Protein 1OMZ (pdb70)

InterPro domains:
  IPR015338 Glycosyl transferase 64 domain [PF09258] (67-321)
  IPR029044 Nucleotide-diphospho-sugar transferases [G3DSA:3.90.550.10] (62-330)
  IPR029044 Nucleotide-diphospho-sugar transferases [SSF53448] (65-327)
  IPR052427 Glycosyltransferase family GT2 and GT47 [PTHR47844] (2-320)

CATH classification: 3.90.550.10

Foldseek 3Di:
DEQAEEEEEEDDPLLVLLVVLCVQVLPAPRYAEYEYNYAHAPDDHCVVVVPVPDDTNYYYHYDYDNHNFLCSSLALDPPTPDFKYFAAYSFKHAHSVQVVVQSVVCVVVQLAKRFAAFWAWEDDDVLAIATGHPVDDAHDDDDDHKGLFHFRNGTMHTSVLSVVLVVDDVLLVVLCRVLSACPRVSSQQSSCVVVVDRRHAHEHGPDMDGHDPCRSVSVSVSQSSVCVVVVHRRGDIDRHYHYDVCVVHPPVD/DQEQAEEEEEEDDPCLVLLVVLCVQVLPAPRYAEYEYAYQHAPDDHCVVVVVVPDDTNYYYHYDYDNHNFLCSSLAQDPPTPHQKYFAAYSFKHAHSVQVVVQSVVCVVVQLAKRFAAFWAWADPDVLQIATGHPVDDANDDDDDHKGLFHFSNGTMHTNVLSVLLVVADVLLVVLCRVVSACPRVSSQQSSCVVPVDRRHAHEHGPDMDGRDPPCRRVSNSVVQSSVCVSVVHRRGDIDRHYHYDVCVVHPPVD

Nearest PDB structures (foldseek):
  1omz-assembly1_A  TM=1.004E+00  e=1.350E-59  Mus musculus
  1omz-assembly1_B  TM=1.001E+00  e=9.065E-57  Mus musculus
  1on6-assembly1_B  TM=9.975E-01  e=1.718E-55  Mus musculus
  1on8-assembly1_A  TM=9.979E-01  e=4.451E-54  Mus musculus
  1omx-assembly1_B  TM=9.961E-01  e=1.657E-53  Mus musculus

Structure (mmCIF, N/CA/C/O backbone):
data_1OMZ
#
_entry.id   1OMZ
#
_cell.length_a   126.339
_cell.length_b   126.339
_cell.length_c   83.929
_cell.angle_alpha   90.00
_cell.angle_beta   90.00
_cell.angle_gamma   90.00
#
_symmetry.space_group_name_H-M   'P 4 21 2'
#
loop_
_entity.id
_entity.type
_entity.pdbx_description
1 polymer 'Alpha-1,4-N-acetylhexosaminyltransferase EXTL2'
2 non-polymer 'MANGANESE (II) ION'
3 non-polymer URIDINE-DIPHOSPHATE-N-ACETYLGALACTOSAMINE
4 non-polymer 1,2-ETHANEDIOL
5 water water
#
loop_
_atom_site.group_PDB
_atom_site.id
_atom_site.type_symbol
_atom_site.label_atom_id
_atom_site.label_alt_id
_atom_site.label_comp_id
_atom_site.label_asym_id
_atom_site.label_entity_id
_atom_site.label_seq_id
_atom_site.pdbx_PDB_ins_code
_atom_site.Cartn_x
_atom_site.Cartn_y
_atom_site.Cartn_z
_atom_site.occupancy
_atom_site.B_iso_or_equiv
_atom_site.auth_seq_id
_atom_site.auth_comp_id
_atom_site.auth_asym_id
_atom_site.auth_atom_id
_atom_site.pdbx_PDB_model_num
ATOM 1 N N . ALA A 1 26 ? -40.934 -76.829 -31.891 1.00 41.76 63 ALA A N 1
ATOM 2 C CA . ALA A 1 26 ? -40.898 -75.389 -32.282 1.00 43.19 63 ALA A CA 1
ATOM 3 C C . ALA A 1 26 ? -40.871 -74.493 -31.050 1.00 43.53 63 ALA A C 1
ATOM 4 O O . ALA A 1 26 ? -40.461 -73.334 -31.121 1.00 44.24 63 ALA A O 1
ATOM 6 N N . LEU A 1 27 ? -41.319 -75.029 -29.921 1.00 43.60 64 LEU A N 1
ATOM 7 C CA . LEU A 1 27 ? -41.328 -74.269 -28.677 1.00 43.13 64 LEU A CA 1
ATOM 8 C C . LEU A 1 27 ? -39.942 -74.343 -28.034 1.00 42.70 64 LEU A C 1
ATOM 9 O O . LEU A 1 27 ? -39.276 -75.382 -28.089 1.00 43.29 64 LEU A O 1
ATOM 11 N N . ASP A 1 28 ? -39.508 -73.241 -27.430 1.00 40.35 65 ASP A N 1
ATOM 12 C CA . ASP A 1 28 ? -38.202 -73.195 -26.785 1.00 37.67 65 ASP A CA 1
ATOM 13 C C . ASP A 1 28 ? -37.095 -73.516 -27.783 1.00 34.05 65 ASP A C 1
ATOM 14 O O . ASP A 1 28 ? -36.055 -74.069 -27.419 1.00 33.49 65 ASP A O 1
ATOM 19 N N . SER A 1 29 ? -37.338 -73.178 -29.044 1.00 29.63 66 SER A N 1
ATOM 20 C CA . SER A 1 29 ? -36.373 -73.398 -30.113 1.00 27.53 66 SER A CA 1
ATOM 21 C C . SER A 1 29 ? -36.229 -72.120 -30.922 1.00 25.11 66 SER A C 1
ATOM 22 O O . SER A 1 29 ? -37.071 -71.233 -30.849 1.00 24.68 66 SER A O 1
ATOM 25 N N . PHE A 1 30 ? -35.158 -72.034 -31.700 1.00 23.68 67 PHE A N 1
ATOM 26 C CA . PHE A 1 30 ? -34.915 -70.868 -32.530 1.00 21.21 67 PHE A CA 1
ATOM 27 C C . PHE A 1 30 ? -34.641 -71.294 -33.964 1.00 20.24 67 PHE A C 1
ATOM 28 O O . PHE A 1 30 ? -34.315 -72.450 -34.232 1.00 19.66 67 PHE A O 1
ATOM 36 N N . THR A 1 31 ? -34.783 -70.354 -34.889 1.00 21.21 68 THR A N 1
ATOM 37 C CA . THR A 1 31 ? -34.537 -70.638 -36.292 1.00 20.59 68 THR A CA 1
ATOM 38 C C . THR A 1 31 ? -33.356 -69.817 -36.772 1.00 20.03 68 THR A C 1
ATOM 39 O O . THR A 1 31 ? -33.293 -68.618 -36.519 1.00 21.62 68 THR A O 1
ATOM 43 N N . LEU A 1 32 ? -32.418 -70.471 -37.448 1.00 19.89 69 LEU A N 1
ATOM 44 C CA . LEU A 1 32 ? -31.244 -69.797 -37.980 1.00 19.39 69 LEU A CA 1
ATOM 45 C C . LEU A 1 32 ? -31.521 -69.244 -39.373 1.00 20.79 69 LEU A C 1
ATOM 46 O O . LEU A 1 32 ? -31.933 -69.985 -40.273 1.00 22.09 69 LEU A O 1
ATOM 51 N N . ILE A 1 33 ? -31.311 -67.942 -39.550 1.00 20.40 70 ILE A N 1
ATOM 52 C CA . ILE A 1 33 ? -31.497 -67.321 -40.853 1.00 19.93 70 ILE A CA 1
ATOM 53 C C . ILE A 1 33 ? -30.127 -66.848 -41.318 1.00 20.69 70 ILE A C 1
ATOM 54 O O . ILE A 1 33 ? -29.561 -65.914 -40.767 1.00 18.40 70 ILE A O 1
ATOM 59 N N . MET A 1 34 ? -29.593 -67.512 -42.332 1.00 23.75 71 MET A N 1
ATOM 60 C CA . MET A 1 34 ? -28.288 -67.159 -42.853 1.00 25.23 71 MET A CA 1
ATOM 61 C C . MET A 1 34 ? -28.363 -66.764 -44.319 1.00 26.09 71 MET A C 1
ATOM 62 O O . MET A 1 34 ? -28.691 -67.581 -45.181 1.00 25.83 71 MET A O 1
ATOM 67 N N . GLN A 1 35 ? -28.062 -65.499 -44.585 1.00 25.92 72 GLN A N 1
ATOM 68 C CA . GLN A 1 35 ? -28.063 -64.960 -45.934 1.00 26.05 72 GLN A CA 1
ATOM 69 C C . GLN A 1 35 ? -26.655 -65.193 -46.473 1.00 27.69 72 GLN A C 1
ATOM 70 O O . GLN A 1 35 ? -25.669 -64.950 -45.774 1.00 26.95 72 GLN A O 1
ATOM 76 N N . THR A 1 36 ? -26.553 -65.672 -47.707 1.00 27.89 73 THR A N 1
ATOM 77 C CA . THR A 1 36 ? -25.243 -65.954 -48.269 1.00 29.07 73 THR A CA 1
ATOM 78 C C . THR A 1 36 ? -25.027 -65.356 -49.657 1.00 31.83 73 THR A C 1
ATOM 79 O O . THR A 1 36 ? -25.959 -65.244 -50.455 1.00 33.86 73 THR A O 1
ATOM 83 N N . TYR A 1 37 ? -23.786 -64.971 -49.931 1.00 33.92 74 TYR A N 1
ATOM 84 C CA . TYR A 1 37 ? -23.418 -64.384 -51.215 1.00 36.50 74 TYR A CA 1
ATOM 85 C C . TYR A 1 37 ? -21.944 -64.643 -51.518 1.00 37.62 74 TYR A C 1
ATOM 86 O O . TYR A 1 37 ? -21.063 -64.168 -50.797 1.00 37.28 74 TYR A O 1
ATOM 95 N N . ASN A 1 38 ? -21.685 -65.393 -52.585 1.00 39.25 75 ASN A N 1
ATOM 96 C CA . ASN A 1 38 ? -20.321 -65.732 -52.990 1.00 41.04 75 ASN A CA 1
ATOM 97 C C . ASN A 1 38 ? -19.445 -66.234 -51.848 1.00 38.85 75 ASN A C 1
ATOM 98 O O . ASN A 1 38 ? -18.270 -65.881 -51.750 1.00 37.76 75 ASN A O 1
ATOM 103 N N . ARG A 1 39 ? -20.026 -67.071 -50.997 1.00 36.14 76 ARG A N 1
ATOM 104 C CA . ARG A 1 39 ? -19.322 -67.637 -49.857 1.00 34.77 76 ARG A CA 1
ATOM 105 C C . ARG A 1 39 ? -19.849 -69.040 -49.599 1.00 33.75 76 ARG A C 1
ATOM 106 O O . ARG A 1 39 ? -19.890 -69.497 -48.458 1.00 33.70 76 ARG A O 1
ATOM 114 N N . THR A 1 40 ? -20.247 -69.720 -50.665 1.00 33.74 77 THR A N 1
ATOM 115 C CA . THR A 1 40 ? -20.802 -71.062 -50.555 1.00 33.39 77 THR A CA 1
ATOM 116 C C . THR A 1 40 ? -19.927 -72.037 -49.775 1.00 34.16 77 THR A C 1
ATOM 117 O O . THR A 1 40 ? -20.435 -72.840 -48.997 1.00 32.42 77 THR A O 1
ATOM 121 N N . ASP A 1 41 ? -18.615 -71.969 -49.976 1.00 35.57 78 ASP A N 1
ATOM 122 C CA . ASP A 1 41 ? -17.707 -72.859 -49.263 1.00 37.14 78 ASP A CA 1
ATOM 123 C C . ASP A 1 41 ? -17.786 -72.609 -47.754 1.00 35.31 78 ASP A C 1
ATOM 124 O O . ASP A 1 41 ? -17.811 -73.551 -46.964 1.00 32.83 78 ASP A O 1
ATOM 129 N N . LEU A 1 42 ? -17.837 -71.339 -47.358 1.00 35.01 79 LEU A N 1
ATOM 130 C CA . LEU A 1 42 ? -17.939 -70.991 -45.944 1.00 35.94 79 LEU A CA 1
ATOM 131 C C . LEU A 1 42 ? -19.299 -71.434 -45.434 1.00 35.15 79 LEU A C 1
ATOM 132 O O . LEU A 1 42 ? -19.403 -72.079 -44.393 1.00 35.67 79 LEU A O 1
ATOM 137 N N . LEU A 1 43 ? -20.337 -71.067 -46.180 1.00 33.29 80 LEU A N 1
ATOM 138 C CA . LEU A 1 43 ? -21.714 -71.411 -45.847 1.00 31.25 80 LEU A CA 1
ATOM 139 C C . LEU A 1 43 ? -21.835 -72.881 -45.473 1.00 29.83 80 LEU A C 1
ATOM 140 O O . LEU A 1 43 ? -22.369 -73.223 -44.420 1.00 29.21 80 LEU A O 1
ATOM 145 N N . LEU A 1 44 ? -21.332 -73.750 -46.341 1.00 27.57 81 LEU A N 1
ATOM 146 C CA . LEU A 1 44 ? -21.406 -75.185 -46.099 1.00 28.57 81 LEU A CA 1
ATOM 147 C C . LEU A 1 44 ? -20.646 -75.602 -44.844 1.00 28.45 81 LEU A C 1
ATOM 148 O O . LEU A 1 44 ? -21.082 -76.495 -44.118 1.00 28.18 81 LEU A O 1
ATOM 153 N N . ARG A 1 45 ? -19.516 -74.949 -44.587 1.00 28.60 82 ARG A N 1
ATOM 154 C CA . ARG A 1 45 ? -18.719 -75.267 -43.410 1.00 29.18 82 ARG A CA 1
ATOM 155 C C . ARG A 1 45 ? -19.442 -74.800 -42.146 1.00 27.63 82 ARG A C 1
ATOM 156 O O . ARG A 1 45 ? -19.485 -75.520 -41.154 1.00 28.39 82 ARG A O 1
ATOM 164 N N . LEU A 1 46 ? -20.026 -73.607 -42.187 1.00 25.07 83 LEU A N 1
ATOM 165 C CA . LEU A 1 46 ? -20.755 -73.087 -41.034 1.00 25.53 83 LEU A CA 1
ATOM 166 C C . LEU A 1 46 ? -21.974 -73.963 -40.757 1.00 25.93 83 LEU A C 1
ATOM 167 O O . LEU A 1 46 ? -22.258 -74.307 -39.608 1.00 24.97 83 LEU A O 1
ATOM 172 N N . LEU A 1 47 ? -22.684 -74.322 -41.824 1.00 25.99 84 LEU A N 1
ATOM 173 C CA . LEU A 1 47 ? -23.861 -75.173 -41.725 1.00 25.23 84 LEU A CA 1
ATOM 174 C C . LEU A 1 47 ? -23.501 -76.475 -41.023 1.00 24.39 84 LEU A C 1
ATOM 175 O O . LEU A 1 47 ? -24.266 -76.986 -40.203 1.00 23.90 84 LEU A O 1
ATOM 180 N N . ASN A 1 48 ? -22.332 -77.017 -41.335 1.00 24.44 85 ASN A N 1
ATOM 181 C CA . ASN A 1 48 ? -21.929 -78.260 -40.699 1.00 26.02 85 ASN A CA 1
ATOM 182 C C . ASN A 1 48 ? -21.824 -78.061 -39.191 1.00 25.26 85 ASN A C 1
ATOM 183 O O . ASN A 1 48 ? -22.075 -78.982 -38.417 1.00 24.86 85 ASN A O 1
ATOM 188 N N . HIS A 1 49 ? -21.465 -76.847 -38.778 1.00 24.25 86 HIS A N 1
ATOM 189 C CA . HIS A 1 49 ? -21.344 -76.531 -37.356 1.00 22.58 86 HIS A CA 1
ATOM 190 C C . HIS A 1 49 ? -22.697 -76.215 -36.716 1.00 20.68 86 HIS A C 1
ATOM 191 O O . HIS A 1 49 ? -23.086 -76.838 -35.731 1.00 19.57 86 HIS A O 1
ATOM 198 N N . TYR A 1 50 ? -23.409 -75.246 -37.284 1.00 20.00 87 TYR A N 1
ATOM 199 C CA . TYR A 1 50 ? -24.699 -74.812 -36.744 1.00 18.85 87 TYR A CA 1
ATOM 200 C C . TYR A 1 50 ? -25.818 -75.857 -36.689 1.00 18.46 87 TYR A C 1
ATOM 201 O O . TYR A 1 50 ? -26.698 -75.777 -35.830 1.00 16.73 87 TYR A O 1
ATOM 210 N N . GLN A 1 51 ? -25.790 -76.834 -37.589 1.00 18.97 88 GLN A N 1
ATOM 211 C CA . GLN A 1 51 ? -26.829 -77.861 -37.615 1.00 21.55 88 GLN A CA 1
ATOM 212 C C . GLN A 1 51 ? -26.834 -78.667 -36.331 1.00 22.56 88 GLN A C 1
ATOM 213 O O . GLN A 1 51 ? -27.859 -79.237 -35.942 1.00 23.36 88 GLN A O 1
ATOM 219 N N . ALA A 1 52 ? -25.682 -78.715 -35.672 1.00 21.04 89 ALA A N 1
ATOM 220 C CA . ALA A 1 52 ? -25.540 -79.486 -34.444 1.00 21.23 89 ALA A CA 1
ATOM 221 C C . ALA A 1 52 ? -25.769 -78.704 -33.151 1.00 20.62 89 ALA A C 1
ATOM 222 O O . ALA A 1 52 ? -25.620 -79.251 -32.063 1.00 22.67 89 ALA A O 1
ATOM 224 N N . VAL A 1 53 ? -26.130 -77.432 -33.253 1.00 20.59 90 VAL A N 1
ATOM 225 C CA . VAL A 1 53 ? -26.351 -76.636 -32.045 1.00 19.45 90 VAL A CA 1
ATOM 226 C C . VAL A 1 53 ? -27.673 -77.011 -31.367 1.00 20.13 90 VAL A C 1
ATOM 227 O O . VAL A 1 53 ? -28.675 -77.271 -32.039 1.00 20.01 90 VAL A O 1
ATOM 231 N N . PRO A 1 54 ? -27.689 -77.066 -30.023 1.00 19.10 91 PRO A N 1
ATOM 232 C CA . PRO A 1 54 ? -28.928 -77.421 -29.324 1.00 19.30 91 PRO A CA 1
ATOM 233 C C . PRO A 1 54 ? -29.999 -76.349 -29.471 1.00 20.65 91 PRO A C 1
ATOM 234 O O . PRO A 1 54 ? -29.692 -75.161 -29.630 1.00 20.87 91 PRO A O 1
ATOM 238 N N . SER A 1 55 ? -31.254 -76.779 -29.400 1.00 19.41 92 SER A N 1
ATOM 239 C CA . SER A 1 55 ? -32.405 -75.889 -29.518 1.00 19.86 92 SER A CA 1
ATOM 240 C C . SER A 1 55 ? -32.599 -75.311 -30.917 1.00 19.85 92 SER A C 1
ATOM 241 O O . SER A 1 55 ? -33.462 -74.461 -31.118 1.00 19.97 92 SER A O 1
ATOM 244 N N . LEU A 1 56 ? -31.798 -75.759 -31.880 1.00 20.11 93 LEU A N 1
ATOM 245 C CA . LEU A 1 56 ? -31.958 -75.286 -33.256 1.00 19.60 93 LEU A CA 1
ATOM 246 C C . LEU A 1 56 ? -33.145 -76.063 -33.832 1.00 22.77 93 LEU A C 1
ATOM 247 O O . LEU A 1 56 ? -33.175 -77.293 -33.780 1.00 22.43 93 LEU A O 1
ATOM 252 N N . HIS A 1 57 ? -34.118 -75.345 -34.377 1.00 22.49 94 HIS A N 1
ATOM 253 C CA . HIS A 1 57 ? -35.307 -75.982 -34.926 1.00 23.58 94 HIS A CA 1
ATOM 254 C C . HIS A 1 57 ? -35.244 -76.159 -36.428 1.00 22.18 94 HIS A C 1
ATOM 255 O O . HIS A 1 57 ? -35.677 -77.178 -36.962 1.00 21.26 94 HIS A O 1
ATOM 262 N N . LYS A 1 58 ? -34.673 -75.172 -37.106 1.00 23.41 95 LYS A N 1
ATOM 263 C CA . LYS A 1 58 ? -34.602 -75.205 -38.556 1.00 22.99 95 LYS A CA 1
ATOM 264 C C . LYS A 1 58 ? -33.624 -74.150 -39.061 1.00 22.37 95 LYS A C 1
ATOM 265 O O . LYS A 1 58 ? -33.272 -73.222 -38.338 1.00 22.69 95 LYS A O 1
ATOM 271 N N . VAL A 1 59 ? -33.187 -74.297 -40.305 1.00 22.55 96 VAL A N 1
ATOM 272 C CA . VAL A 1 59 ? -32.279 -73.333 -40.905 1.00 23.05 96 VAL A CA 1
ATOM 273 C C . VAL A 1 59 ? -32.876 -72.810 -42.205 1.00 25.06 96 VAL A C 1
ATOM 274 O O . VAL A 1 59 ? -33.429 -73.571 -43.000 1.00 23.60 96 VAL A O 1
ATOM 278 N N . ILE A 1 60 ? -32.779 -71.503 -42.406 1.00 25.21 97 ILE A N 1
ATOM 279 C CA . ILE A 1 60 ? -33.267 -70.895 -43.626 1.00 24.84 97 ILE A CA 1
ATOM 280 C C . ILE A 1 60 ? -32.099 -70.172 -44.262 1.00 24.95 97 ILE A C 1
ATOM 281 O O . ILE A 1 60 ? -31.552 -69.229 -43.690 1.00 25.32 97 ILE A O 1
ATOM 286 N N . VAL A 1 61 ? -31.705 -70.637 -45.437 1.00 25.56 98 VAL A N 1
ATOM 287 C CA . VAL A 1 61 ? -30.609 -70.032 -46.166 1.00 25.55 98 VAL A CA 1
ATOM 288 C C . VAL A 1 61 ? -31.177 -69.049 -47.183 1.00 28.12 98 VAL A C 1
ATOM 289 O O . VAL A 1 61 ? -31.905 -69.442 -48.096 1.00 28.35 98 VAL A O 1
ATOM 293 N N . VAL A 1 62 ? -30.863 -67.770 -47.009 1.00 27.30 99 VAL A N 1
ATOM 294 C CA . VAL A 1 62 ? -31.331 -66.746 -47.931 1.00 29.10 99 VAL A CA 1
ATOM 295 C C . VAL A 1 62 ? -30.252 -66.640 -49.013 1.00 30.42 99 VAL A C 1
ATOM 296 O O . VAL A 1 62 ? -29.265 -65.913 -48.875 1.00 29.55 99 VAL A O 1
ATOM 300 N N . TRP A 1 63 ? -30.457 -67.407 -50.080 1.00 30.78 100 TRP A N 1
ATOM 301 C CA . TRP A 1 63 ? -29.539 -67.490 -51.208 1.00 31.24 100 TRP A CA 1
ATOM 302 C C . TRP A 1 63 ? -29.589 -66.242 -52.085 1.00 31.80 100 TRP A C 1
ATOM 303 O O . TRP A 1 63 ? -30.477 -66.097 -52.925 1.00 32.53 100 TRP A O 1
ATOM 314 N N . ASN A 1 64 ? -28.625 -65.347 -51.889 1.00 32.31 101 ASN A N 1
ATOM 315 C CA . ASN A 1 64 ? -28.567 -64.106 -52.652 1.00 33.65 101 ASN A CA 1
ATOM 316 C C . ASN A 1 64 ? -27.736 -64.152 -53.934 1.00 34.24 101 ASN A C 1
ATOM 317 O O . ASN A 1 64 ? -27.508 -63.117 -54.556 1.00 35.16 101 ASN A O 1
ATOM 322 N N . ASN A 1 65 ? -27.281 -65.339 -54.323 1.00 35.08 102 ASN A N 1
ATOM 323 C CA . ASN A 1 65 ? -26.502 -65.482 -55.551 1.00 35.52 102 ASN A CA 1
ATOM 324 C C . ASN A 1 65 ? -27.500 -65.656 -56.692 1.00 36.87 102 ASN A C 1
ATOM 325 O O . ASN A 1 65 ? -27.821 -66.779 -57.084 1.00 35.95 102 ASN A O 1
ATOM 330 N N . VAL A 1 66 ? -27.997 -64.537 -57.210 1.00 38.55 103 VAL A N 1
ATOM 331 C CA . VAL A 1 66 ? -28.979 -64.561 -58.284 1.00 40.30 103 VAL A CA 1
ATOM 332 C C . VAL A 1 66 ? -28.490 -65.356 -59.488 1.00 42.27 103 VAL A C 1
ATOM 333 O O . VAL A 1 66 ? -27.392 -65.126 -59.997 1.00 41.44 103 VAL A O 1
ATOM 335 N N . GLY A 1 67 ? -29.309 -66.306 -59.927 1.00 45.43 104 GLY A N 1
ATOM 336 C CA . GLY A 1 67 ? -28.962 -67.116 -61.079 1.00 49.54 104 GLY A CA 1
ATOM 337 C C . GLY A 1 67 ? -27.867 -68.142 -60.869 1.00 52.10 104 GLY A C 1
ATOM 338 O O . GLY A 1 67 ? -27.120 -68.452 -61.798 1.00 54.39 104 GLY A O 1
ATOM 339 N N . GLU A 1 68 ? -27.753 -68.666 -59.653 1.00 52.80 105 GLU A N 1
ATOM 340 C CA . GLU A 1 68 ? -26.744 -69.682 -59.360 1.00 53.66 105 GLU A CA 1
ATOM 341 C C . GLU A 1 68 ? -27.396 -70.842 -58.629 1.00 53.66 105 GLU A C 1
ATOM 342 O O . GLU A 1 68 ? -28.162 -70.639 -57.688 1.00 53.44 105 GLU A O 1
ATOM 348 N N . LYS A 1 69 ? -27.090 -72.056 -59.073 1.00 53.96 106 LYS A N 1
ATOM 349 C CA . LYS A 1 69 ? -27.643 -73.260 -58.472 1.00 54.41 106 LYS A CA 1
ATOM 350 C C . LYS A 1 69 ? -27.214 -73.374 -57.008 1.00 54.43 106 LYS A C 1
ATOM 351 O O . LYS A 1 69 ? -26.047 -73.157 -56.668 1.00 54.86 106 LYS A O 1
ATOM 357 N N . GLY A 1 70 ? -28.175 -73.706 -56.151 1.00 54.56 107 GLY A N 1
ATOM 358 C CA . GLY A 1 70 ? -27.908 -73.844 -54.733 1.00 53.80 107 GLY A CA 1
ATOM 359 C C . GLY A 1 70 ? -27.281 -75.181 -54.392 1.00 52.93 107 GLY A C 1
ATOM 360 O O . GLY A 1 70 ? -27.479 -76.170 -55.106 1.00 54.03 107 GLY A O 1
ATOM 361 N N . PRO A 1 71 ? -26.504 -75.243 -53.300 1.00 51.07 108 PRO A N 1
ATOM 362 C CA . PRO A 1 71 ? -25.857 -76.494 -52.900 1.00 49.03 108 PRO A CA 1
ATOM 363 C C . PRO A 1 71 ? -26.737 -77.496 -52.149 1.00 47.90 108 PRO A C 1
ATOM 364 O O . PRO A 1 71 ? -26.218 -78.343 -51.423 1.00 47.00 108 PRO A O 1
ATOM 368 N N . GLU A 1 72 ? -28.054 -77.423 -52.333 1.00 46.73 109 GLU A N 1
ATOM 369 C CA . GLU A 1 72 ? -28.948 -78.336 -51.634 1.00 46.66 109 GLU A CA 1
ATOM 370 C C . GLU A 1 72 ? -28.763 -79.806 -52.011 1.00 46.42 109 GLU A C 1
ATOM 371 O O . GLU A 1 72 ? -28.899 -80.690 -51.166 1.00 45.05 109 GLU A O 1
ATOM 377 N N . GLU A 1 73 ? -28.466 -80.078 -53.277 1.00 45.56 110 GLU A N 1
ATOM 378 C CA . GLU A 1 73 ? -28.264 -81.459 -53.688 1.00 44.67 110 GLU A CA 1
ATOM 379 C C . GLU A 1 73 ? -27.082 -82.032 -52.923 1.00 41.66 110 GLU A C 1
ATOM 380 O O . GLU A 1 73 ? -27.184 -83.094 -52.313 1.00 41.68 110 GLU A O 1
ATOM 386 N N . LEU A 1 74 ? -25.961 -81.318 -52.959 1.00 38.35 111 LEU A N 1
ATOM 387 C CA . LEU A 1 74 ? -24.759 -81.745 -52.256 1.00 36.40 111 LEU A CA 1
ATOM 388 C C . LEU A 1 74 ? -25.058 -81.920 -50.774 1.00 35.11 111 LEU A C 1
ATOM 389 O O . LEU A 1 74 ? -24.610 -82.877 -50.149 1.00 35.42 111 LEU A O 1
ATOM 394 N N . TRP A 1 75 ? -25.821 -80.982 -50.225 1.00 33.52 112 TRP A N 1
ATOM 395 C CA . TRP A 1 75 ? -26.198 -81.001 -48.821 1.00 32.97 112 TRP A CA 1
ATOM 396 C C . TRP A 1 75 ? -26.971 -82.259 -48.445 1.00 33.43 112 TRP A C 1
ATOM 397 O O . TRP A 1 75 ? -26.664 -82.914 -47.451 1.00 34.55 112 TRP A O 1
ATOM 408 N N . ASN A 1 76 ? -27.976 -82.596 -49.241 1.00 34.33 113 ASN A N 1
ATOM 409 C CA . ASN A 1 76 ? -28.781 -83.777 -48.970 1.00 35.43 113 ASN A CA 1
ATOM 410 C C . ASN A 1 76 ? -27.988 -85.057 -49.178 1.00 34.03 113 ASN A C 1
ATOM 411 O O . ASN A 1 76 ? -28.155 -86.023 -48.435 1.00 34.58 113 ASN A O 1
ATOM 416 N N . SER A 1 77 ? -27.125 -85.063 -50.187 1.00 31.62 114 SER A N 1
ATOM 417 C CA . SER A 1 77 ? -26.320 -86.238 -50.470 1.00 32.17 114 SER A CA 1
ATOM 418 C C . SER A 1 77 ? -25.446 -86.567 -49.263 1.00 32.59 114 SER A C 1
ATOM 419 O O . SER A 1 77 ? -25.012 -87.709 -49.085 1.00 30.93 114 SER A O 1
ATOM 422 N N . LEU A 1 78 ? -25.192 -85.560 -48.435 1.00 32.43 115 LEU A N 1
ATOM 423 C CA . LEU A 1 78 ? -24.380 -85.750 -47.241 1.00 32.22 115 LEU A CA 1
ATOM 424 C C . LEU A 1 78 ? -25.244 -85.864 -45.992 1.00 30.89 115 LEU A C 1
ATOM 425 O O . LEU A 1 78 ? -24.750 -85.748 -44.872 1.00 31.33 115 LEU A O 1
ATOM 430 N N . GLY A 1 79 ? -26.537 -86.090 -46.191 1.00 29.51 116 GLY A N 1
ATOM 431 C CA . GLY A 1 79 ? -27.436 -86.239 -45.064 1.00 30.24 116 GLY A CA 1
ATOM 432 C C . GLY A 1 79 ? -27.183 -87.582 -44.407 1.00 31.89 116 GLY A C 1
ATOM 433 O O . GLY A 1 79 ? -26.324 -88.332 -44.871 1.00 33.20 116 GLY A O 1
ATOM 434 N N . PRO A 1 80 ? -27.910 -87.930 -43.335 1.00 32.78 117 PRO A N 1
ATOM 435 C CA . PRO A 1 80 ? -28.969 -87.162 -42.670 1.00 31.79 117 PRO A CA 1
ATOM 436 C C . PRO A 1 80 ? -28.453 -85.969 -41.881 1.00 30.72 117 PRO A C 1
ATOM 437 O O . PRO A 1 80 ? -27.282 -85.916 -41.503 1.00 30.31 117 PRO A O 1
ATOM 441 N N . HIS A 1 81 ? -29.350 -85.020 -41.628 1.00 29.39 118 HIS A N 1
ATOM 442 C CA . HIS A 1 81 ? -29.028 -83.822 -40.871 1.00 26.73 118 HIS A CA 1
ATOM 443 C C . HIS A 1 81 ? -30.018 -83.705 -39.718 1.00 26.45 118 HIS A C 1
ATOM 444 O O . HIS A 1 81 ? -31.163 -84.152 -39.824 1.00 25.97 118 HIS A O 1
ATOM 451 N N . PRO A 1 82 ? -29.588 -83.098 -38.598 1.00 26.21 119 PRO A N 1
ATOM 452 C CA . PRO A 1 82 ? -30.404 -82.905 -37.392 1.00 25.00 119 PRO A CA 1
ATOM 453 C C . PRO A 1 82 ? -31.685 -82.084 -37.574 1.00 25.14 119 PRO A C 1
ATOM 454 O O . PRO A 1 82 ? -32.669 -82.300 -36.864 1.00 25.04 119 PRO A O 1
ATOM 458 N N . ILE A 1 83 ? -31.666 -81.129 -38.502 1.00 24.37 120 ILE A N 1
ATOM 459 C CA . ILE A 1 83 ? -32.831 -80.281 -38.740 1.00 22.39 120 ILE A CA 1
ATOM 460 C C . ILE A 1 83 ? -33.003 -79.953 -40.212 1.00 22.27 120 ILE A C 1
ATOM 461 O O . ILE A 1 83 ? -32.078 -80.106 -41.010 1.00 23.77 120 ILE A O 1
ATOM 466 N N . PRO A 1 84 ? -34.201 -79.496 -40.593 1.00 23.16 121 PRO A N 1
ATOM 467 C CA . PRO A 1 84 ? -34.448 -79.152 -41.994 1.00 23.60 121 PRO A CA 1
ATOM 468 C C . PRO A 1 84 ? -33.702 -77.876 -42.354 1.00 23.75 121 PRO A C 1
ATOM 469 O O . PRO A 1 84 ? -33.701 -76.919 -41.578 1.00 23.75 121 PRO A O 1
ATOM 473 N N . VAL A 1 85 ? -33.060 -77.875 -43.515 1.00 23.73 122 VAL A N 1
ATOM 474 C CA . VAL A 1 85 ? -32.357 -76.698 -43.999 1.00 27.45 122 VAL A CA 1
ATOM 475 C C . VAL A 1 85 ? -33.094 -76.297 -45.268 1.00 30.36 122 VAL A C 1
ATOM 476 O O . VAL A 1 85 ? -33.114 -77.044 -46.246 1.00 31.98 122 VAL A O 1
ATOM 480 N N . ILE A 1 86 ? -33.706 -75.119 -45.236 1.00 31.53 123 ILE A N 1
ATOM 481 C CA . ILE A 1 86 ? -34.483 -74.615 -46.360 1.00 32.40 123 ILE A CA 1
ATOM 482 C C . ILE A 1 86 ? -33.770 -73.546 -47.174 1.00 33.17 123 ILE A C 1
ATOM 483 O O . ILE A 1 86 ? -33.538 -72.434 -46.700 1.00 33.41 123 ILE A O 1
ATOM 488 N N . PHE A 1 87 ? -33.426 -73.888 -48.409 1.00 32.96 124 PHE A N 1
ATOM 489 C CA . PHE A 1 87 ? -32.750 -72.947 -49.282 1.00 33.71 124 PHE A CA 1
ATOM 490 C C . PHE A 1 87 ? -33.784 -72.141 -50.051 1.00 34.40 124 PHE A C 1
ATOM 491 O O . PHE A 1 87 ? -34.585 -72.698 -50.803 1.00 35.22 124 PHE A O 1
ATOM 499 N N . LYS A 1 88 ? -33.766 -70.828 -49.856 1.00 34.51 125 LYS A N 1
ATOM 500 C CA . LYS A 1 88 ? -34.706 -69.954 -50.535 1.00 34.74 125 LYS A CA 1
ATOM 501 C C . LYS A 1 88 ? -34.010 -69.012 -51.514 1.00 35.49 125 LYS A C 1
ATOM 502 O O . LYS A 1 88 ? -33.422 -68.005 -51.115 1.00 35.89 125 LYS A O 1
ATOM 508 N N . PRO A 1 89 ? -34.066 -69.338 -52.818 1.00 35.37 126 PRO A N 1
ATOM 509 C CA . PRO A 1 89 ? -33.447 -68.534 -53.877 1.00 35.17 126 PRO A CA 1
ATOM 510 C C . PRO A 1 89 ? -34.062 -67.142 -53.895 1.00 33.48 126 PRO A C 1
ATOM 511 O O . PRO A 1 89 ? -35.279 -67.002 -53.780 1.00 32.89 126 PRO A O 1
ATOM 515 N N . GLN A 1 90 ? -33.226 -66.118 -54.027 1.00 33.17 127 GLN A N 1
ATOM 516 C CA . GLN A 1 90 ? -33.714 -64.741 -54.061 1.00 33.51 127 GLN A CA 1
ATOM 517 C C . GLN A 1 90 ? -33.652 -64.163 -55.474 1.00 33.91 127 GLN A C 1
ATOM 518 O O . GLN A 1 90 ? -32.736 -64.459 -56.247 1.00 32.96 127 GLN A O 1
ATOM 524 N N . THR A 1 91 ? -34.632 -63.329 -55.797 1.00 34.34 128 THR A N 1
ATOM 525 C CA . THR A 1 91 ? -34.710 -62.712 -57.115 1.00 35.33 128 THR A CA 1
ATOM 526 C C . THR A 1 91 ? -33.662 -61.621 -57.309 1.00 35.18 128 THR A C 1
ATOM 527 O O . THR A 1 91 ? -33.290 -61.304 -58.438 1.00 36.28 128 THR A O 1
ATOM 531 N N . ALA A 1 92 ? -33.185 -61.049 -56.209 1.00 34.45 129 ALA A N 1
ATOM 532 C CA . ALA A 1 92 ? -32.174 -59.997 -56.275 1.00 34.12 129 ALA A CA 1
ATOM 533 C C . ALA A 1 92 ? -31.237 -60.082 -55.080 1.00 34.15 129 ALA A C 1
ATOM 534 O O . ALA A 1 92 ? -31.584 -60.666 -54.054 1.00 34.90 129 ALA A O 1
ATOM 536 N N . ASN A 1 93 ? -30.047 -59.504 -55.219 1.00 34.73 130 ASN A N 1
ATOM 537 C CA . ASN A 1 93 ? -29.064 -59.511 -54.143 1.00 35.82 130 ASN A CA 1
ATOM 538 C C . ASN A 1 93 ? -29.238 -58.282 -53.257 1.00 36.64 130 ASN A C 1
ATOM 539 O O . ASN A 1 93 ? -28.543 -57.277 -53.413 1.00 37.04 130 ASN A O 1
ATOM 544 N N . LYS A 1 94 ? -30.179 -58.366 -52.328 1.00 37.10 131 LYS A N 1
ATOM 545 C CA . LYS A 1 94 ? -30.438 -57.262 -51.421 1.00 38.90 131 LYS A CA 1
ATOM 546 C C . LYS A 1 94 ? -30.199 -57.638 -49.963 1.00 38.58 131 LYS A C 1
ATOM 547 O O . LYS A 1 94 ? -30.609 -58.708 -49.507 1.00 38.13 131 LYS A O 1
ATOM 553 N N . MET A 1 95 ? -29.528 -56.741 -49.245 1.00 38.21 132 MET A N 1
ATOM 554 C CA . MET A 1 95 ? -29.213 -56.923 -47.833 1.00 37.67 132 MET A CA 1
ATOM 555 C C . MET A 1 95 ? -30.429 -57.231 -46.981 1.00 36.16 132 MET A C 1
ATOM 556 O O . MET A 1 95 ? -30.342 -57.964 -46.001 1.00 36.62 132 MET A O 1
ATOM 561 N N . ARG A 1 96 ? -31.562 -56.662 -47.362 1.00 36.14 133 ARG A N 1
ATOM 562 C CA . ARG A 1 96 ? -32.803 -56.833 -46.619 1.00 35.87 133 ARG A CA 1
ATOM 563 C C . ARG A 1 96 ? -33.522 -58.165 -46.809 1.00 33.63 133 ARG A C 1
ATOM 564 O O . ARG A 1 96 ? -34.469 -58.455 -46.079 1.00 33.83 133 ARG A O 1
ATOM 572 N N . ASN A 1 97 ? -33.095 -58.971 -47.776 1.00 31.06 134 ASN A N 1
ATOM 573 C CA . ASN A 1 97 ? -33.776 -60.236 -48.025 1.00 30.43 134 ASN A CA 1
ATOM 574 C C . ASN A 1 97 ? -33.946 -61.125 -46.794 1.00 29.91 134 ASN A C 1
ATOM 575 O O . ASN A 1 97 ? -34.972 -61.793 -46.639 1.00 27.49 134 ASN A O 1
ATOM 580 N N . ARG A 1 98 ? -32.954 -61.125 -45.912 1.00 29.10 135 ARG A N 1
ATOM 581 C CA . ARG A 1 98 ? -33.018 -61.961 -44.717 1.00 28.93 135 ARG A CA 1
ATOM 582 C C . ARG A 1 98 ? -34.025 -61.451 -43.696 1.00 27.74 135 ARG A C 1
ATOM 583 O O . ARG A 1 98 ? -34.338 -62.142 -42.729 1.00 26.80 135 ARG A O 1
ATOM 591 N N . LEU A 1 99 ? -34.539 -60.246 -43.913 1.00 28.34 136 LEU A N 1
ATOM 592 C CA . LEU A 1 99 ? -35.507 -59.669 -42.989 1.00 27.89 136 LEU A CA 1
ATOM 593 C C . LEU A 1 99 ? -36.964 -59.885 -43.402 1.00 29.31 136 LEU A C 1
ATOM 594 O O . LEU A 1 99 ? -37.876 -59.334 -42.784 1.00 28.59 136 LEU A O 1
ATOM 599 N N . GLN A 1 100 ? -37.191 -60.687 -44.439 1.00 29.23 137 GLN A N 1
ATOM 600 C CA . GLN A 1 100 ? -38.557 -60.953 -44.875 1.00 31.11 137 GLN A CA 1
ATOM 601 C C . GLN A 1 100 ? -39.219 -61.929 -43.912 1.00 31.70 137 GLN A C 1
ATOM 602 O O . GLN A 1 100 ? -38.544 -62.618 -43.146 1.00 30.14 137 GLN A O 1
ATOM 608 N N . VAL A 1 101 ? -40.543 -61.984 -43.951 1.00 31.58 138 VAL A N 1
ATOM 609 C CA . VAL A 1 101 ? -41.286 -62.889 -43.088 1.00 33.26 138 VAL A CA 1
ATOM 610 C C . VAL A 1 101 ? -41.412 -64.242 -43.785 1.00 33.40 138 VAL A C 1
ATOM 611 O O . VAL A 1 101 ? -42.378 -64.482 -44.505 1.00 35.45 138 VAL A O 1
ATOM 615 N N . PHE A 1 102 ? -40.429 -65.117 -43.591 1.00 31.96 139 PHE A N 1
ATOM 616 C CA . PHE A 1 102 ? -40.478 -66.432 -44.218 1.00 31.88 139 PHE A CA 1
ATOM 617 C C . PHE A 1 102 ? -41.530 -67.287 -43.522 1.00 32.95 139 PHE A C 1
ATOM 618 O O . PHE A 1 102 ? -41.495 -67.462 -42.303 1.00 30.85 139 PHE A O 1
ATOM 626 N N . PRO A 1 103 ? -42.483 -67.835 -44.293 1.00 33.37 140 PRO A N 1
ATOM 627 C CA . PRO A 1 103 ? -43.537 -68.671 -43.708 1.00 32.98 140 PRO A CA 1
ATOM 628 C C . PRO A 1 103 ? -42.992 -69.890 -42.965 1.00 31.36 140 PRO A C 1
ATOM 629 O O . PRO A 1 103 ? -43.592 -70.349 -41.996 1.00 29.17 140 PRO A O 1
ATOM 633 N N . GLU A 1 104 ? -41.845 -70.394 -43.411 1.00 31.06 141 GLU A N 1
ATOM 634 C CA . GLU A 1 104 ? -41.229 -71.562 -42.792 1.00 31.15 141 GLU A CA 1
ATOM 635 C C . GLU A 1 104 ? -40.763 -71.349 -41.349 1.00 30.70 141 GLU A C 1
ATOM 636 O O . GLU A 1 104 ? -40.542 -72.319 -40.624 1.00 31.33 141 GLU A O 1
ATOM 642 N N . VAL A 1 105 ? -40.615 -70.096 -40.923 1.00 29.48 142 VAL A N 1
ATOM 643 C CA . VAL A 1 105 ? -40.183 -69.834 -39.551 1.00 29.15 142 VAL A CA 1
ATOM 644 C C . VAL A 1 105 ? -41.331 -70.122 -38.591 1.00 29.43 142 VAL A C 1
ATOM 645 O O . VAL A 1 105 ? -42.359 -69.450 -38.616 1.00 28.75 142 VAL A O 1
ATOM 649 N N . GLU A 1 106 ? -41.147 -71.122 -37.736 1.00 28.68 143 GLU A N 1
ATOM 650 C CA . GLU A 1 106 ? -42.184 -71.503 -36.788 1.00 27.30 143 GLU A CA 1
ATOM 651 C C . GLU A 1 106 ? -41.868 -71.091 -35.362 1.00 26.49 143 GLU A C 1
ATOM 652 O O . GLU A 1 106 ? -42.719 -71.204 -34.487 1.00 27.34 143 GLU A O 1
ATOM 658 N N . THR A 1 107 ? -40.651 -70.610 -35.124 1.00 26.09 144 THR A N 1
ATOM 659 C CA . THR A 1 107 ? -40.232 -70.216 -33.779 1.00 23.03 144 THR A CA 1
ATOM 660 C C . THR A 1 107 ? -40.434 -68.736 -33.462 1.00 22.65 144 THR A C 1
ATOM 661 O O . THR A 1 107 ? -40.547 -67.906 -34.358 1.00 22.63 144 THR A O 1
ATOM 665 N N . ASN A 1 108 ? -40.470 -68.419 -32.172 1.00 21.05 145 ASN A N 1
ATOM 666 C CA . ASN A 1 108 ? -40.645 -67.048 -31.720 1.00 21.95 145 ASN A CA 1
ATOM 667 C C . ASN A 1 108 ? -39.344 -66.276 -31.834 1.00 22.51 145 ASN A C 1
ATOM 668 O O . ASN A 1 108 ? -39.344 -65.052 -31.945 1.00 21.61 145 ASN A O 1
ATOM 673 N N . ALA A 1 109 ? -38.233 -67.001 -31.792 1.00 20.60 146 ALA A N 1
ATOM 674 C CA . ALA A 1 109 ? -36.929 -66.374 -31.867 1.00 20.96 146 ALA A CA 1
ATOM 675 C C . ALA A 1 109 ? -36.217 -66.716 -33.146 1.00 21.05 146 ALA A C 1
ATOM 676 O O . ALA A 1 109 ? -36.345 -67.814 -33.678 1.00 21.31 146 ALA A O 1
ATOM 678 N N . VAL A 1 110 ? -35.462 -65.751 -33.637 1.00 21.04 147 VAL A N 1
ATOM 679 C CA . VAL A 1 110 ? -34.684 -65.935 -34.840 1.00 20.62 147 VAL A CA 1
ATOM 680 C C . VAL A 1 110 ? -33.235 -65.686 -34.453 1.00 19.54 147 VAL A C 1
ATOM 681 O O . VAL A 1 110 ? -32.945 -64.815 -33.635 1.00 19.30 147 VAL A O 1
ATOM 685 N N . LEU A 1 111 ? -32.341 -66.491 -35.012 1.00 19.01 148 LEU A N 1
ATOM 686 C CA . LEU A 1 111 ? -30.913 -66.344 -34.787 1.00 17.88 148 LEU A CA 1
ATOM 687 C C . LEU A 1 111 ? -30.409 -65.936 -36.155 1.00 18.34 148 LEU A C 1
ATOM 688 O O . LEU A 1 111 ? -30.542 -66.683 -37.128 1.00 18.13 148 LEU A O 1
ATOM 693 N N . MET A 1 112 ? -29.849 -64.741 -36.231 1.00 18.96 149 MET A N 1
ATOM 694 C CA . MET A 1 112 ? -29.345 -64.236 -37.490 1.00 19.45 149 MET A CA 1
ATOM 695 C C . MET A 1 112 ? -27.835 -64.127 -37.410 1.00 18.19 149 MET A C 1
ATOM 696 O O . MET A 1 112 ? -27.303 -63.448 -36.538 1.00 18.97 149 MET A O 1
ATOM 701 N N . VAL A 1 113 ? -27.152 -64.802 -38.327 1.00 18.92 150 VAL A N 1
ATOM 702 C CA . VAL A 1 113 ? -25.700 -64.806 -38.360 1.00 18.93 150 VAL A CA 1
ATOM 703 C C . VAL A 1 113 ? -25.198 -64.607 -39.789 1.00 20.89 150 VAL A C 1
ATOM 704 O O . VAL A 1 113 ? -25.725 -65.211 -40.724 1.00 20.39 150 VAL A O 1
ATOM 708 N N . ASP A 1 114 ? -24.191 -63.754 -39.955 1.00 21.25 151 ASP A N 1
ATOM 709 C CA . ASP A 1 114 ? -23.610 -63.516 -41.268 1.00 22.63 151 ASP A CA 1
ATOM 710 C C . ASP A 1 114 ? -22.922 -64.805 -41.692 1.00 23.50 151 ASP A C 1
ATOM 711 O O . ASP A 1 114 ? -22.471 -65.572 -40.844 1.00 23.20 151 ASP A O 1
ATOM 716 N N . ASP A 1 115 ? -22.835 -65.041 -43.000 1.00 24.65 152 ASP A N 1
ATOM 717 C CA . ASP A 1 115 ? -22.229 -66.266 -43.507 1.00 24.89 152 ASP A CA 1
ATOM 718 C C . ASP A 1 115 ? -20.706 -66.315 -43.470 1.00 27.00 152 ASP A C 1
ATOM 719 O O . ASP A 1 115 ? -20.080 -67.000 -44.284 1.00 27.17 152 ASP A O 1
ATOM 724 N N . ASP A 1 116 ? -20.107 -65.594 -42.527 1.00 25.99 153 ASP A N 1
ATOM 725 C CA . ASP A 1 116 ? -18.658 -65.621 -42.377 1.00 26.89 153 ASP A CA 1
ATOM 726 C C . ASP A 1 116 ? -18.303 -65.683 -40.896 1.00 27.17 153 ASP A C 1
ATOM 727 O O . ASP A 1 116 ? -17.142 -65.547 -40.519 1.00 27.28 153 ASP A O 1
ATOM 732 N N . THR A 1 117 ? -19.312 -65.930 -40.064 1.00 26.76 154 THR A N 1
ATOM 733 C CA . THR A 1 117 ? -19.121 -65.969 -38.621 1.00 25.00 154 THR A CA 1
ATOM 734 C C . THR A 1 117 ? -19.462 -67.296 -37.949 1.00 24.78 154 THR A C 1
ATOM 735 O O . THR A 1 117 ? -20.577 -67.807 -38.074 1.00 23.61 154 THR A O 1
ATOM 739 N N . LEU A 1 118 ? -18.497 -67.843 -37.218 1.00 24.18 155 LEU A N 1
ATOM 740 C CA . LEU A 1 118 ? -18.690 -69.104 -36.503 1.00 23.76 155 LEU A CA 1
ATOM 741 C C . LEU A 1 118 ? -18.796 -68.796 -35.000 1.00 22.02 155 LEU A C 1
ATOM 742 O O . LEU A 1 118 ? -17.818 -68.384 -34.375 1.00 22.49 155 LEU A O 1
ATOM 747 N N . ILE A 1 119 ? -19.989 -68.979 -34.439 1.00 20.26 156 ILE A N 1
ATOM 748 C CA . ILE A 1 119 ? -20.238 -68.733 -33.016 1.00 17.52 156 ILE A CA 1
ATOM 749 C C . ILE A 1 119 ? -20.357 -70.093 -32.340 1.00 16.72 156 ILE A C 1
ATOM 750 O O . ILE A 1 119 ? -21.142 -70.931 -32.775 1.00 17.23 156 ILE A O 1
ATOM 755 N N . SER A 1 120 ? -19.594 -70.314 -31.276 1.00 15.64 157 SER A N 1
ATOM 756 C CA . SER A 1 120 ? -19.637 -71.600 -30.585 1.00 14.82 157 SER A CA 1
ATOM 757 C C . SER A 1 120 ? -21.033 -71.934 -30.064 1.00 14.52 157 SER A C 1
ATOM 758 O O . SER A 1 120 ? -21.837 -71.046 -29.776 1.00 13.67 157 SER A O 1
ATOM 761 N N . ALA A 1 121 ? -21.315 -73.227 -29.952 1.00 14.81 158 ALA A N 1
ATOM 762 C CA . ALA A 1 121 ? -22.597 -73.692 -29.444 1.00 15.20 158 ALA A CA 1
ATOM 763 C C . ALA A 1 121 ? -22.801 -73.175 -28.023 1.00 15.69 158 ALA A C 1
ATOM 764 O O . ALA A 1 121 ? -23.922 -72.870 -27.621 1.00 16.67 158 ALA A O 1
ATOM 766 N N . GLN A 1 122 ? -21.716 -73.068 -27.263 1.00 15.98 159 GLN A N 1
ATOM 767 C CA . GLN A 1 122 ? -21.821 -72.590 -25.891 1.00 16.60 159 GLN A CA 1
ATOM 768 C C . GLN A 1 122 ? -22.306 -71.142 -25.861 1.00 16.01 159 GLN A C 1
ATOM 769 O O . GLN A 1 122 ? -23.121 -70.776 -25.020 1.00 15.03 159 GLN A O 1
ATOM 775 N N . ASP A 1 123 ? -21.814 -70.319 -26.782 1.00 15.43 160 ASP A N 1
ATOM 776 C CA . ASP A 1 123 ? -22.252 -68.926 -26.829 1.00 17.16 160 ASP A CA 1
ATOM 777 C C . ASP A 1 123 ? -23.725 -68.856 -27.232 1.00 16.03 160 ASP A C 1
ATOM 778 O O . ASP A 1 123 ? -24.502 -68.086 -26.671 1.00 17.05 160 ASP A O 1
ATOM 783 N N . LEU A 1 124 ? -24.108 -69.689 -28.192 1.00 16.30 161 LEU A N 1
ATOM 784 C CA . LEU A 1 124 ? -25.483 -69.699 -28.675 1.00 16.49 161 LEU A CA 1
ATOM 785 C C . LEU A 1 124 ? -26.493 -70.166 -27.644 1.00 16.35 161 LEU A C 1
ATOM 786 O O . LEU A 1 124 ? -27.548 -69.553 -27.480 1.00 16.60 161 LEU A O 1
ATOM 791 N N . VAL A 1 125 ? -26.183 -71.260 -26.959 1.00 15.82 162 VAL A N 1
ATOM 792 C CA . VAL A 1 125 ? -27.094 -71.779 -25.953 1.00 16.56 162 VAL A CA 1
ATOM 793 C C . VAL A 1 125 ? -27.276 -70.761 -24.839 1.00 15.51 162 VAL A C 1
ATOM 794 O O . VAL A 1 125 ? -28.385 -70.543 -24.355 1.00 16.31 162 VAL A O 1
ATOM 798 N N . PHE A 1 126 ? -26.185 -70.126 -24.436 1.00 13.86 163 PHE A N 1
ATOM 799 C CA . PHE A 1 126 ? -26.285 -69.148 -23.371 1.00 13.90 163 PHE A CA 1
ATOM 800 C C . PHE A 1 126 ? -27.041 -67.904 -23.828 1.00 14.01 163 PHE A C 1
ATOM 801 O O . PHE A 1 126 ? -27.909 -67.413 -23.111 1.00 12.75 163 PHE A O 1
ATOM 809 N N . ALA A 1 127 ? -26.716 -67.403 -25.020 1.00 13.47 164 ALA A N 1
ATOM 810 C CA . ALA A 1 127 ? -27.367 -66.199 -25.531 1.00 13.46 164 ALA A CA 1
ATOM 811 C C . ALA A 1 127 ? -28.848 -66.446 -25.773 1.00 14.58 164 ALA A C 1
ATOM 812 O O . ALA A 1 127 ? -29.673 -65.560 -25.536 1.00 14.62 164 ALA A O 1
ATOM 814 N N . PHE A 1 128 ? -29.192 -67.645 -26.240 1.00 14.15 165 PHE A N 1
ATOM 815 C CA . PHE A 1 128 ? -30.599 -67.958 -26.465 1.00 14.06 165 PHE A CA 1
ATOM 816 C C . PHE A 1 128 ? -31.351 -67.928 -25.138 1.00 14.57 165 PHE A C 1
ATOM 817 O O . PHE A 1 128 ? -32.461 -67.412 -25.066 1.00 14.70 165 PHE A O 1
ATOM 825 N N . SER A 1 129 ? -30.736 -68.459 -24.080 1.00 17.04 166 SER A N 1
ATOM 826 C CA . SER A 1 129 ? -31.383 -68.472 -22.768 1.00 16.52 166 SER A CA 1
ATOM 827 C C . SER A 1 129 ? -31.551 -67.043 -22.259 1.00 17.21 166 SER A C 1
ATOM 828 O O . SER A 1 129 ? -32.445 -66.764 -21.464 1.00 17.67 166 SER A O 1
ATOM 831 N N . ILE A 1 130 ? -30.682 -66.140 -22.703 1.00 14.80 167 ILE A N 1
ATOM 832 C CA . ILE A 1 130 ? -30.795 -64.747 -22.296 1.00 16.09 167 ILE A CA 1
ATOM 833 C C . ILE A 1 130 ? -31.955 -64.129 -23.085 1.00 16.96 167 ILE A C 1
ATOM 834 O O . ILE A 1 130 ? -32.745 -63.355 -22.547 1.00 16.74 167 ILE A O 1
ATOM 839 N N . TRP A 1 131 ? -32.056 -64.477 -24.365 1.00 18.40 168 TRP A N 1
ATOM 840 C CA . TRP A 1 131 ? -33.134 -63.943 -25.190 1.00 20.08 168 TRP A CA 1
ATOM 841 C C . TRP A 1 131 ? -34.502 -64.315 -24.597 1.00 19.45 168 TRP A C 1
ATOM 842 O O . TRP A 1 131 ? -35.403 -63.483 -24.541 1.00 20.10 168 TRP A O 1
ATOM 853 N N . GLN A 1 132 ? -34.652 -65.560 -24.156 1.00 18.51 169 GLN A N 1
ATOM 854 C CA . GLN A 1 132 ? -35.913 -66.014 -23.571 1.00 20.17 169 GLN A CA 1
ATOM 855 C C . GLN A 1 132 ? -36.330 -65.171 -22.368 1.00 20.63 169 GLN A C 1
ATOM 856 O O . GLN A 1 132 ? -37.512 -65.098 -22.036 1.00 22.10 169 GLN A O 1
ATOM 862 N N . GLN A 1 133 ? -35.362 -64.541 -21.710 1.00 19.19 170 GLN A N 1
ATOM 863 C CA . GLN A 1 133 ? -35.661 -63.706 -20.554 1.00 17.45 170 GLN A CA 1
ATOM 864 C C . GLN A 1 133 ? -35.895 -62.252 -20.950 1.00 16.63 170 GLN A C 1
ATOM 865 O O . GLN A 1 133 ? -36.389 -61.468 -20.154 1.00 16.75 170 GLN A O 1
ATOM 871 N N . PHE A 1 134 ? -35.539 -61.907 -22.186 1.00 16.69 171 PHE A N 1
ATOM 872 C CA . PHE A 1 134 ? -35.708 -60.548 -22.719 1.00 18.21 171 PHE A CA 1
ATOM 873 C C . PHE A 1 134 ? -36.056 -60.726 -24.199 1.00 17.61 171 PHE A C 1
ATOM 874 O O . PHE A 1 134 ? -35.348 -60.235 -25.079 1.00 16.94 171 PHE A O 1
ATOM 882 N N . PRO A 1 135 ? -37.164 -61.427 -24.486 1.00 17.82 172 PRO A N 1
ATOM 883 C CA . PRO A 1 135 ? -37.629 -61.704 -25.849 1.00 18.40 172 PRO A CA 1
ATOM 884 C C . PRO A 1 135 ? -37.949 -60.516 -26.751 1.00 18.50 172 PRO A C 1
ATOM 885 O O . PRO A 1 135 ? -38.087 -60.680 -27.962 1.00 19.15 172 PRO A O 1
ATOM 889 N N . ASP A 1 136 ? -38.056 -59.326 -26.169 1.00 19.14 173 ASP A N 1
ATOM 890 C CA . ASP A 1 136 ? -38.363 -58.129 -26.943 1.00 21.61 173 ASP A CA 1
ATOM 891 C C . ASP A 1 136 ? -37.119 -57.305 -27.300 1.00 21.89 173 ASP A C 1
ATOM 892 O O . ASP A 1 136 ? -37.228 -56.233 -27.892 1.00 21.15 173 ASP A O 1
ATOM 897 N N . GLN A 1 137 ? -35.938 -57.804 -26.940 1.00 20.47 174 GLN A N 1
ATOM 898 C CA . GLN A 1 137 ? -34.696 -57.090 -27.237 1.00 18.49 174 GLN A CA 1
ATOM 899 C C . GLN A 1 137 ? -33.758 -57.927 -28.110 1.00 18.73 174 GLN A C 1
ATOM 900 O O . GLN A 1 137 ? -33.860 -59.152 -28.147 1.00 18.56 174 GLN A O 1
ATOM 906 N N . ILE A 1 138 ? -32.856 -57.258 -28.821 1.00 17.42 175 ILE A N 1
ATOM 907 C CA . ILE A 1 138 ? -31.887 -57.935 -29.678 1.00 17.82 175 ILE A CA 1
ATOM 908 C C . ILE A 1 138 ? -30.727 -58.414 -28.799 1.00 18.47 175 ILE A C 1
ATOM 909 O O . ILE A 1 138 ? -29.972 -57.601 -28.275 1.00 18.20 175 ILE A O 1
ATOM 914 N N . ILE A 1 139 ? -30.599 -59.728 -28.630 1.00 18.50 176 ILE A N 1
ATOM 915 C CA . ILE A 1 139 ? -29.529 -60.296 -27.808 1.00 17.69 176 ILE A CA 1
ATOM 916 C C . ILE A 1 139 ? -28.387 -60.683 -28.747 1.00 16.95 176 ILE A C 1
ATOM 917 O O . ILE A 1 139 ? -28.546 -61.579 -29.575 1.00 17.41 176 ILE A O 1
ATOM 922 N N . GLY A 1 140 ? -27.245 -60.008 -28.627 1.00 15.90 177 GLY A N 1
ATOM 923 C CA . GLY A 1 140 ? -26.141 -60.297 -29.531 1.00 15.24 177 GLY A CA 1
ATOM 924 C C . GLY A 1 140 ? -24.721 -60.107 -29.029 1.00 13.37 177 GLY A C 1
ATOM 925 O O . GLY A 1 140 ? -24.485 -59.601 -27.934 1.00 12.43 177 GLY A O 1
ATOM 926 N N . PHE A 1 141 ? -23.770 -60.480 -29.879 1.00 13.90 178 PHE A N 1
ATOM 927 C CA . PHE A 1 141 ? -22.349 -60.438 -29.545 1.00 14.44 178 PHE A CA 1
ATOM 928 C C . PHE A 1 141 ? -21.531 -59.263 -30.083 1.00 16.18 178 PHE A C 1
ATOM 929 O O . PHE A 1 141 ? -20.336 -59.162 -29.790 1.00 14.25 178 PHE A O 1
ATOM 937 N N . VAL A 1 142 ? -22.158 -58.389 -30.865 1.00 15.66 179 VAL A N 1
ATOM 938 C CA . VAL A 1 142 ? -21.451 -57.254 -31.448 1.00 16.07 179 VAL A CA 1
ATOM 939 C C . VAL A 1 142 ? -22.169 -55.946 -31.128 1.00 17.94 179 VAL A C 1
ATOM 940 O O . VAL A 1 142 ? -23.199 -55.619 -31.730 1.00 18.20 179 VAL A O 1
ATOM 944 N N . PRO A 1 143 ? -21.633 -55.185 -30.161 1.00 16.98 180 PRO A N 1
ATOM 945 C CA . PRO A 1 143 ? -22.201 -53.908 -29.730 1.00 17.72 180 PRO A CA 1
ATOM 946 C C . PRO A 1 143 ? -21.546 -52.714 -30.412 1.00 17.84 180 PRO A C 1
ATOM 947 O O . PRO A 1 143 ? -20.329 -52.677 -30.585 1.00 19.05 180 PRO A O 1
ATOM 951 N N . ARG A 1 144 ? -22.359 -51.736 -30.790 1.00 17.34 181 ARG A N 1
ATOM 952 C CA . ARG A 1 144 ? -21.853 -50.536 -31.442 1.00 17.05 181 ARG A CA 1
ATOM 953 C C . ARG A 1 144 ? -22.642 -49.342 -30.930 1.00 17.88 181 ARG A C 1
ATOM 954 O O . ARG A 1 144 ? -23.614 -49.510 -30.190 1.00 18.76 181 ARG A O 1
ATOM 962 N N . LYS A 1 145 ? -22.229 -48.136 -31.306 1.00 16.50 182 LYS A N 1
ATOM 963 C CA . LYS A 1 145 ? -22.937 -46.955 -30.843 1.00 15.36 182 LYS A CA 1
ATOM 964 C C . LYS A 1 145 ? -22.929 -45.785 -31.805 1.00 17.47 182 LYS A C 1
ATOM 965 O O . LYS A 1 145 ? -22.311 -45.822 -32.875 1.00 14.60 182 LYS A O 1
ATOM 971 N N . HIS A 1 146 ? -23.651 -44.749 -31.395 1.00 17.50 183 HIS A N 1
ATOM 972 C CA . HIS A 1 146 ? -23.716 -43.507 -32.125 1.00 18.56 183 HIS A CA 1
ATOM 973 C C . HIS A 1 146 ? -23.176 -42.492 -31.124 1.00 20.02 183 HIS A C 1
ATOM 974 O O . HIS A 1 146 ? -23.283 -42.693 -29.913 1.00 16.38 183 HIS A O 1
ATOM 981 N N . VAL A 1 147 ? -22.556 -41.431 -31.624 1.00 22.42 184 VAL A N 1
ATOM 982 C CA . VAL A 1 147 ? -22.039 -40.377 -30.763 1.00 23.41 184 VAL A CA 1
ATOM 983 C C . VAL A 1 147 ? -22.410 -39.066 -31.435 1.00 24.57 184 VAL A C 1
ATOM 984 O O . VAL A 1 147 ? -22.811 -39.052 -32.603 1.00 22.89 184 VAL A O 1
ATOM 988 N N . SER A 1 148 ? -22.277 -37.969 -30.702 1.00 26.49 185 SER A N 1
ATOM 989 C CA . SER A 1 148 ? -22.599 -36.662 -31.249 1.00 29.85 185 SER A CA 1
ATOM 990 C C . SER A 1 148 ? -21.686 -35.598 -30.665 1.00 31.52 185 SER A C 1
ATOM 991 O O . SER A 1 148 ? -21.499 -35.538 -29.452 1.00 33.83 185 SER A O 1
ATOM 994 N N . THR A 1 149 ? -21.108 -34.767 -31.527 1.00 33.28 186 THR A N 1
ATOM 995 C CA . THR A 1 149 ? -20.231 -33.691 -31.071 1.00 37.03 186 THR A CA 1
ATOM 996 C C . THR A 1 149 ? -20.767 -32.355 -31.570 1.00 38.76 186 THR A C 1
ATOM 997 O O . THR A 1 149 ? -20.288 -31.290 -31.178 1.00 38.84 186 THR A O 1
ATOM 1001 N N . SER A 1 150 ? -21.768 -32.430 -32.441 1.00 41.46 187 SER A N 1
ATOM 1002 C CA . SER A 1 150 ? -22.409 -31.248 -33.008 1.00 43.44 187 SER A CA 1
ATOM 1003 C C . SER A 1 150 ? -23.915 -31.466 -32.938 1.00 43.20 187 SER A C 1
ATOM 1004 O O . SER A 1 150 ? -24.432 -32.427 -33.507 1.00 42.94 187 SER A O 1
ATOM 1007 N N . SER A 1 151 ? -24.609 -30.577 -32.234 1.00 44.30 188 SER A N 1
ATOM 1008 C CA . SER A 1 151 ? -26.057 -30.678 -32.072 1.00 44.00 188 SER A CA 1
ATOM 1009 C C . SER A 1 151 ? -26.745 -31.292 -33.280 1.00 42.33 188 SER A C 1
ATOM 1010 O O . SER A 1 151 ? -26.567 -30.833 -34.409 1.00 43.12 188 SER A O 1
ATOM 1013 N N . GLY A 1 152 ? -27.521 -32.342 -33.033 1.00 40.33 189 GLY A N 1
ATOM 1014 C CA . GLY A 1 152 ? -28.252 -32.997 -34.102 1.00 37.23 189 GLY A CA 1
ATOM 1015 C C . GLY A 1 152 ? -27.464 -33.789 -35.130 1.00 34.44 189 GLY A C 1
ATOM 1016 O O . GLY A 1 152 ? -28.078 -34.399 -36.004 1.00 35.97 189 GLY A O 1
ATOM 1017 N N . ILE A 1 153 ? -26.133 -33.781 -35.063 1.00 31.26 190 ILE A N 1
ATOM 1018 C CA . ILE A 1 153 ? -25.341 -34.549 -36.026 1.00 29.36 190 ILE A CA 1
ATOM 1019 C C . ILE A 1 153 ? -24.687 -35.741 -35.330 1.00 28.25 190 ILE A C 1
ATOM 1020 O O . ILE A 1 153 ? -23.968 -35.584 -34.343 1.00 28.62 190 ILE A O 1
ATOM 1025 N N . TYR A 1 154 ? -24.941 -36.933 -35.858 1.00 24.45 191 TYR A N 1
ATOM 1026 C CA . TYR A 1 154 ? -24.428 -38.155 -35.258 1.00 22.17 191 TYR A CA 1
ATOM 1027 C C . TYR A 1 154 ? -23.365 -38.874 -36.064 1.00 23.19 191 TYR A C 1
ATOM 1028 O O . TYR A 1 154 ? -23.223 -38.676 -37.272 1.00 22.09 191 TYR A O 1
ATOM 1037 N N . SER A 1 155 ? -22.637 -39.737 -35.373 1.00 21.69 192 SER A N 1
ATOM 1038 C CA . SER A 1 155 ? -21.589 -40.513 -35.990 1.00 22.82 192 SER A CA 1
ATOM 1039 C C . SER A 1 155 ? -21.690 -41.961 -35.494 1.00 21.39 192 SER A C 1
ATOM 1040 O O . SER A 1 155 ? -22.083 -42.210 -34.356 1.00 21.46 192 SER A O 1
ATOM 1043 N N . TYR A 1 156 ? -21.354 -42.908 -36.363 1.00 21.33 193 TYR A N 1
ATOM 1044 C CA . TYR A 1 156 ? -21.389 -44.333 -36.034 1.00 20.46 193 TYR A CA 1
ATOM 1045 C C . TYR A 1 156 ? -19.990 -44.804 -35.640 1.00 21.60 193 TYR A C 1
ATOM 1046 O O . TYR A 1 156 ? -19.002 -44.423 -36.274 1.00 20.28 193 TYR A O 1
ATOM 1055 N N . GLY A 1 157 ? -19.908 -45.643 -34.611 1.00 21.65 194 GLY A N 1
ATOM 1056 C CA . GLY A 1 157 ? -18.613 -46.144 -34.185 1.00 22.13 194 GLY A CA 1
ATOM 1057 C C . GLY A 1 157 ? -18.639 -47.197 -33.091 1.00 22.75 194 GLY A C 1
ATOM 1058 O O . GLY A 1 157 ? -19.697 -47.712 -32.721 1.00 22.71 194 GLY A O 1
ATOM 1059 N N . GLY A 1 158 ? -17.450 -47.515 -32.584 1.00 22.72 195 GLY A N 1
ATOM 1060 C CA . GLY A 1 158 ? -17.303 -48.504 -31.533 1.00 20.29 195 GLY A CA 1
ATOM 1061 C C . GLY A 1 158 ? -16.495 -47.973 -30.361 1.00 22.18 195 GLY A C 1
ATOM 1062 O O . GLY A 1 158 ? -16.559 -46.781 -30.036 1.00 21.28 195 GLY A O 1
ATOM 1063 N N . PHE A 1 159 ? -15.707 -48.841 -29.735 1.00 22.64 196 PHE A N 1
ATOM 1064 C CA . PHE A 1 159 ? -14.932 -48.422 -28.571 1.00 23.11 196 PHE A CA 1
ATOM 1065 C C . PHE A 1 159 ? -13.770 -47.459 -28.861 1.00 23.18 196 PHE A C 1
ATOM 1066 O O . PHE A 1 159 ? -13.135 -46.965 -27.924 1.00 22.99 196 PHE A O 1
ATOM 1074 N N . GLU A 1 160 ? -13.508 -47.185 -30.136 1.00 22.99 197 GLU A N 1
ATOM 1075 C CA . GLU A 1 160 ? -12.435 -46.266 -30.498 1.00 24.44 197 GLU A CA 1
ATOM 1076 C C . GLU A 1 160 ? -12.923 -44.821 -30.347 1.00 25.03 197 GLU A C 1
ATOM 1077 O O . GLU A 1 160 ? -12.131 -43.879 -30.439 1.00 21.42 197 GLU A O 1
ATOM 1083 N N . LEU A 1 161 ? -14.231 -44.656 -30.133 1.00 24.40 198 LEU A N 1
ATOM 1084 C CA . LEU A 1 161 ? -14.818 -43.336 -29.927 1.00 26.22 198 LEU A CA 1
ATOM 1085 C C . LEU A 1 161 ? -15.103 -43.136 -28.450 1.00 26.49 198 LEU A C 1
ATOM 1086 O O . LEU A 1 161 ? -15.336 -44.095 -27.712 1.00 26.81 198 LEU A O 1
ATOM 1091 N N . GLN A 1 162 ? -15.070 -41.879 -28.027 1.00 28.10 199 GLN A N 1
ATOM 1092 C CA . GLN A 1 162 ? -15.296 -41.518 -26.639 1.00 29.96 199 GLN A CA 1
ATOM 1093 C C . GLN A 1 162 ? -16.665 -41.951 -26.142 1.00 31.58 199 GLN A C 1
ATOM 1094 O O . GLN A 1 162 ? -17.630 -42.007 -26.910 1.00 31.16 199 GLN A O 1
ATOM 1100 N N . THR A 1 163 ? -16.745 -42.269 -24.854 1.00 32.40 200 THR A N 1
ATOM 1101 C CA . THR A 1 163 ? -18.008 -42.690 -24.278 1.00 34.65 200 THR A CA 1
ATOM 1102 C C . THR A 1 163 ? -19.029 -41.573 -24.435 1.00 36.88 200 THR A C 1
ATOM 1103 O O . THR A 1 163 ? -18.722 -40.399 -24.234 1.00 33.73 200 THR A O 1
ATOM 1107 N N . PRO A 1 164 ? -20.257 -41.928 -24.818 1.00 40.28 201 PRO A N 1
ATOM 1108 C CA . PRO A 1 164 ? -21.305 -40.925 -24.991 1.00 44.46 201 PRO A CA 1
ATOM 1109 C C . PRO A 1 164 ? -21.947 -40.580 -23.653 1.00 48.98 201 PRO A C 1
ATOM 1110 O O . PRO A 1 164 ? -22.631 -41.411 -23.054 1.00 51.61 201 PRO A O 1
ATOM 1114 N N . GLY A 1 165 ? -21.698 -39.365 -23.177 1.00 51.87 202 GLY A N 1
ATOM 1115 C CA . GLY A 1 165 ? -22.285 -38.913 -21.927 1.00 55.39 202 GLY A CA 1
ATOM 1116 C C . GLY A 1 165 ? -21.891 -39.558 -20.604 1.00 57.84 202 GLY A C 1
ATOM 1117 O O . GLY A 1 165 ? -20.727 -39.478 -20.201 1.00 59.34 202 GLY A O 1
ATOM 1118 N N . PRO A 1 166 ? -22.844 -40.233 -19.922 1.00 58.07 203 PRO A N 1
ATOM 1119 C CA . PRO A 1 166 ? -22.692 -40.911 -18.632 1.00 56.63 203 PRO A CA 1
ATOM 1120 C C . PRO A 1 166 ? -21.426 -40.633 -17.823 1.00 54.10 203 PRO A C 1
ATOM 1121 O O . PRO A 1 166 ? -20.888 -39.526 -17.847 1.00 54.18 203 PRO A O 1
ATOM 1125 N N . GLY A 1 167 ? -20.975 -41.633 -17.077 1.00 51.40 204 GLY A N 1
ATOM 1126 C CA . GLY A 1 167 ? -19.783 -41.460 -16.269 1.00 47.15 204 GLY A CA 1
ATOM 1127 C C . GLY A 1 167 ? -18.593 -42.161 -16.887 1.00 44.52 204 GLY A C 1
ATOM 1128 O O . GLY A 1 167 ? -18.138 -41.788 -17.972 1.00 45.44 204 GLY A O 1
ATOM 1129 N N . ASN A 1 168 ? -18.088 -43.176 -16.194 1.00 39.70 205 ASN A N 1
ATOM 1130 C CA . ASN A 1 168 ? -16.950 -43.946 -16.675 1.00 35.02 205 ASN A CA 1
ATOM 1131 C C . ASN A 1 168 ? -17.427 -45.066 -17.599 1.00 30.47 205 ASN A C 1
ATOM 1132 O O . ASN A 1 168 ? -18.613 -45.155 -17.936 1.00 28.40 205 ASN A O 1
ATOM 1137 N N . GLY A 1 169 ? -16.496 -45.925 -17.998 1.00 27.22 206 GLY A N 1
ATOM 1138 C CA . GLY A 1 169 ? -16.841 -47.020 -18.881 1.00 24.05 206 GLY A CA 1
ATOM 1139 C C . GLY A 1 169 ? -17.294 -46.494 -20.228 1.00 24.74 206 GLY A C 1
ATOM 1140 O O . GLY A 1 169 ? -17.094 -45.322 -20.548 1.00 22.84 206 GLY A O 1
ATOM 1141 N N . ASP A 1 170 ? -17.928 -47.361 -21.008 1.00 22.57 207 ASP A N 1
ATOM 1142 C CA . ASP A 1 170 ? -18.399 -47.009 -22.338 1.00 22.05 207 ASP A CA 1
ATOM 1143 C C . ASP A 1 170 ? -19.902 -47.301 -22.422 1.00 19.83 207 ASP A C 1
ATOM 1144 O O . ASP A 1 170 ? -20.537 -47.641 -21.425 1.00 18.73 207 ASP A O 1
ATOM 1149 N N . GLN A 1 171 ? -20.467 -47.160 -23.613 1.00 18.28 208 GLN A N 1
ATOM 1150 C CA . GLN A 1 171 ? -21.884 -47.415 -23.813 1.00 17.35 208 GLN A CA 1
ATOM 1151 C C . GLN A 1 171 ? -22.072 -47.933 -25.229 1.00 18.89 208 GLN A C 1
ATOM 1152 O O . GLN A 1 171 ? -21.238 -47.688 -26.103 1.00 18.81 208 GLN A O 1
ATOM 1158 N N . TYR A 1 172 ? -23.157 -48.660 -25.449 1.00 16.52 209 TYR A N 1
ATOM 1159 C CA . TYR A 1 172 ? -23.493 -49.124 -26.781 1.00 16.44 209 TYR A CA 1
ATOM 1160 C C . TYR A 1 172 ? -24.967 -48.772 -26.913 1.00 16.30 209 TYR A C 1
ATOM 1161 O O . TYR A 1 172 ? -25.675 -48.673 -25.909 1.00 15.65 209 TYR A O 1
ATOM 1170 N N . SER A 1 173 ? -25.426 -48.536 -28.135 1.00 16.47 210 SER A N 1
ATOM 1171 C CA . SER A 1 173 ? -26.824 -48.177 -28.338 1.00 15.88 210 SER A CA 1
ATOM 1172 C C . SER A 1 173 ? -27.404 -49.071 -29.414 1.00 16.75 210 SER A C 1
ATOM 1173 O O . SER A 1 173 ? -28.578 -48.961 -29.767 1.00 16.12 210 SER A O 1
ATOM 1176 N N . MET A 1 174 ? -26.559 -49.957 -29.929 1.00 15.40 211 MET A N 1
ATOM 1177 C CA . MET A 1 174 ? -26.964 -50.892 -30.966 1.00 16.29 211 MET A CA 1
ATOM 1178 C C . MET A 1 174 ? -26.253 -52.228 -30.811 1.00 16.82 211 MET A C 1
ATOM 1179 O O . MET A 1 174 ? -25.124 -52.295 -30.326 1.00 15.24 211 MET A O 1
ATOM 1184 N N . VAL A 1 175 ? -26.942 -53.285 -31.221 1.00 16.95 212 VAL A N 1
ATOM 1185 C CA . VAL A 1 175 ? -26.393 -54.628 -31.232 1.00 18.26 212 VAL A CA 1
ATOM 1186 C C . VAL A 1 175 ? -26.653 -55.038 -32.676 1.00 19.05 212 VAL A C 1
ATOM 1187 O O . VAL A 1 175 ? -27.796 -55.061 -33.125 1.00 21.00 212 VAL A O 1
ATOM 1191 N N . LEU A 1 176 ? -25.591 -55.325 -33.414 1.00 18.77 213 LEU A N 1
ATOM 1192 C CA . LEU A 1 176 ? -25.733 -55.687 -34.813 1.00 19.00 213 LEU A CA 1
ATOM 1193 C C . LEU A 1 176 ? -26.496 -57.001 -34.976 1.00 20.83 213 LEU A C 1
ATOM 1194 O O . LEU A 1 176 ? -26.272 -57.955 -34.232 1.00 20.94 213 LEU A O 1
ATOM 1199 N N . ILE A 1 177 ? -27.404 -57.044 -35.950 1.00 19.58 214 ILE A N 1
ATOM 1200 C CA . ILE A 1 177 ? -28.212 -58.237 -36.169 1.00 20.18 214 ILE A CA 1
ATOM 1201 C C . ILE A 1 177 ? -27.457 -59.414 -36.787 1.00 18.74 214 ILE A C 1
ATOM 1202 O O . ILE A 1 177 ? -27.912 -60.553 -36.702 1.00 18.76 214 ILE A O 1
ATOM 1207 N N . GLY A 1 178 ? -26.298 -59.135 -37.379 1.00 18.73 215 GLY A N 1
ATOM 1208 C CA . GLY A 1 178 ? -25.491 -60.172 -38.006 1.00 19.53 215 GLY A CA 1
ATOM 1209 C C . GLY A 1 178 ? -24.941 -61.262 -37.089 1.00 20.61 215 GLY A C 1
ATOM 1210 O O . GLY A 1 178 ? -24.275 -62.188 -37.553 1.00 21.68 215 GLY A O 1
ATOM 1211 N N . ALA A 1 179 ? -25.211 -61.157 -35.793 1.00 19.07 216 ALA A N 1
ATOM 1212 C CA . ALA A 1 179 ? -24.755 -62.147 -34.815 1.00 17.99 216 ALA A CA 1
ATOM 1213 C C . ALA A 1 179 ? -25.648 -61.956 -33.599 1.00 17.23 216 ALA A C 1
ATOM 1214 O O . ALA A 1 179 ? -25.183 -61.552 -32.534 1.00 17.16 216 ALA A O 1
ATOM 1216 N N . SER A 1 180 ? -26.933 -62.260 -33.762 1.00 15.82 217 SER A N 1
ATOM 1217 C CA . SER A 1 180 ? -27.887 -62.049 -32.687 1.00 16.11 217 SER A CA 1
ATOM 1218 C C . SER A 1 180 ? -29.135 -62.914 -32.720 1.00 15.58 217 SER A C 1
ATOM 1219 O O . SER A 1 180 ? -29.422 -63.605 -33.697 1.00 16.52 217 SER A O 1
ATOM 1222 N N . PHE A 1 181 ? -29.881 -62.814 -31.626 1.00 14.83 218 PHE A N 1
ATOM 1223 C CA . PHE A 1 181 ? -31.156 -63.491 -31.435 1.00 16.06 218 PHE A CA 1
ATOM 1224 C C . PHE A 1 181 ? -32.183 -62.364 -31.279 1.00 16.06 218 PHE A C 1
ATOM 1225 O O . PHE A 1 181 ? -31.971 -61.441 -30.496 1.00 15.59 218 PHE A O 1
ATOM 1233 N N . PHE A 1 182 ? -33.275 -62.418 -32.032 1.00 16.32 219 PHE A N 1
ATOM 1234 C CA . PHE A 1 182 ? -34.324 -61.418 -31.883 1.00 17.52 219 PHE A CA 1
ATOM 1235 C C . PHE A 1 182 ? -35.681 -62.029 -32.222 1.00 17.63 219 PHE A C 1
ATOM 1236 O O . PHE A 1 182 ? -35.762 -63.061 -32.891 1.00 17.64 219 PHE A O 1
ATOM 1244 N N . ASN A 1 183 ? -36.740 -61.410 -31.718 1.00 17.56 220 ASN A N 1
ATOM 1245 C CA . ASN A 1 183 ? -38.091 -61.913 -31.927 1.00 19.16 220 ASN A CA 1
ATOM 1246 C C . ASN A 1 183 ? -38.490 -61.897 -33.395 1.00 21.01 220 ASN A C 1
ATOM 1247 O O . ASN A 1 183 ? -38.344 -60.879 -34.083 1.00 19.34 220 ASN A O 1
ATOM 1252 N N . SER A 1 184 ? -38.988 -63.033 -33.876 1.00 20.66 221 SER A N 1
ATOM 1253 C CA . SER A 1 184 ? -39.395 -63.135 -35.271 1.00 23.19 221 SER A CA 1
ATOM 1254 C C . SER A 1 184 ? -40.447 -62.086 -35.633 1.00 22.53 221 SER A C 1
ATOM 1255 O O . SER A 1 184 ? -40.587 -61.722 -36.796 1.00 22.99 221 SER A O 1
ATOM 1258 N N . LYS A 1 185 ? -41.177 -61.592 -34.641 1.00 23.84 222 LYS A N 1
ATOM 1259 C CA . LYS A 1 185 ? -42.206 -60.595 -34.910 1.00 27.86 222 LYS A CA 1
ATOM 1260 C C . LYS A 1 185 ? -41.639 -59.259 -35.382 1.00 27.73 222 LYS A C 1
ATOM 1261 O O . LYS A 1 185 ? -42.372 -58.410 -35.887 1.00 28.37 222 LYS A O 1
ATOM 1267 N N . TYR A 1 186 ? -40.334 -59.075 -35.218 1.00 25.89 223 TYR A N 1
ATOM 1268 C CA . TYR A 1 186 ? -39.695 -57.846 -35.655 1.00 24.97 223 TYR A CA 1
ATOM 1269 C C . TYR A 1 186 ? -39.466 -57.874 -37.158 1.00 24.79 223 TYR A C 1
ATOM 1270 O O . TYR A 1 186 ? -39.188 -56.846 -37.772 1.00 24.42 223 TYR A O 1
ATOM 1279 N N . LEU A 1 187 ? -39.577 -59.055 -37.753 1.00 25.42 224 LEU A N 1
ATOM 1280 C CA . LEU A 1 187 ? -39.411 -59.165 -39.196 1.00 28.63 224 LEU A CA 1
ATOM 1281 C C . LEU A 1 187 ? -40.653 -58.540 -39.829 1.00 30.74 224 LEU A C 1
ATOM 1282 O O . LEU A 1 187 ? -40.563 -57.777 -40.792 1.00 31.14 224 LEU A O 1
ATOM 1287 N N . GLU A 1 188 ? -41.813 -58.859 -39.265 1.00 31.73 225 GLU A N 1
ATOM 1288 C CA . GLU A 1 188 ? -43.064 -58.309 -39.756 1.00 34.29 225 GLU A CA 1
ATOM 1289 C C . GLU A 1 188 ? -43.076 -56.809 -39.501 1.00 33.66 225 GLU A C 1
ATOM 1290 O O . GLU A 1 188 ? -43.348 -56.025 -40.406 1.00 32.76 225 GLU A O 1
ATOM 1296 N N . LEU A 1 189 ? -42.778 -56.416 -38.264 1.00 32.20 226 LEU A N 1
ATOM 1297 C CA . LEU A 1 189 ? -42.762 -55.005 -37.903 1.00 32.21 226 LEU A CA 1
ATOM 1298 C C . LEU A 1 189 ? -41.796 -54.239 -38.805 1.00 32.03 226 LEU A C 1
ATOM 1299 O O . LEU A 1 189 ? -42.021 -53.070 -39.122 1.00 31.74 226 LEU A O 1
ATOM 1304 N N . PHE A 1 190 ? -40.726 -54.902 -39.232 1.00 30.94 227 PHE A N 1
ATOM 1305 C CA . PHE A 1 190 ? -39.755 -54.261 -40.106 1.00 29.63 227 PHE A CA 1
ATOM 1306 C C . PHE A 1 190 ? -40.401 -53.923 -41.444 1.00 30.70 227 PHE A C 1
ATOM 1307 O O . PHE A 1 190 ? -40.226 -52.820 -41.968 1.00 27.55 227 PHE A O 1
ATOM 1315 N N . GLN A 1 191 ? -41.143 -54.881 -41.995 1.00 30.03 228 GLN A N 1
ATOM 1316 C CA . GLN A 1 191 ? -41.818 -54.681 -43.272 1.00 30.21 228 GLN A CA 1
ATOM 1317 C C . GLN A 1 191 ? -42.808 -53.514 -43.172 1.00 29.05 228 GLN A C 1
ATOM 1318 O O . GLN A 1 191 ? -43.074 -52.832 -44.154 1.00 28.76 228 GLN A O 1
ATOM 1324 N N . LYS A 1 192 ? -43.338 -53.281 -41.980 1.00 28.21 229 LYS A N 1
ATOM 1325 C CA . LYS A 1 192 ? -44.302 -52.208 -41.775 1.00 30.33 229 LYS A CA 1
ATOM 1326 C C . LYS A 1 192 ? -43.695 -50.823 -41.529 1.00 30.89 229 LYS A C 1
ATOM 1327 O O . LYS A 1 192 ? -44.412 -49.885 -41.177 1.00 29.53 229 LYS A O 1
ATOM 1333 N N . GLN A 1 193 ? -42.384 -50.683 -41.709 1.00 30.71 230 GLN A N 1
ATOM 1334 C CA . GLN A 1 193 ? -41.753 -49.382 -41.495 1.00 31.68 230 GLN A CA 1
ATOM 1335 C C . GLN A 1 193 ? -41.934 -48.481 -42.721 1.00 32.39 230 GLN A C 1
ATOM 1336 O O . GLN A 1 193 ? -42.140 -48.973 -43.837 1.00 31.45 230 GLN A O 1
ATOM 1342 N N . PRO A 1 194 ? -41.861 -47.149 -42.524 1.00 31.77 231 PRO A N 1
ATOM 1343 C CA . PRO A 1 194 ? -42.012 -46.148 -43.589 1.00 31.43 231 PRO A CA 1
ATOM 1344 C C . PRO A 1 194 ? -41.215 -46.497 -44.841 1.00 31.65 231 PRO A C 1
ATOM 1345 O O . PRO A 1 194 ? -40.105 -47.028 -44.750 1.00 32.70 231 PRO A O 1
ATOM 1349 N N . ALA A 1 195 ? -41.780 -46.194 -46.006 1.00 30.89 232 ALA A N 1
ATOM 1350 C CA . ALA A 1 195 ? -41.124 -46.494 -47.276 1.00 30.82 232 ALA A CA 1
ATOM 1351 C C . ALA A 1 195 ? -39.757 -45.824 -47.381 1.00 30.23 232 ALA A C 1
ATOM 1352 O O . ALA A 1 195 ? -38.858 -46.331 -48.056 1.00 30.65 232 ALA A O 1
ATOM 1354 N N . ALA A 1 196 ? -39.606 -44.687 -46.708 1.00 29.96 233 ALA A N 1
ATOM 1355 C CA . ALA A 1 196 ? -38.347 -43.944 -46.714 1.00 29.95 233 ALA A CA 1
ATOM 1356 C C . ALA A 1 196 ? -37.240 -44.771 -46.066 1.00 30.11 233 ALA A C 1
ATOM 1357 O O . ALA A 1 196 ? -36.063 -44.626 -46.397 1.00 30.19 233 ALA A O 1
ATOM 1359 N N . VAL A 1 197 ? -37.620 -45.635 -45.133 1.00 30.26 234 VAL A N 1
ATOM 1360 C CA . VAL A 1 197 ? -36.645 -46.483 -44.463 1.00 29.99 234 VAL A CA 1
ATOM 1361 C C . VAL A 1 197 ? -36.202 -47.572 -45.432 1.00 30.04 234 VAL A C 1
ATOM 1362 O O . VAL A 1 197 ? -35.011 -47.826 -45.582 1.00 30.94 234 VAL A O 1
ATOM 1366 N N . HIS A 1 198 ? -37.165 -48.206 -46.094 1.00 32.10 235 HIS A N 1
ATOM 1367 C CA . HIS A 1 198 ? -36.855 -49.256 -47.060 1.00 33.03 235 HIS A CA 1
ATOM 1368 C C . HIS A 1 198 ? -36.046 -48.668 -48.209 1.00 33.60 235 HIS A C 1
ATOM 1369 O O . HIS A 1 198 ? -35.077 -49.268 -48.681 1.00 33.64 235 HIS A O 1
ATOM 1376 N N . ALA A 1 199 ? -36.459 -47.489 -48.660 1.00 33.22 236 ALA A N 1
ATOM 1377 C CA . ALA A 1 199 ? -35.766 -46.806 -49.741 1.00 33.12 236 ALA A CA 1
ATOM 1378 C C . ALA A 1 199 ? -34.301 -46.630 -49.353 1.00 32.48 236 ALA A C 1
ATOM 1379 O O . ALA A 1 199 ? -33.403 -46.916 -50.140 1.00 32.89 236 ALA A O 1
ATOM 1381 N N . LEU A 1 200 ? -34.070 -46.171 -48.126 1.00 32.81 237 LEU A N 1
ATOM 1382 C CA . LEU A 1 200 ? -32.718 -45.949 -47.623 1.00 33.03 237 LEU A CA 1
ATOM 1383 C C . LEU A 1 200 ? -31.867 -47.219 -47.611 1.00 33.56 237 LEU A C 1
ATOM 1384 O O . LEU A 1 200 ? -30.693 -47.190 -47.986 1.00 32.77 237 LEU A O 1
ATOM 1389 N N . ILE A 1 201 ? -32.457 -48.333 -47.182 1.00 35.37 238 ILE A N 1
ATOM 1390 C CA . ILE A 1 201 ? -31.730 -49.602 -47.128 1.00 36.34 238 ILE A CA 1
ATOM 1391 C C . ILE A 1 201 ? -31.242 -50.027 -48.515 1.00 36.83 238 ILE A C 1
ATOM 1392 O O . ILE A 1 201 ? -30.065 -50.351 -48.691 1.00 36.28 238 ILE A O 1
ATOM 1397 N N . ASP A 1 202 ? -32.149 -50.031 -49.491 1.00 38.37 239 ASP A N 1
ATOM 1398 C CA . ASP A 1 202 ? -31.800 -50.426 -50.857 1.00 41.24 239 ASP A CA 1
ATOM 1399 C C . ASP A 1 202 ? -30.776 -49.476 -51.450 1.00 41.19 239 ASP A C 1
ATOM 1400 O O . ASP A 1 202 ? -29.884 -49.886 -52.191 1.00 41.12 239 ASP A O 1
ATOM 1405 N N . GLU A 1 203 ? -30.915 -48.201 -51.112 1.00 41.33 240 GLU A N 1
ATOM 1406 C CA . GLU A 1 203 ? -30.012 -47.166 -51.589 1.00 41.87 240 GLU A CA 1
ATOM 1407 C C . GLU A 1 203 ? -28.559 -47.474 -51.214 1.00 41.31 240 GLU A C 1
ATOM 1408 O O . GLU A 1 203 ? -27.655 -47.367 -52.047 1.00 40.45 240 GLU A O 1
ATOM 1414 N N . THR A 1 204 ? -28.340 -47.865 -49.960 1.00 39.34 241 THR A N 1
ATOM 1415 C CA . THR A 1 204 ? -26.992 -48.154 -49.477 1.00 38.89 241 THR A CA 1
ATOM 1416 C C . THR A 1 204 ? -26.614 -49.629 -49.392 1.00 39.05 241 THR A C 1
ATOM 1417 O O . THR A 1 204 ? -25.431 -49.944 -49.268 1.00 38.02 241 THR A O 1
ATOM 1421 N N . GLN A 1 205 ? -27.599 -50.525 -49.457 1.00 39.53 242 GLN A N 1
ATOM 1422 C CA . GLN A 1 205 ? -27.331 -51.960 -49.337 1.00 39.45 242 GLN A CA 1
ATOM 1423 C C . GLN A 1 205 ? -26.512 -52.129 -48.069 1.00 38.51 242 GLN A C 1
ATOM 1424 O O . GLN A 1 205 ? -25.565 -52.913 -48.002 1.00 38.68 242 GLN A O 1
ATOM 1430 N N . ASN A 1 206 ? -26.910 -51.372 -47.057 1.00 37.11 243 ASN A N 1
ATOM 1431 C CA . ASN A 1 206 ? -26.225 -51.353 -45.782 1.00 35.46 243 ASN A CA 1
ATOM 1432 C C . ASN A 1 206 ? -27.243 -50.793 -44.801 1.00 34.61 243 ASN A C 1
ATOM 1433 O O . ASN A 1 206 ? -28.381 -50.504 -45.175 1.00 34.52 243 ASN A O 1
ATOM 1438 N N . CYS A 1 207 ? -26.845 -50.672 -43.543 1.00 32.61 244 CYS A N 1
ATOM 1439 C CA . CYS A 1 207 ? -27.704 -50.065 -42.547 1.00 32.11 244 CYS A CA 1
ATOM 1440 C C . CYS A 1 207 ? -28.995 -50.757 -42.142 1.00 30.48 244 CYS A C 1
ATOM 1441 O O . CYS A 1 207 ? -29.805 -50.168 -41.422 1.00 29.55 244 CYS A O 1
ATOM 1444 N N . ASP A 1 208 ? -29.207 -51.981 -42.608 1.00 29.44 245 ASP A N 1
ATOM 1445 C CA . ASP A 1 208 ? -30.408 -52.713 -42.237 1.00 27.60 245 ASP A CA 1
ATOM 1446 C C . ASP A 1 208 ? -30.398 -52.968 -40.725 1.00 25.93 245 ASP A C 1
ATOM 1447 O O . ASP A 1 208 ? -31.439 -52.888 -40.071 1.00 25.36 245 ASP A O 1
ATOM 1452 N N . ASP A 1 209 ? -29.225 -53.252 -40.160 1.00 23.90 246 ASP A N 1
ATOM 1453 C CA . ASP A 1 209 ? -29.154 -53.492 -38.721 1.00 24.68 246 ASP A CA 1
ATOM 1454 C C . ASP A 1 209 ? -29.406 -52.208 -37.926 1.00 22.70 246 ASP A C 1
ATOM 1455 O O . ASP A 1 209 ? -29.991 -52.251 -36.848 1.00 21.93 246 ASP A O 1
ATOM 1460 N N . ILE A 1 210 ? -28.977 -51.066 -38.458 1.00 21.08 247 ILE A N 1
ATOM 1461 C CA . ILE A 1 210 ? -29.222 -49.796 -37.784 1.00 20.08 247 ILE A CA 1
ATOM 1462 C C . ILE A 1 210 ? -30.743 -49.574 -37.770 1.00 20.55 247 ILE A C 1
ATOM 1463 O O . ILE A 1 210 ? -31.326 -49.216 -36.743 1.00 18.39 247 ILE A O 1
ATOM 1468 N N . ALA A 1 211 ? -31.375 -49.796 -38.922 1.00 20.18 248 ALA A N 1
ATOM 1469 C CA . ALA A 1 211 ? -32.821 -49.646 -39.046 1.00 19.83 248 ALA A CA 1
ATOM 1470 C C . ALA A 1 211 ? -33.516 -50.571 -38.049 1.00 19.75 248 ALA A C 1
ATOM 1471 O O . ALA A 1 211 ? -34.429 -50.151 -37.338 1.00 18.20 248 ALA A O 1
ATOM 1473 N N . MET A 1 212 ? -33.077 -51.829 -37.982 1.00 20.43 249 MET A N 1
ATOM 1474 C CA . MET A 1 212 ? -33.675 -52.780 -37.043 1.00 19.26 249 MET A CA 1
ATOM 1475 C C . MET A 1 212 ? -33.575 -52.275 -35.609 1.00 17.56 249 MET A C 1
ATOM 1476 O O . MET A 1 212 ? -34.531 -52.372 -34.842 1.00 18.02 249 MET A O 1
ATOM 1481 N N . ASN A 1 213 ? -32.414 -51.748 -35.236 1.00 17.15 250 ASN A N 1
ATOM 1482 C CA . ASN A 1 213 ? -32.239 -51.227 -33.886 1.00 17.26 250 ASN A CA 1
ATOM 1483 C C . ASN A 1 213 ? -33.146 -50.022 -33.638 1.00 18.07 250 ASN A C 1
ATOM 1484 O O . ASN A 1 213 ? -33.704 -49.879 -32.550 1.00 18.09 250 ASN A O 1
ATOM 1489 N N . PHE A 1 214 ? -33.295 -49.151 -34.636 1.00 18.90 251 PHE A N 1
ATOM 1490 C CA . PHE A 1 214 ? -34.171 -47.989 -34.477 1.00 20.03 251 PHE A CA 1
ATOM 1491 C C . PHE A 1 214 ? -35.575 -48.494 -34.172 1.00 18.84 251 PHE A C 1
ATOM 1492 O O . PHE A 1 214 ? -36.210 -48.084 -33.204 1.00 18.24 251 PHE A O 1
ATOM 1500 N N . LEU A 1 215 ? -36.031 -49.404 -35.020 1.00 20.63 252 LEU A N 1
ATOM 1501 C CA . LEU A 1 215 ? -37.352 -50.017 -34.934 1.00 22.07 252 LEU A CA 1
ATOM 1502 C C . LEU A 1 215 ? -37.644 -50.706 -33.602 1.00 22.08 252 LEU A C 1
ATOM 1503 O O . LEU A 1 215 ? -38.727 -50.547 -33.035 1.00 21.20 252 LEU A O 1
ATOM 1508 N N . VAL A 1 216 ? -36.680 -51.473 -33.100 1.00 20.09 253 VAL A N 1
ATOM 1509 C CA . VAL A 1 216 ? -36.877 -52.188 -31.847 1.00 19.32 253 VAL A CA 1
ATOM 1510 C C . VAL A 1 216 ? -37.014 -51.273 -30.644 1.00 19.59 253 VAL A C 1
ATOM 1511 O O . VAL A 1 216 ? -37.936 -51.429 -29.842 1.00 20.55 253 VAL A O 1
ATOM 1515 N N . THR A 1 217 ? -36.104 -50.315 -30.510 1.00 19.48 254 THR A N 1
ATOM 1516 C CA . THR A 1 217 ? -36.161 -49.406 -29.371 1.00 19.93 254 THR A CA 1
ATOM 1517 C C . THR A 1 217 ? -37.401 -48.503 -29.434 1.00 20.81 254 THR A C 1
ATOM 1518 O O . THR A 1 217 ? -37.939 -48.097 -28.399 1.00 20.61 254 THR A O 1
ATOM 1522 N N . ARG A 1 218 ? -37.863 -48.194 -30.639 1.00 21.53 255 ARG A N 1
ATOM 1523 C CA . ARG A 1 218 ? -39.065 -47.373 -30.776 1.00 25.44 255 ARG A CA 1
ATOM 1524 C C . ARG A 1 218 ? -40.282 -48.184 -30.310 1.00 24.89 255 ARG A C 1
ATOM 1525 O O . ARG A 1 218 ? -41.237 -47.636 -29.768 1.00 24.48 255 ARG A O 1
ATOM 1533 N N . HIS A 1 219 ? -40.233 -49.495 -30.510 1.00 25.80 256 HIS A N 1
ATOM 1534 C CA . HIS A 1 219 ? -41.329 -50.369 -30.103 1.00 26.65 256 HIS A CA 1
ATOM 1535 C C . HIS A 1 219 ? -41.353 -50.647 -28.599 1.00 26.33 256 HIS A C 1
ATOM 1536 O O . HIS A 1 219 ? -42.417 -50.711 -27.981 1.00 25.94 256 HIS A O 1
ATOM 1543 N N . THR A 1 220 ? -40.173 -50.796 -28.012 1.00 24.71 257 THR A N 1
ATOM 1544 C CA . THR A 1 220 ? -40.067 -51.121 -26.595 1.00 24.39 257 THR A CA 1
ATOM 1545 C C . THR A 1 220 ? -39.826 -49.961 -25.644 1.00 24.74 257 THR A C 1
ATOM 1546 O O . THR A 1 220 ? -40.246 -50.013 -24.497 1.00 24.98 257 THR A O 1
ATOM 1550 N N . GLY A 1 221 ? -39.142 -48.923 -26.107 1.00 25.90 258 GLY A N 1
ATOM 1551 C CA . GLY A 1 221 ? -38.841 -47.809 -25.224 1.00 26.16 258 GLY A CA 1
ATOM 1552 C C . GLY A 1 221 ? -37.627 -48.160 -24.372 1.00 26.49 258 GLY A C 1
ATOM 1553 O O . GLY A 1 221 ? -37.253 -47.426 -23.458 1.00 27.57 258 GLY A O 1
ATOM 1554 N N . LYS A 1 222 ? -37.010 -49.297 -24.680 1.00 25.48 259 LYS A N 1
ATOM 1555 C CA . LYS A 1 222 ? -35.831 -49.767 -23.957 1.00 24.74 259 LYS A CA 1
ATOM 1556 C C . LYS A 1 222 ? -34.639 -49.806 -24.908 1.00 22.48 259 LYS A C 1
ATOM 1557 O O . LYS A 1 222 ? -34.790 -49.604 -26.117 1.00 22.10 259 LYS A O 1
ATOM 1563 N N . PRO A 1 223 ? -33.431 -50.049 -24.372 1.00 21.03 260 PRO A N 1
ATOM 1564 C CA . PRO A 1 223 ? -32.262 -50.121 -25.257 1.00 20.28 260 PRO A CA 1
ATOM 1565 C C . PRO A 1 223 ? -32.627 -51.218 -26.265 1.00 20.55 260 PRO A C 1
ATOM 1566 O O . PRO A 1 223 ? -33.183 -52.250 -25.877 1.00 21.64 260 PRO A O 1
ATOM 1570 N N . SER A 1 224 ? -32.337 -51.008 -27.543 1.00 18.82 261 SER A N 1
ATOM 1571 C CA . SER A 1 224 ? -32.704 -51.992 -28.550 1.00 18.09 261 SER A CA 1
ATOM 1572 C C . SER A 1 224 ? -32.140 -53.380 -28.298 1.00 19.70 261 SER A C 1
ATOM 1573 O O . SER A 1 224 ? -32.754 -54.381 -28.674 1.00 19.55 261 SER A O 1
ATOM 1576 N N . GLY A 1 225 ? -30.980 -53.453 -27.659 1.00 17.84 262 GLY A N 1
ATOM 1577 C CA . GLY A 1 225 ? -30.406 -54.759 -27.413 1.00 18.11 262 GLY A CA 1
ATOM 1578 C C . GLY A 1 225 ? -29.611 -54.907 -26.133 1.00 17.65 262 GLY A C 1
ATOM 1579 O O . GLY A 1 225 ? -29.450 -53.957 -25.358 1.00 16.49 262 GLY A O 1
ATOM 1580 N N . ILE A 1 226 ? -29.138 -56.126 -25.899 1.00 14.36 263 ILE A N 1
ATOM 1581 C CA . ILE A 1 226 ? -28.320 -56.406 -24.738 1.00 15.80 263 ILE A CA 1
ATOM 1582 C C . ILE A 1 226 ? -27.088 -57.143 -25.248 1.00 15.72 263 ILE A C 1
ATOM 1583 O O . ILE A 1 226 ? -27.192 -58.105 -26.018 1.00 15.89 263 ILE A O 1
ATOM 1588 N N . PHE A 1 227 ? -25.921 -56.664 -24.836 1.00 15.80 264 PHE A N 1
ATOM 1589 C CA . PHE A 1 227 ? -24.658 -57.259 -25.246 1.00 14.91 264 PHE A CA 1
ATOM 1590 C C . PHE A 1 227 ? -24.254 -58.443 -24.381 1.00 14.78 264 PHE A C 1
ATOM 1591 O O . PHE A 1 227 ? -24.133 -58.324 -23.161 1.00 14.91 264 PHE A O 1
ATOM 1599 N N . VAL A 1 228 ? -24.078 -59.590 -25.025 1.00 14.06 265 VAL A N 1
ATOM 1600 C CA . VAL A 1 228 ? -23.617 -60.788 -24.337 1.00 15.02 265 VAL A CA 1
ATOM 1601 C C . VAL A 1 228 ? -22.195 -60.973 -24.865 1.00 15.52 265 VAL A C 1
ATOM 1602 O O . VAL A 1 228 ? -21.996 -61.078 -26.077 1.00 13.64 265 VAL A O 1
ATOM 1606 N N . LYS A 1 229 ? -21.209 -60.988 -23.971 1.00 14.80 266 LYS A N 1
ATOM 1607 C CA . LYS A 1 229 ? -19.825 -61.153 -24.398 1.00 14.37 266 LYS A CA 1
ATOM 1608 C C . LYS A 1 229 ? -19.586 -62.590 -24.828 1.00 14.22 266 LYS A C 1
ATOM 1609 O O . LYS A 1 229 ? -19.796 -63.516 -24.055 1.00 13.98 266 LYS A O 1
ATOM 1615 N N . PRO A 1 230 ? -19.130 -62.789 -26.073 1.00 14.39 267 PRO A N 1
ATOM 1616 C CA . PRO A 1 230 ? -18.869 -64.131 -26.590 1.00 15.91 267 PRO A CA 1
ATOM 1617 C C . PRO A 1 230 ? -17.573 -64.723 -26.045 1.00 17.07 267 PRO A C 1
ATOM 1618 O O . PRO A 1 230 ? -16.591 -64.012 -25.809 1.00 16.19 267 PRO A O 1
ATOM 1622 N N . ILE A 1 231 ? -17.582 -66.033 -25.850 1.00 16.62 268 ILE A N 1
ATOM 1623 C CA . ILE A 1 231 ? -16.406 -66.723 -25.363 1.00 18.38 268 ILE A CA 1
ATOM 1624 C C . ILE A 1 231 ? -15.621 -67.249 -26.556 1.00 18.51 268 ILE A C 1
ATOM 1625 O O . ILE A 1 231 ? -14.394 -67.267 -26.540 1.00 18.54 268 ILE A O 1
ATOM 1630 N N . ASN A 1 232 ? -16.331 -67.652 -27.603 1.00 16.60 269 ASN A N 1
ATOM 1631 C CA . ASN A 1 232 ? -15.674 -68.220 -28.770 1.00 18.05 269 ASN A CA 1
ATOM 1632 C C . ASN A 1 232 ? -16.425 -67.946 -30.069 1.00 17.20 269 ASN A C 1
ATOM 1633 O O . ASN A 1 232 ? -17.209 -68.768 -30.545 1.00 16.77 269 ASN A O 1
ATOM 1638 N N . MET A 1 233 ? -16.188 -66.769 -30.626 1.00 17.80 270 MET A N 1
ATOM 1639 C CA . MET A 1 233 ? -16.816 -66.355 -31.870 1.00 21.19 270 MET A CA 1
ATOM 1640 C C . MET A 1 233 ? -15.680 -65.965 -32.803 1.00 23.27 270 MET A C 1
ATOM 1641 O O . MET A 1 233 ? -14.832 -65.139 -32.457 1.00 21.57 270 MET A O 1
ATOM 1646 N N . VAL A 1 234 ? -15.659 -66.580 -33.978 1.00 25.27 271 VAL A N 1
ATOM 1647 C CA . VAL A 1 234 ? -14.600 -66.332 -34.942 1.00 28.39 271 VAL A CA 1
ATOM 1648 C C . VAL A 1 234 ? -15.102 -65.971 -36.329 1.00 30.11 271 VAL A C 1
ATOM 1649 O O . VAL A 1 234 ? -16.115 -66.493 -36.794 1.00 30.55 271 VAL A O 1
ATOM 1653 N N . ASN A 1 235 ? -14.375 -65.074 -36.985 1.00 31.79 272 ASN A N 1
ATOM 1654 C CA . ASN A 1 235 ? -14.706 -64.672 -38.340 1.00 35.12 272 ASN A CA 1
ATOM 1655 C C . ASN A 1 235 ? -13.807 -65.491 -39.261 1.00 37.50 272 ASN A C 1
ATOM 1656 O O . ASN A 1 235 ? -12.596 -65.546 -39.062 1.00 37.35 272 ASN A O 1
ATOM 1661 N N . LEU A 1 236 ? -14.395 -66.125 -40.268 1.00 40.37 273 LEU A N 1
ATOM 1662 C CA . LEU A 1 236 ? -13.629 -66.950 -41.196 1.00 44.85 273 LEU A CA 1
ATOM 1663 C C . LEU A 1 236 ? -13.400 -66.263 -42.542 1.00 48.68 273 LEU A C 1
ATOM 1664 O O . LEU A 1 236 ? -14.330 -66.115 -43.331 1.00 51.63 273 LEU A O 1
ATOM 1669 N N . GLU A 1 237 ? -12.166 -65.845 -42.809 1.00 53.27 274 GLU A N 1
ATOM 1670 C CA . GLU A 1 237 ? -11.847 -65.189 -44.078 1.00 56.56 274 GLU A CA 1
ATOM 1671 C C . GLU A 1 237 ? -10.387 -65.390 -44.472 1.00 58.22 274 GLU A C 1
ATOM 1672 O O . GLU A 1 237 ? -10.009 -65.159 -45.624 1.00 60.52 274 GLU A O 1
ATOM 1678 N N . ALA A 1 250 ? -14.453 -48.556 -48.485 1.00 72.74 287 ALA A N 1
ATOM 1679 C CA . ALA A 1 250 ? -14.283 -47.799 -47.247 1.00 72.59 287 ALA A CA 1
ATOM 1680 C C . ALA A 1 250 ? -15.514 -46.947 -46.957 1.00 72.34 287 ALA A C 1
ATOM 1681 O O . ALA A 1 250 ? -15.698 -46.464 -45.838 1.00 72.49 287 ALA A O 1
ATOM 1683 N N . GLU A 1 251 ? -16.353 -46.762 -47.969 1.00 71.39 288 GLU A N 1
ATOM 1684 C CA . GLU A 1 251 ? -17.565 -45.975 -47.808 1.00 70.55 288 GLU A CA 1
ATOM 1685 C C . GLU A 1 251 ? -18.600 -46.784 -47.041 1.00 68.48 288 GLU A C 1
ATOM 1686 O O . GLU A 1 251 ? -19.782 -46.454 -47.046 1.00 68.37 288 GLU A O 1
ATOM 1692 N N . HIS A 1 252 ? -18.149 -47.851 -46.391 1.00 65.96 289 HIS A N 1
ATOM 1693 C CA . HIS A 1 252 ? -19.040 -48.699 -45.612 1.00 62.58 289 HIS A CA 1
ATOM 1694 C C . HIS A 1 252 ? -19.347 -48.010 -44.294 1.00 59.10 289 HIS A C 1
ATOM 1695 O O . HIS A 1 252 ? -20.510 -47.820 -43.940 1.00 58.80 289 HIS A O 1
ATOM 1702 N N . PHE A 1 253 ? -18.296 -47.640 -43.569 1.00 54.44 290 PHE A N 1
ATOM 1703 C CA . PHE A 1 253 ? -18.458 -46.964 -42.289 1.00 50.54 290 PHE A CA 1
ATOM 1704 C C . PHE A 1 253 ? -19.053 -45.580 -42.527 1.00 47.53 290 PHE A C 1
ATOM 1705 O O . PHE A 1 253 ? -19.842 -45.080 -41.718 1.00 47.28 290 PHE A O 1
ATOM 1707 N N . LEU A 1 254 ? -18.671 -44.964 -43.643 1.00 43.50 291 LEU A N 1
ATOM 1708 C CA . LEU A 1 254 ? -19.184 -43.646 -43.980 1.00 39.87 291 LEU A CA 1
ATOM 1709 C C . LEU A 1 254 ? -20.692 -43.696 -44.188 1.00 35.63 291 LEU A C 1
ATOM 1710 O O . LEU A 1 254 ? -21.402 -42.777 -43.793 1.00 35.22 291 LEU A O 1
ATOM 1715 N N . GLN A 1 255 ? -21.182 -44.769 -44.799 1.00 31.28 292 GLN A N 1
ATOM 1716 C CA . GLN A 1 255 ? -22.614 -44.903 -45.033 1.00 29.55 292 GLN A CA 1
ATOM 1717 C C . GLN A 1 255 ? -23.332 -45.090 -43.714 1.00 28.67 292 GLN A C 1
ATOM 1718 O O . GLN A 1 255 ? -24.474 -44.657 -43.545 1.00 28.79 292 GLN A O 1
ATOM 1724 N N . ARG A 1 256 ? -22.649 -45.745 -42.782 1.00 27.69 293 ARG A N 1
ATOM 1725 C CA . ARG A 1 256 ? -23.195 -46.008 -41.458 1.00 26.01 293 ARG A CA 1
ATOM 1726 C C . ARG A 1 256 ? -23.595 -44.719 -40.741 1.00 23.73 293 ARG A C 1
ATOM 1727 O O . ARG A 1 256 ? -24.706 -44.605 -40.232 1.00 21.29 293 ARG A O 1
ATOM 1735 N N . SER A 1 257 ? -22.692 -43.747 -40.698 1.00 22.91 294 SER A N 1
ATOM 1736 C CA . SER A 1 257 ? -23.006 -42.490 -40.038 1.00 22.10 294 SER A CA 1
ATOM 1737 C C . SER A 1 257 ? -24.140 -41.810 -40.801 1.00 22.86 294 SER A C 1
ATOM 1738 O O . SER A 1 257 ? -25.114 -41.337 -40.206 1.00 21.87 294 SER A O 1
ATOM 1741 N N . TYR A 1 258 ? -24.005 -41.784 -42.124 1.00 20.31 295 TYR A N 1
ATOM 1742 C CA . TYR A 1 258 ? -24.996 -41.190 -43.015 1.00 21.83 295 TYR A CA 1
ATOM 1743 C C . TYR A 1 258 ? -26.401 -41.722 -42.712 1.00 23.05 295 TYR A C 1
ATOM 1744 O O . TYR A 1 258 ? -27.359 -40.953 -42.579 1.00 22.66 295 TYR A O 1
ATOM 1753 N N . CYS A 1 259 ? -26.515 -43.041 -42.596 1.00 21.95 296 CYS A N 1
ATOM 1754 C CA . CYS A 1 259 ? -27.800 -43.667 -42.315 1.00 24.16 296 CYS A CA 1
ATOM 1755 C C . CYS A 1 259 ? -28.416 -43.251 -40.993 1.00 22.95 296 CYS A C 1
ATOM 1756 O O . CYS A 1 259 ? -29.627 -43.063 -40.906 1.00 24.01 296 CYS A O 1
ATOM 1759 N N . ILE A 1 260 ? -27.591 -43.137 -39.959 1.00 20.83 297 ILE A N 1
ATOM 1760 C CA . ILE A 1 260 ? -28.104 -42.736 -38.660 1.00 20.27 297 ILE A CA 1
ATOM 1761 C C . ILE A 1 260 ? -28.758 -41.363 -38.796 1.00 19.98 297 ILE A C 1
ATOM 1762 O O . ILE A 1 260 ? -29.858 -41.145 -38.301 1.00 20.29 297 ILE A O 1
ATOM 1767 N N . ASN A 1 261 ? -28.081 -40.443 -39.477 1.00 19.71 298 ASN A N 1
ATOM 1768 C CA . ASN A 1 261 ? -28.624 -39.106 -39.654 1.00 20.65 298 ASN A CA 1
ATOM 1769 C C . ASN A 1 261 ? -29.899 -39.128 -40.506 1.00 20.59 298 ASN A C 1
ATOM 1770 O O . ASN A 1 261 ? -30.876 -38.460 -40.173 1.00 19.19 298 ASN A O 1
ATOM 1775 N N . LYS A 1 262 ? -29.908 -39.916 -41.578 1.00 21.68 299 LYS A N 1
ATOM 1776 C CA . LYS A 1 262 ? -31.098 -40.011 -42.417 1.00 21.81 299 LYS A CA 1
ATOM 1777 C C . LYS A 1 262 ? -32.269 -40.564 -41.614 1.00 22.27 299 LYS A C 1
ATOM 1778 O O . LYS A 1 262 ? -33.390 -40.051 -41.708 1.00 22.63 299 LYS A O 1
ATOM 1784 N N . LEU A 1 263 ? -32.011 -41.605 -40.823 1.00 20.75 300 LEU A N 1
ATOM 1785 C CA . LEU A 1 263 ? -33.069 -42.223 -40.024 1.00 19.81 300 LEU A CA 1
ATOM 1786 C C . LEU A 1 263 ? -33.609 -41.256 -38.980 1.00 19.58 300 LEU A C 1
ATOM 1787 O O . LEU A 1 263 ? -34.806 -41.253 -38.687 1.00 19.67 300 LEU A O 1
ATOM 1792 N N . VAL A 1 264 ? -32.732 -40.435 -38.413 1.00 19.28 301 VAL A N 1
ATOM 1793 C CA . VAL A 1 264 ? -33.179 -39.457 -37.431 1.00 20.18 301 VAL A CA 1
ATOM 1794 C C . VAL A 1 264 ? -34.163 -38.489 -38.108 1.00 22.19 301 VAL A C 1
ATOM 1795 O O . VAL A 1 264 ? -35.168 -38.099 -37.513 1.00 24.00 301 VAL A O 1
ATOM 1799 N N . ASN A 1 265 ? -33.883 -38.119 -39.358 1.00 21.74 302 ASN A N 1
ATOM 1800 C CA . ASN A 1 265 ? -34.761 -37.210 -40.104 1.00 23.47 302 ASN A CA 1
ATOM 1801 C C . ASN A 1 265 ? -36.115 -37.836 -40.413 1.00 23.35 302 ASN A C 1
ATOM 1802 O O . ASN A 1 265 ? -37.160 -37.214 -40.219 1.00 24.14 302 ASN A O 1
ATOM 1807 N N . ILE A 1 266 ? -36.079 -39.062 -40.923 1.00 22.33 303 ILE A N 1
ATOM 1808 C CA . ILE A 1 266 ? -37.283 -39.796 -41.289 1.00 22.39 303 ILE A CA 1
ATOM 1809 C C . ILE A 1 266 ? -38.186 -40.049 -40.081 1.00 23.36 303 ILE A C 1
ATOM 1810 O O . ILE A 1 266 ? -39.401 -39.891 -40.170 1.00 23.21 303 ILE A O 1
ATOM 1815 N N . TYR A 1 267 ? -37.591 -40.441 -38.958 1.00 22.52 304 TYR A N 1
ATOM 1816 C CA . TYR A 1 267 ? -38.362 -40.685 -37.743 1.00 23.61 304 TYR A CA 1
ATOM 1817 C C . TYR A 1 267 ? -38.530 -39.384 -36.962 1.00 23.73 304 TYR A C 1
ATOM 1818 O O . TYR A 1 267 ? -39.272 -39.321 -35.982 1.00 23.60 304 TYR A O 1
ATOM 1827 N N . ASP A 1 268 ? -37.843 -38.345 -37.420 1.00 24.69 305 ASP A N 1
ATOM 1828 C CA . ASP A 1 268 ? -37.875 -37.042 -36.772 1.00 25.13 305 ASP A CA 1
ATOM 1829 C C . ASP A 1 268 ? -37.492 -37.189 -35.305 1.00 24.89 305 ASP A C 1
ATOM 1830 O O . ASP A 1 268 ? -38.231 -36.761 -34.418 1.00 24.39 305 ASP A O 1
ATOM 1835 N N . GLY A 1 269 ? -36.333 -37.800 -35.062 1.00 24.06 306 GLY A N 1
ATOM 1836 C CA . GLY A 1 269 ? -35.860 -37.989 -33.702 1.00 22.15 306 GLY A CA 1
ATOM 1837 C C . GLY A 1 269 ? -34.869 -39.132 -33.547 1.00 20.73 306 GLY A C 1
ATOM 1838 O O . GLY A 1 269 ? -34.874 -40.075 -34.325 1.00 18.78 306 GLY A O 1
ATOM 1839 N N . MET A 1 270 ? -34.006 -39.029 -32.543 1.00 22.04 307 MET A N 1
ATOM 1840 C CA . MET A 1 270 ? -33.008 -40.057 -32.258 1.00 21.33 307 MET A CA 1
ATOM 1841 C C . MET A 1 270 ? -33.562 -40.874 -31.090 1.00 20.91 307 MET A C 1
ATOM 1842 O O . MET A 1 270 ? -33.561 -40.435 -29.944 1.00 20.52 307 MET A O 1
ATOM 1847 N N . PRO A 1 271 ? -34.056 -42.084 -31.384 1.00 21.15 308 PRO A N 1
ATOM 1848 C CA . PRO A 1 271 ? -34.633 -42.964 -30.368 1.00 20.59 308 PRO A CA 1
ATOM 1849 C C . PRO A 1 271 ? -33.679 -43.926 -29.651 1.00 20.44 308 PRO A C 1
ATOM 1850 O O . PRO A 1 271 ? -34.001 -44.423 -28.565 1.00 18.94 308 PRO A O 1
ATOM 1854 N N . LEU A 1 272 ? -32.520 -44.197 -30.245 1.00 18.91 309 LEU A N 1
ATOM 1855 C CA . LEU A 1 272 ? -31.572 -45.130 -29.634 1.00 19.52 309 LEU A CA 1
ATOM 1856 C C . LEU A 1 272 ? -31.263 -44.791 -28.188 1.00 20.63 309 LEU A C 1
ATOM 1857 O O . LEU A 1 272 ? -31.065 -43.625 -27.836 1.00 22.23 309 LEU A O 1
ATOM 1862 N N . LYS A 1 273 ? -31.223 -45.812 -27.343 1.00 19.66 310 LYS A N 1
ATOM 1863 C CA . LYS A 1 273 ? -30.923 -45.589 -25.938 1.00 19.23 310 LYS A CA 1
ATOM 1864 C C . LYS A 1 273 ? -29.641 -46.321 -25.565 1.00 18.22 310 LYS A C 1
ATOM 1865 O O . LYS A 1 273 ? -29.415 -47.445 -25.998 1.00 18.01 310 LYS A O 1
ATOM 1871 N N . TYR A 1 274 ? -28.789 -45.658 -24.789 1.00 17.22 311 TYR A N 1
ATOM 1872 C CA . TYR A 1 274 ? -27.516 -46.236 -24.372 1.00 18.34 311 TYR A CA 1
ATOM 1873 C C . TYR A 1 274 ? -27.643 -47.229 -23.232 1.00 17.96 311 TYR A C 1
ATOM 1874 O O . TYR A 1 274 ? -28.551 -47.142 -22.405 1.00 15.27 311 TYR A O 1
ATOM 1883 N N . SER A 1 275 ? -26.700 -48.162 -23.193 1.00 17.02 312 SER A N 1
ATOM 1884 C CA . SER A 1 275 ? -26.652 -49.170 -22.152 1.00 16.56 312 SER A CA 1
ATOM 1885 C C . SER A 1 275 ? -25.204 -49.576 -21.965 1.00 16.70 312 SER A C 1
ATOM 1886 O O . SER A 1 275 ? -24.418 -49.541 -22.915 1.00 19.35 312 SER A O 1
ATOM 1889 N N . ASN A 1 276 ? -24.839 -49.944 -20.745 1.00 15.16 313 ASN A N 1
ATOM 1890 C CA . ASN A 1 276 ? -23.482 -50.405 -20.491 1.00 15.73 313 ASN A CA 1
ATOM 1891 C C . ASN A 1 276 ? -23.561 -51.770 -19.808 1.00 15.42 313 ASN A C 1
ATOM 1892 O O . ASN A 1 276 ? -22.662 -52.172 -19.066 1.00 16.46 313 ASN A O 1
ATOM 1897 N N . ILE A 1 277 ? -24.658 -52.476 -20.062 1.00 15.55 314 ILE A N 1
ATOM 1898 C CA . ILE A 1 277 ? -24.855 -53.808 -19.498 1.00 15.26 314 ILE A CA 1
ATOM 1899 C C . ILE A 1 277 ? -24.117 -54.840 -20.350 1.00 16.43 314 ILE A C 1
ATOM 1900 O O . ILE A 1 277 ? -24.370 -54.953 -21.549 1.00 15.88 314 ILE A O 1
ATOM 1905 N N . MET A 1 278 ? -23.195 -55.574 -19.738 1.00 14.67 315 MET A N 1
ATOM 1906 C CA . MET A 1 278 ? -22.464 -56.612 -20.455 1.00 14.95 315 MET A CA 1
ATOM 1907 C C . MET A 1 278 ? -22.698 -57.922 -19.716 1.00 15.06 315 MET A C 1
ATOM 1908 O O . MET A 1 278 ? -22.266 -58.089 -18.575 1.00 13.57 315 MET A O 1
ATOM 1913 N N . ILE A 1 279 ? -23.377 -58.856 -20.371 1.00 15.13 316 ILE A N 1
ATOM 1914 C CA . ILE A 1 279 ? -23.685 -60.127 -19.734 1.00 16.00 316 ILE A CA 1
ATOM 1915 C C . ILE A 1 279 ? -22.724 -61.250 -20.081 1.00 15.46 316 ILE A C 1
ATOM 1916 O O . ILE A 1 279 ? -22.382 -61.455 -21.243 1.00 14.56 316 ILE A O 1
ATOM 1921 N N . SER A 1 280 ? -22.282 -61.958 -19.049 1.00 15.05 317 SER A N 1
ATOM 1922 C CA . SER A 1 280 ? -21.407 -63.111 -19.203 1.00 15.30 317 SER A CA 1
ATOM 1923 C C . SER A 1 280 ? -22.091 -64.255 -18.464 1.00 16.37 317 SER A C 1
ATOM 1924 O O . SER A 1 280 ? -23.002 -64.030 -17.664 1.00 14.71 317 SER A O 1
ATOM 1927 N N . GLN A 1 281 ? -21.657 -65.480 -18.728 1.00 15.80 318 GLN A N 1
ATOM 1928 C CA . GLN A 1 281 ? -22.251 -66.625 -18.072 1.00 15.89 318 GLN A CA 1
ATOM 1929 C C . GLN A 1 281 ? -21.535 -66.912 -16.750 1.00 17.16 318 GLN A C 1
ATOM 1930 O O . GLN A 1 281 ? -20.318 -67.102 -16.712 1.00 16.40 318 GLN A O 1
ATOM 1936 N N . PHE A 1 282 ? -22.305 -66.922 -15.668 1.00 16.93 319 PHE A N 1
ATOM 1937 C CA . PHE A 1 282 ? -21.785 -67.198 -14.337 1.00 17.19 319 PHE A CA 1
ATOM 1938 C C . PHE A 1 282 ? -21.103 -68.569 -14.326 1.00 18.15 319 PHE A C 1
ATOM 1939 O O . PHE A 1 282 ? -21.738 -69.582 -14.611 1.00 17.54 319 PHE A O 1
ATOM 1947 N N . GLY A 1 283 ? -19.811 -68.592 -14.016 1.00 17.05 320 GLY A N 1
ATOM 1948 C CA . GLY A 1 283 ? -19.097 -69.853 -13.950 1.00 19.10 320 GLY A CA 1
ATOM 1949 C C . GLY A 1 283 ? -18.624 -70.436 -15.268 1.00 20.78 320 GLY A C 1
ATOM 1950 O O . GLY A 1 283 ? -18.167 -71.579 -15.302 1.00 21.61 320 GLY A O 1
ATOM 1951 N N . PHE A 1 284 ? -18.735 -69.677 -16.355 1.00 20.32 321 PHE A N 1
ATOM 1952 C CA . PHE A 1 284 ? -18.281 -70.169 -17.651 1.00 22.09 321 PHE A CA 1
ATOM 1953 C C . PHE A 1 284 ? -17.519 -69.088 -18.406 1.00 21.85 321 PHE A C 1
ATOM 1954 O O . PHE A 1 284 ? -18.121 -68.191 -18.994 1.00 23.31 321 PHE A O 1
ATOM 1962 N N . PRO A 1 285 ? -16.178 -69.180 -18.432 1.00 22.58 322 PRO A N 1
ATOM 1963 C CA . PRO A 1 285 ? -15.332 -70.210 -17.812 1.00 21.66 322 PRO A CA 1
ATOM 1964 C C . PRO A 1 285 ? -15.419 -70.309 -16.290 1.00 21.41 322 PRO A C 1
ATOM 1965 O O . PRO A 1 285 ? -15.865 -69.382 -15.602 1.00 19.51 322 PRO A O 1
ATOM 1969 N N . TYR A 1 286 ? -14.967 -71.448 -15.781 1.00 21.26 323 TYR A N 1
ATOM 1970 C CA . TYR A 1 286 ? -14.959 -71.735 -14.357 1.00 22.25 323 TYR A CA 1
ATOM 1971 C C . TYR A 1 286 ? -14.321 -70.629 -13.505 1.00 23.61 323 TYR A C 1
ATOM 1972 O O . TYR A 1 286 ? -13.226 -70.142 -13.808 1.00 22.80 323 TYR A O 1
ATOM 1981 N N . ALA A 1 287 ? -15.021 -70.249 -12.437 1.00 22.64 324 ALA A N 1
ATOM 1982 C CA . ALA A 1 287 ? -14.563 -69.230 -11.497 1.00 22.58 324 ALA A CA 1
ATOM 1983 C C . ALA A 1 287 ? -14.356 -67.836 -12.101 1.00 21.84 324 ALA A C 1
ATOM 1984 O O . ALA A 1 287 ? -13.576 -67.039 -11.576 1.00 19.35 324 ALA A O 1
ATOM 1986 N N . ASN A 1 288 ? -15.061 -67.535 -13.188 1.00 20.92 325 ASN A N 1
ATOM 1987 C CA . ASN A 1 288 ? -14.932 -66.226 -13.823 1.00 22.46 325 ASN A CA 1
ATOM 1988 C C . ASN A 1 288 ? -15.630 -65.143 -13.009 1.00 24.09 325 ASN A C 1
ATOM 1989 O O . ASN A 1 288 ? -15.605 -63.971 -13.373 1.00 24.16 325 ASN A O 1
ATOM 1994 N N . HIS A 1 289 ? -16.256 -65.535 -11.907 1.00 26.33 326 HIS A N 1
ATOM 1995 C CA . HIS A 1 289 ? -16.957 -64.574 -11.062 1.00 29.34 326 HIS A CA 1
ATOM 1996 C C . HIS A 1 289 ? -16.022 -63.884 -10.072 1.00 32.51 326 HIS A C 1
ATOM 1997 O O . HIS A 1 289 ? -16.376 -62.855 -9.497 1.00 33.66 326 HIS A O 1
ATOM 2004 N N . LYS A 1 290 ? -14.834 -64.445 -9.866 1.00 34.83 327 LYS A N 1
ATOM 2005 C CA . LYS A 1 290 ? -13.888 -63.847 -8.929 1.00 39.14 327 LYS A CA 1
ATOM 2006 C C . LYS A 1 290 ? -12.672 -63.234 -9.617 1.00 39.64 327 LYS A C 1
ATOM 2007 O O . LYS A 1 290 ? -12.226 -62.161 -9.158 1.00 41.60 327 LYS A O 1
ATOM 2013 N N . SER B 1 25 ? -32.568 -35.021 -5.331 1.00 52.98 62 SER B N 1
ATOM 2014 C CA . SER B 1 25 ? -33.879 -35.524 -4.835 1.00 53.31 62 SER B CA 1
ATOM 2015 C C . SER B 1 25 ? -33.684 -36.808 -4.027 1.00 53.67 62 SER B C 1
ATOM 2016 O O . SER B 1 25 ? -32.618 -37.041 -3.457 1.00 54.31 62 SER B O 1
ATOM 2018 N N . ALA B 1 26 ? -34.718 -37.642 -3.979 1.00 52.95 63 ALA B N 1
ATOM 2019 C CA . ALA B 1 26 ? -34.643 -38.896 -3.240 1.00 51.19 63 ALA B CA 1
ATOM 2020 C C . ALA B 1 26 ? -34.928 -40.049 -4.192 1.00 49.93 63 ALA B C 1
ATOM 2021 O O . ALA B 1 26 ? -34.578 -41.201 -3.923 1.00 49.05 63 ALA B O 1
ATOM 2023 N N . LEU B 1 27 ? -35.561 -39.716 -5.312 1.00 48.61 64 LEU B N 1
ATOM 2024 C CA . LEU B 1 27 ? -35.930 -40.687 -6.332 1.00 48.05 64 LEU B CA 1
ATOM 2025 C C . LEU B 1 27 ? -34.731 -41.353 -7.003 1.00 46.08 64 LEU B C 1
ATOM 2026 O O . LEU B 1 27 ? -34.658 -42.578 -7.084 1.00 48.72 64 LEU B O 1
ATOM 2028 N N . ASP B 1 28 ? -33.795 -40.545 -7.487 1.00 42.97 65 ASP B N 1
ATOM 2029 C CA . ASP B 1 28 ? -32.613 -41.079 -8.153 1.00 39.68 65 ASP B CA 1
ATOM 2030 C C . ASP B 1 28 ? -31.518 -41.327 -7.126 1.00 35.15 65 ASP B C 1
ATOM 2031 O O . ASP B 1 28 ? -30.333 -41.232 -7.437 1.00 34.57 65 ASP B O 1
ATOM 2036 N N . SER B 1 29 ? -31.918 -41.637 -5.898 1.00 30.03 66 SER B N 1
ATOM 2037 C CA . SER B 1 29 ? -30.960 -41.874 -4.830 1.00 26.58 66 SER B CA 1
ATOM 2038 C C . SER B 1 29 ? -31.237 -43.132 -4.022 1.00 24.61 66 SER B C 1
ATOM 2039 O O . SER B 1 29 ? -32.283 -43.774 -4.169 1.00 21.84 66 SER B O 1
ATOM 2042 N N . PHE B 1 30 ? -30.283 -43.479 -3.165 1.00 21.51 67 PHE B N 1
ATOM 2043 C CA . PHE B 1 30 ? -30.410 -44.656 -2.324 1.00 20.67 67 PHE B CA 1
ATOM 2044 C C . PHE B 1 30 ? -29.952 -44.354 -0.906 1.00 19.23 67 PHE B C 1
ATOM 2045 O O . PHE B 1 30 ? -29.188 -43.416 -0.673 1.00 18.53 67 PHE B O 1
ATOM 2053 N N . THR B 1 31 ? -30.423 -45.162 0.035 1.00 19.25 68 THR B N 1
ATOM 2054 C CA . THR B 1 31 ? -30.076 -45.010 1.439 1.00 17.60 68 THR B CA 1
ATOM 2055 C C . THR B 1 31 ? -29.213 -46.181 1.908 1.00 18.59 68 THR B C 1
ATOM 2056 O O . THR B 1 31 ? -29.565 -47.346 1.692 1.00 17.10 68 THR B O 1
ATOM 2060 N N . LEU B 1 32 ? -28.090 -45.875 2.554 1.00 17.61 69 LEU B N 1
ATOM 2061 C CA . LEU B 1 32 ? -27.225 -46.920 3.070 1.00 17.96 69 LEU B CA 1
ATOM 2062 C C . LEU B 1 32 ? -27.697 -47.327 4.458 1.00 19.85 69 LEU B C 1
ATOM 2063 O O . LEU B 1 32 ? -27.928 -46.474 5.317 1.00 21.29 69 LEU B O 1
ATOM 2068 N N . ILE B 1 33 ? -27.852 -48.628 4.672 1.00 19.01 70 ILE B N 1
ATOM 2069 C CA . ILE B 1 33 ? -28.244 -49.137 5.979 1.00 20.13 70 ILE B CA 1
ATOM 2070 C C . ILE B 1 33 ? -27.112 -50.044 6.436 1.00 19.84 70 ILE B C 1
ATOM 2071 O O . ILE B 1 33 ? -26.942 -51.141 5.917 1.00 19.96 70 ILE B O 1
ATOM 2076 N N . MET B 1 34 ? -26.323 -49.574 7.392 1.00 21.25 71 MET B N 1
ATOM 2077 C CA . MET B 1 34 ? -25.204 -50.357 7.894 1.00 20.61 71 MET B CA 1
ATOM 2078 C C . MET B 1 34 ? -25.364 -50.718 9.365 1.00 22.13 71 MET B C 1
ATOM 2079 O O . MET B 1 34 ? -25.345 -49.851 10.232 1.00 21.62 71 MET B O 1
ATOM 2084 N N . GLN B 1 35 ? -25.527 -52.009 9.632 1.00 23.54 72 GLN B N 1
ATOM 2085 C CA . GLN B 1 35 ? -25.665 -52.519 10.990 1.00 26.28 72 GLN B CA 1
ATOM 2086 C C . GLN B 1 35 ? -24.254 -52.759 11.522 1.00 27.86 72 GLN B C 1
ATOM 2087 O O . GLN B 1 35 ? -23.420 -53.348 10.834 1.00 29.25 72 GLN B O 1
ATOM 2093 N N . THR B 1 36 ? -23.979 -52.299 12.738 1.00 29.68 73 THR B N 1
ATOM 2094 C CA . THR B 1 36 ? -22.646 -52.449 13.305 1.00 30.66 73 THR B CA 1
ATOM 2095 C C . THR B 1 36 ? -22.62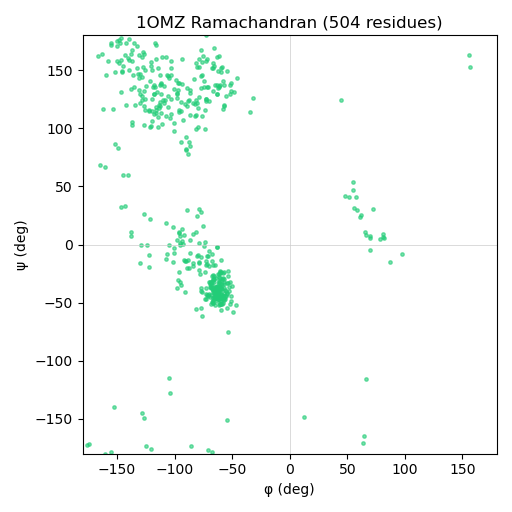3 -53.102 14.683 1.00 32.42 73 THR B C 1
ATOM 2096 O O . THR B 1 36 ? -23.584 -53.014 15.445 1.00 32.59 73 THR B O 1
ATOM 2100 N N . TYR B 1 37 ? -21.510 -53.761 14.991 1.00 34.39 74 TYR B N 1
ATOM 2101 C CA . TYR B 1 37 ? -21.343 -54.429 16.276 1.00 36.18 74 TYR B CA 1
ATOM 2102 C C . TYR B 1 37 ? -19.872 -54.731 16.557 1.00 36.14 74 TYR B C 1
ATOM 2103 O O . TYR B 1 37 ? -19.238 -55.499 15.834 1.00 35.33 74 TYR B O 1
ATOM 2112 N N . ASN B 1 38 ? -19.337 -54.118 17.608 1.00 36.69 75 ASN B N 1
ATOM 2113 C CA . ASN B 1 38 ? -17.944 -54.319 17.996 1.00 37.73 75 ASN B CA 1
ATOM 2114 C C . ASN B 1 38 ? -16.957 -54.013 16.881 1.00 36.85 75 ASN B C 1
ATOM 2115 O O . ASN B 1 38 ? -15.890 -54.619 16.808 1.00 35.98 75 ASN B O 1
ATOM 2120 N N . ARG B 1 39 ? -17.314 -53.069 16.019 1.00 36.12 76 ARG B N 1
ATOM 2121 C CA . ARG B 1 39 ? -16.465 -52.673 14.899 1.00 35.76 76 ARG B CA 1
ATOM 2122 C C . ARG B 1 39 ? -16.584 -51.169 14.689 1.00 36.21 76 ARG B C 1
ATOM 2123 O O . ARG B 1 39 ? -16.504 -50.685 13.563 1.00 36.55 76 ARG B O 1
ATOM 2131 N N . THR B 1 40 ? -16.771 -50.436 15.781 1.00 36.70 77 THR B N 1
ATOM 2132 C CA . THR B 1 40 ? -16.936 -48.989 15.711 1.00 36.17 77 THR B CA 1
ATOM 2133 C C . THR B 1 40 ? -15.847 -48.282 14.911 1.00 36.27 77 THR B C 1
ATOM 2134 O O . THR B 1 40 ? -16.134 -47.394 14.107 1.00 34.05 77 THR B O 1
ATOM 2138 N N . ASP B 1 41 ? -14.598 -48.670 15.134 1.00 37.64 78 ASP B N 1
ATOM 2139 C CA . ASP B 1 41 ? -13.481 -48.068 14.419 1.00 39.21 78 ASP B CA 1
ATOM 2140 C C . ASP B 1 41 ? -13.631 -48.353 12.929 1.00 37.77 78 ASP B C 1
ATOM 2141 O O . ASP B 1 41 ? -13.498 -47.461 12.094 1.00 36.98 78 ASP B O 1
ATOM 2146 N N . LEU B 1 42 ? -13.923 -49.607 12.610 1.00 35.52 79 LEU B N 1
ATOM 2147 C CA . LEU B 1 42 ? -14.102 -50.035 11.233 1.00 34.92 79 LEU B CA 1
ATOM 2148 C C . LEU B 1 42 ? -15.279 -49.272 10.632 1.00 34.39 79 LEU B C 1
ATOM 2149 O O . LEU B 1 42 ? -15.199 -48.757 9.514 1.00 34.20 79 LEU B O 1
ATOM 2154 N N . LEU B 1 43 ? -16.370 -49.202 11.387 1.00 32.55 80 LEU B N 1
ATOM 2155 C CA . LEU B 1 43 ? -17.562 -48.486 10.959 1.00 32.33 80 LEU B CA 1
ATOM 2156 C C . LEU B 1 43 ? -17.201 -47.066 10.531 1.00 32.66 80 LEU B C 1
ATOM 2157 O O . LEU B 1 43 ? -17.571 -46.616 9.447 1.00 31.42 80 LEU B O 1
ATOM 2162 N N . LEU B 1 44 ? -16.477 -46.366 11.397 1.00 31.99 81 LEU B N 1
ATOM 2163 C CA . LEU B 1 44 ? -16.076 -44.989 11.132 1.00 32.55 81 LEU B CA 1
ATOM 2164 C C . LEU B 1 44 ? -15.257 -44.832 9.852 1.00 32.54 81 LEU B C 1
ATOM 2165 O O . LEU B 1 44 ? -15.494 -43.909 9.068 1.00 32.70 81 LEU B O 1
ATOM 2170 N N . ARG B 1 45 ? -14.297 -45.727 9.642 1.00 30.74 82 ARG B N 1
ATOM 2171 C CA . ARG B 1 45 ? -13.468 -45.658 8.449 1.00 30.03 82 ARG B CA 1
ATOM 2172 C C . ARG B 1 45 ? -14.346 -45.870 7.217 1.00 27.48 82 ARG B C 1
ATOM 2173 O O . ARG B 1 45 ? -14.253 -45.127 6.237 1.00 25.25 82 ARG B O 1
ATOM 2181 N N . LEU B 1 46 ? -15.205 -46.883 7.279 1.00 25.20 83 LEU B N 1
ATOM 2182 C CA . LEU B 1 46 ? -16.106 -47.187 6.174 1.00 23.91 83 LEU B CA 1
ATOM 2183 C C . LEU B 1 46 ? -17.026 -46.009 5.890 1.00 23.51 83 LEU B C 1
ATOM 2184 O O . LEU B 1 46 ? -17.328 -45.713 4.735 1.00 24.56 83 LEU B O 1
ATOM 2189 N N . LEU B 1 47 ? -17.461 -45.339 6.953 1.00 24.70 84 LEU B N 1
ATOM 2190 C CA . LEU B 1 47 ? -18.344 -44.184 6.841 1.00 23.65 84 LEU B CA 1
ATOM 2191 C C . LEU B 1 47 ? -17.656 -43.060 6.087 1.00 23.89 84 LEU B C 1
ATOM 2192 O O . LEU B 1 47 ? -18.282 -42.364 5.281 1.00 23.56 84 LEU B O 1
ATOM 2197 N N . ASN B 1 48 ? -16.367 -42.872 6.341 1.00 22.51 85 ASN B N 1
ATOM 2198 C CA . ASN B 1 48 ? -15.650 -41.823 5.635 1.00 23.66 85 ASN B CA 1
ATOM 2199 C C . ASN B 1 48 ? -15.730 -42.074 4.133 1.00 22.14 85 ASN B C 1
ATOM 2200 O O . ASN B 1 48 ? -15.797 -41.140 3.345 1.00 22.73 85 ASN B O 1
ATOM 2205 N N . HIS B 1 49 ? -15.728 -43.345 3.745 1.00 22.71 86 HIS B N 1
ATOM 2206 C CA . HIS B 1 49 ? -15.801 -43.715 2.336 1.00 20.95 86 HIS B CA 1
ATOM 2207 C C . HIS B 1 49 ? -17.210 -43.573 1.765 1.00 20.59 86 HIS B C 1
ATOM 2208 O O . HIS B 1 49 ? -17.441 -42.799 0.838 1.00 17.68 86 HIS B O 1
ATOM 2215 N N . TYR B 1 50 ? -18.149 -44.333 2.320 1.00 18.76 87 TYR B N 1
ATOM 2216 C CA . TYR B 1 50 ? -19.516 -44.316 1.826 1.00 20.21 87 TYR B CA 1
ATOM 2217 C C . TYR B 1 50 ? -20.193 -42.946 1.759 1.00 19.85 87 TYR B C 1
ATOM 2218 O O . TYR B 1 50 ? -20.989 -42.697 0.863 1.00 21.90 87 TYR B O 1
ATOM 2227 N N . GLN B 1 51 ? -19.866 -42.050 2.683 1.00 20.33 88 GLN B N 1
ATOM 2228 C CA . GLN B 1 51 ? -20.483 -40.727 2.692 1.00 22.24 88 GLN B CA 1
ATOM 2229 C C . GLN B 1 51 ? -20.216 -39.938 1.409 1.00 23.34 88 GLN B C 1
ATOM 2230 O O . GLN B 1 51 ? -20.984 -39.043 1.049 1.00 23.25 88 GLN B O 1
ATOM 2236 N N . ALA B 1 52 ? -19.126 -40.268 0.721 1.00 22.94 89 ALA B N 1
ATOM 2237 C CA . ALA B 1 52 ? -18.754 -39.550 -0.491 1.00 21.46 89 ALA B CA 1
ATOM 2238 C C . ALA B 1 52 ? -19.238 -40.196 -1.781 1.00 21.76 89 ALA B C 1
ATOM 2239 O O . ALA B 1 52 ? -18.983 -39.676 -2.861 1.00 22.76 89 ALA B O 1
ATOM 2241 N N . VAL B 1 53 ? -19.928 -41.325 -1.681 1.00 21.15 90 VAL B N 1
ATOM 2242 C CA . VAL B 1 53 ? -20.412 -42.013 -2.880 1.00 20.93 90 VAL B CA 1
ATOM 2243 C C . VAL B 1 53 ? -21.556 -41.251 -3.556 1.00 20.95 90 VAL B C 1
ATOM 2244 O O . VAL B 1 53 ? -22.463 -40.771 -2.885 1.00 23.11 90 VAL B O 1
ATOM 2248 N N . PRO B 1 54 ? -21.521 -41.125 -4.898 1.00 20.63 91 PRO B N 1
ATOM 2249 C CA . PRO B 1 54 ? -22.578 -40.410 -5.628 1.00 21.01 91 PRO B CA 1
ATOM 2250 C C . PRO B 1 54 ? -23.936 -41.080 -5.467 1.00 22.26 91 PRO B C 1
ATOM 2251 O O . PRO B 1 54 ? -24.016 -42.301 -5.321 1.00 20.98 91 PRO B O 1
ATOM 2255 N N . SER B 1 55 ? -24.992 -40.270 -5.512 1.00 21.19 92 SER B N 1
ATOM 2256 C CA . SER B 1 55 ? -26.373 -40.735 -5.392 1.00 22.21 92 SER B CA 1
ATOM 2257 C C . SER B 1 55 ? -26.784 -41.246 -4.010 1.00 22.39 92 SER B C 1
ATOM 2258 O O . SER B 1 55 ? -27.883 -41.778 -3.853 1.00 22.69 92 SER B O 1
ATOM 2261 N N . LEU B 1 56 ? -25.909 -41.092 -3.017 1.00 22.93 93 LEU B N 1
ATOM 2262 C CA . LEU B 1 56 ? -26.221 -41.515 -1.649 1.00 23.32 93 LEU B CA 1
ATOM 2263 C C . LEU B 1 56 ? -27.081 -40.421 -1.032 1.00 26.08 93 LEU B C 1
ATOM 2264 O O . LEU B 1 56 ? -26.657 -39.270 -0.952 1.00 26.01 93 LEU B O 1
ATOM 2269 N N . HIS B 1 57 ? -28.281 -40.783 -0.592 1.00 26.78 94 HIS B N 1
ATOM 2270 C CA . HIS B 1 57 ? -29.196 -39.816 -0.004 1.00 27.84 94 HIS B CA 1
ATO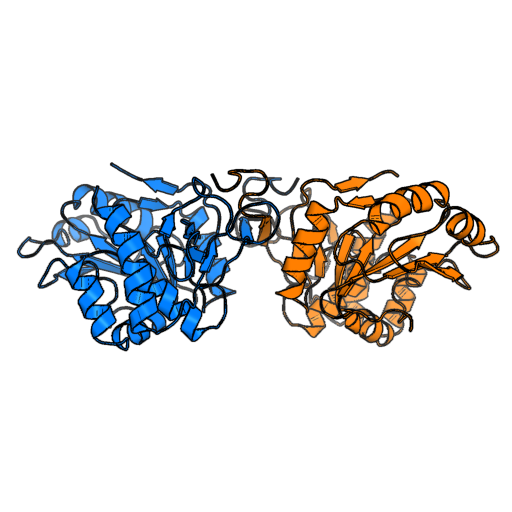M 2271 C C . HIS B 1 57 ? -29.057 -39.697 1.506 1.00 27.46 94 HIS B C 1
ATOM 2272 O O . HIS B 1 57 ? -29.098 -38.598 2.054 1.00 27.47 94 HIS B O 1
ATOM 2279 N N . LYS B 1 58 ? -28.881 -40.827 2.182 1.00 27.13 95 LYS B N 1
ATOM 2280 C CA . LYS B 1 58 ? -28.754 -40.812 3.629 1.00 25.38 95 LYS B CA 1
ATOM 2281 C C . LYS B 1 58 ? -28.152 -42.119 4.125 1.00 24.13 95 LYS B C 1
ATOM 2282 O O . LYS B 1 58 ? -28.111 -43.116 3.397 1.00 23.36 95 LYS B O 1
ATOM 2288 N N . VAL B 1 59 ? -27.690 -42.107 5.369 1.00 21.70 96 VAL B N 1
ATOM 2289 C CA . VAL B 1 59 ? -27.104 -43.291 5.980 1.00 21.86 96 VAL B CA 1
ATOM 2290 C C . VAL B 1 59 ? -27.779 -43.606 7.307 1.00 23.24 96 VAL B C 1
ATOM 2291 O O . VAL B 1 59 ? -27.956 -42.722 8.144 1.00 23.94 96 VAL B O 1
ATOM 2295 N N . ILE B 1 60 ? -28.154 -44.864 7.496 1.00 22.07 97 ILE B N 1
ATOM 2296 C CA . ILE B 1 60 ? -28.766 -45.279 8.737 1.00 22.54 97 ILE B CA 1
ATOM 2297 C C . ILE B 1 60 ? -27.876 -46.314 9.401 1.00 24.12 97 ILE B C 1
ATOM 2298 O O . ILE B 1 60 ? -27.699 -47.423 8.892 1.00 23.98 97 ILE B O 1
ATOM 2303 N N . VAL B 1 61 ? -27.295 -45.935 10.534 1.00 24.21 98 VAL B N 1
ATOM 2304 C CA . VAL B 1 61 ? -26.423 -46.833 11.275 1.00 26.06 98 VAL B CA 1
ATOM 2305 C C . VAL B 1 61 ? -27.228 -47.588 12.330 1.00 27.97 98 VAL B C 1
ATOM 2306 O O . VAL B 1 61 ? -27.656 -47.008 13.327 1.00 29.04 98 VAL B O 1
ATOM 2310 N N . VAL B 1 62 ? -27.461 -48.875 12.095 1.00 28.44 99 VAL B N 1
ATOM 2311 C CA . VAL B 1 62 ? -28.199 -49.684 13.054 1.00 30.46 99 VAL B CA 1
ATOM 2312 C C . VAL B 1 62 ? -27.191 -50.090 14.135 1.00 32.88 99 VAL B C 1
ATOM 2313 O O . VAL B 1 62 ? -26.402 -51.021 13.959 1.00 32.71 99 VAL B O 1
ATOM 2317 N N . TRP B 1 63 ? -27.216 -49.361 15.246 1.00 33.56 100 TRP B N 1
ATOM 2318 C CA . TRP B 1 63 ? -26.302 -49.585 16.364 1.00 34.62 100 TRP B CA 1
ATOM 2319 C C . TRP B 1 63 ? -26.730 -50.761 17.247 1.00 35.01 100 TRP B C 1
ATOM 2320 O O . TRP B 1 63 ? -27.626 -50.632 18.085 1.00 37.19 100 TRP B O 1
ATOM 2331 N N . ASN B 1 64 ? -26.084 -51.907 17.056 1.00 34.69 101 ASN B N 1
ATOM 2332 C CA . ASN B 1 64 ? -26.406 -53.105 17.825 1.00 34.62 101 ASN B CA 1
ATOM 2333 C C . ASN B 1 64 ? -25.563 -53.308 19.080 1.00 35.03 101 ASN B C 1
ATOM 2334 O O . ASN B 1 64 ? -25.573 -54.389 19.672 1.00 34.33 101 ASN B O 1
ATOM 2339 N N . ASN B 1 65 ? -24.832 -52.277 19.486 1.00 36.41 102 ASN B N 1
ATOM 2340 C CA . ASN B 1 65 ? -24.017 -52.362 20.692 1.00 38.97 102 ASN B CA 1
ATOM 2341 C C . ASN B 1 65 ? -24.866 -51.899 21.879 1.00 41.33 102 ASN B C 1
ATOM 2342 O O . ASN B 1 65 ? -24.785 -50.751 22.318 1.00 41.82 102 ASN B O 1
ATOM 2347 N N . VAL B 1 66 ? -25.693 -52.813 22.380 1.00 43.72 103 VAL B N 1
ATOM 2348 C CA . VAL B 1 66 ? -26.596 -52.541 23.494 1.00 45.62 103 VAL B CA 1
ATOM 2349 C C . VAL B 1 66 ? -25.884 -52.067 24.759 1.00 46.82 103 VAL B C 1
ATOM 2350 O O . VAL B 1 66 ? -25.079 -52.799 25.339 1.00 46.47 103 VAL B O 1
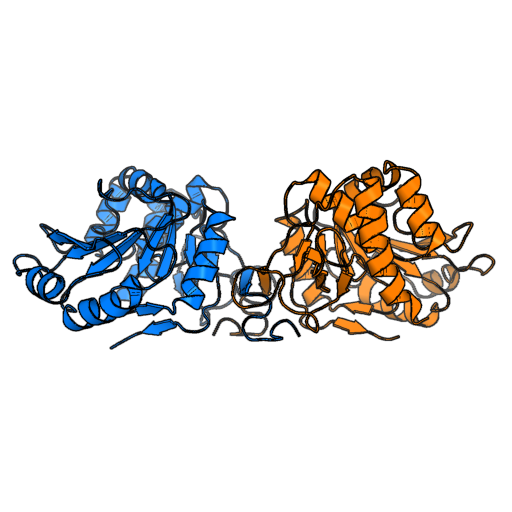ATOM 2354 N N . GLY B 1 67 ? -26.182 -50.840 25.179 1.00 47.42 104 GLY B N 1
ATOM 2355 C CA . GLY B 1 67 ? -25.574 -50.309 26.385 1.00 49.53 104 GLY B CA 1
ATOM 2356 C C . GLY B 1 67 ? -24.366 -49.415 26.177 1.00 51.31 104 GLY B C 1
ATOM 2357 O O . GLY B 1 67 ? -23.873 -48.806 27.131 1.00 52.71 104 GLY B O 1
ATOM 2358 N N . GLU B 1 68 ? -23.878 -49.336 24.943 1.00 50.93 105 GLU B N 1
ATOM 2359 C CA . GLU B 1 68 ? -22.724 -48.498 24.641 1.00 50.68 105 GLU B CA 1
ATOM 2360 C C . GLU B 1 68 ? -23.189 -47.236 23.916 1.00 50.48 105 GLU B C 1
ATOM 2361 O O . GLU B 1 68 ? -24.126 -47.281 23.117 1.00 50.42 105 GLU B O 1
ATOM 2363 N N . LYS B 1 69 ? -22.539 -46.111 24.202 1.00 50.32 106 LYS B N 1
ATOM 2364 C CA . LYS B 1 69 ? -22.900 -44.835 23.583 1.00 50.97 106 LYS B CA 1
ATOM 2365 C C . LYS B 1 69 ? -22.386 -44.728 22.149 1.00 50.54 106 LYS B C 1
ATOM 2366 O O . LYS B 1 69 ? -21.232 -45.054 21.868 1.00 50.51 106 LYS B O 1
ATOM 2368 N N . GLY B 1 70 ? -23.254 -44.261 21.253 1.00 50.60 107 GLY B N 1
ATOM 2369 C CA . GLY B 1 70 ? -22.896 -44.118 19.851 1.00 49.90 107 GLY B CA 1
ATOM 2370 C C . GLY B 1 70 ? -21.836 -43.066 19.581 1.00 49.92 107 GLY B C 1
ATOM 2371 O O . GLY B 1 70 ? -21.662 -42.137 20.374 1.00 50.59 107 GLY B O 1
ATOM 2372 N N . PRO B 1 71 ? -21.106 -43.184 18.457 1.00 48.56 108 PRO B N 1
ATOM 2373 C CA . PRO B 1 71 ? -20.051 -42.241 18.076 1.00 45.98 108 PRO B CA 1
ATOM 2374 C C . PRO B 1 71 ? -20.604 -40.991 17.403 1.00 44.43 108 PRO B C 1
ATOM 2375 O O . PRO B 1 71 ? -19.854 -40.192 16.846 1.00 43.92 108 PRO B O 1
ATOM 2379 N N . GLU B 1 72 ? -21.918 -40.825 17.464 1.00 42.78 109 GLU B N 1
ATOM 2380 C CA . GLU B 1 72 ? -22.573 -39.683 16.845 1.00 42.85 109 GLU B CA 1
ATOM 2381 C C . GLU B 1 72 ? -21.950 -38.334 17.199 1.00 42.03 109 GLU B C 1
ATOM 2382 O O . GLU B 1 72 ? -21.905 -37.429 16.364 1.00 40.59 109 GLU B O 1
ATOM 2388 N N . GLU B 1 73 ? -21.481 -38.198 18.437 1.00 41.01 110 GLU B N 1
ATOM 2389 C CA . GLU B 1 73 ? -20.872 -36.951 18.892 1.00 39.98 110 GLU B CA 1
ATOM 2390 C C . GLU B 1 73 ? -19.553 -36.745 18.165 1.00 39.22 110 GLU B C 1
ATOM 2391 O O . GLU B 1 73 ? -19.240 -35.640 17.718 1.00 38.47 110 GLU B O 1
ATOM 2393 N N . LEU B 1 74 ? -18.786 -37.824 18.055 1.00 37.82 111 LEU B N 1
ATOM 2394 C CA . LEU B 1 74 ? -17.505 -37.793 17.371 1.00 37.12 111 LEU B CA 1
ATOM 2395 C C . LEU B 1 74 ? -17.743 -37.530 15.890 1.00 36.82 111 LEU B C 1
ATOM 2396 O O . LEU B 1 74 ? -16.999 -36.785 15.253 1.00 37.99 111 LEU B O 1
ATOM 2401 N N . TRP B 1 75 ? -18.791 -38.141 15.347 1.00 35.20 112 TRP B N 1
ATOM 2402 C CA . TRP B 1 75 ? -19.129 -37.969 13.944 1.00 34.80 112 TRP B CA 1
ATOM 2403 C C . TRP B 1 75 ? -19.405 -36.504 13.632 1.00 36.44 112 TRP B C 1
ATOM 2404 O O . TRP B 1 75 ? -18.840 -35.938 12.699 1.00 35.61 112 TRP B O 1
ATOM 2415 N N . ASN B 1 76 ? -20.271 -35.887 14.424 1.00 38.45 113 ASN B N 1
ATOM 2416 C CA . ASN B 1 76 ? -20.618 -34.492 14.205 1.00 40.46 113 ASN B CA 1
ATOM 2417 C C . ASN B 1 76 ? -19.454 -33.539 14.437 1.00 39.59 113 ASN B C 1
ATOM 2418 O O . ASN B 1 76 ? -19.382 -32.485 13.809 1.00 40.47 113 ASN B O 1
ATOM 2423 N N . SER B 1 77 ? -18.541 -33.906 15.328 1.00 39.73 114 SER B N 1
ATOM 2424 C CA . SER B 1 77 ? -17.395 -33.046 15.600 1.00 39.06 114 SER B CA 1
ATOM 2425 C C . SER B 1 77 ? -16.494 -32.987 14.376 1.00 38.67 114 SER B C 1
ATOM 2426 O O . SER B 1 77 ? -15.784 -32.007 14.169 1.00 38.64 114 SER B O 1
ATOM 2429 N N . LEU B 1 78 ? -16.530 -34.040 13.564 1.00 38.08 115 LEU B N 1
ATOM 2430 C CA . LEU B 1 78 ? -15.706 -34.097 12.361 1.00 36.44 115 LEU B CA 1
ATOM 2431 C C . LEU B 1 78 ? -16.461 -33.664 11.110 1.00 35.50 115 LEU B C 1
ATOM 2432 O O . LEU B 1 78 ? -15.967 -33.826 9.996 1.00 35.33 115 LEU B O 1
ATOM 2437 N N . GLY B 1 79 ? -17.656 -33.110 11.295 1.00 34.02 116 GLY B N 1
ATOM 2438 C CA . GLY B 1 79 ? -18.431 -32.652 10.158 1.00 34.14 116 GLY B CA 1
ATOM 2439 C C . GLY B 1 79 ? -17.739 -31.461 9.517 1.00 35.42 116 GLY B C 1
ATOM 2440 O O . GLY B 1 79 ? -16.677 -31.048 9.984 1.00 35.70 116 GLY B O 1
ATOM 2441 N N . PRO B 1 80 ? -18.312 -30.873 8.455 1.00 35.31 117 PRO B N 1
ATOM 2442 C CA . PRO B 1 80 ? -19.576 -31.264 7.826 1.00 35.37 117 PRO B CA 1
ATOM 2443 C C . PRO B 1 80 ? -19.443 -32.511 6.963 1.00 35.15 117 PRO B C 1
ATOM 2444 O O . PRO B 1 80 ? -18.354 -32.839 6.487 1.00 36.23 117 PRO B O 1
ATOM 2448 N N . HIS B 1 81 ? -20.568 -33.191 6.764 1.00 33.67 118 HIS B N 1
ATOM 2449 C CA . HIS B 1 81 ? -20.628 -34.401 5.960 1.00 31.23 118 HIS B CA 1
ATOM 2450 C C . HIS B 1 81 ? -21.606 -34.164 4.814 1.00 31.48 118 HIS B C 1
ATOM 2451 O O . HIS B 1 81 ? -22.521 -33.347 4.932 1.00 31.27 118 HIS B O 1
ATOM 2458 N N . PRO B 1 82 ? -21.425 -34.878 3.690 1.00 30.68 119 PRO B N 1
ATOM 2459 C CA . PRO B 1 82 ? -22.265 -34.777 2.490 1.00 30.29 119 PRO B CA 1
ATOM 2460 C C . PRO B 1 82 ? -23.734 -35.152 2.695 1.00 29.71 119 PRO B C 1
ATOM 2461 O O . PRO B 1 82 ? -24.617 -34.613 2.028 1.00 29.77 119 PRO B O 1
ATOM 2465 N N . ILE B 1 83 ? -23.992 -36.095 3.597 1.00 28.16 120 ILE B N 1
ATOM 2466 C CA . ILE B 1 83 ? -25.363 -36.525 3.848 1.00 26.12 120 ILE B CA 1
ATOM 2467 C C . ILE B 1 83 ? -25.646 -36.718 5.327 1.00 25.72 120 ILE B C 1
ATOM 2468 O O . ILE B 1 83 ? -24.725 -36.813 6.144 1.00 24.52 120 ILE B O 1
ATOM 2473 N N . PRO B 1 84 ? -26.937 -36.780 5.692 1.00 25.24 121 PRO B N 1
ATOM 2474 C CA . PRO B 1 84 ? -27.284 -36.973 7.098 1.00 25.03 121 PRO B CA 1
ATOM 2475 C C . PRO B 1 84 ? -27.007 -38.425 7.462 1.00 24.67 121 PRO B C 1
ATOM 2476 O O . PRO B 1 84 ? -27.339 -39.329 6.699 1.00 23.63 121 PRO B O 1
ATOM 2480 N N . VAL B 1 85 ? -26.383 -38.644 8.610 1.00 24.73 122 VAL B N 1
ATOM 2481 C CA . VAL B 1 85 ? -26.116 -39.992 9.083 1.00 26.81 122 VAL B CA 1
ATOM 2482 C C . VAL B 1 85 ? -26.965 -40.164 10.342 1.00 30.14 122 VAL B C 1
ATOM 2483 O O . VAL B 1 85 ? -26.816 -39.415 11.309 1.00 31.76 122 VAL B O 1
ATOM 2487 N N . ILE B 1 86 ? -27.861 -41.142 10.329 1.00 31.43 123 ILE B N 1
ATOM 2488 C CA . ILE B 1 86 ? -28.732 -41.377 11.471 1.00 33.87 123 ILE B CA 1
ATOM 2489 C C . ILE B 1 86 ? -28.320 -42.609 12.259 1.00 34.89 123 ILE B C 1
ATOM 2490 O O . ILE B 1 86 ? -28.325 -43.720 11.730 1.00 35.79 123 ILE B O 1
ATOM 2495 N N . PHE B 1 87 ? -27.960 -42.408 13.522 1.00 34.66 124 PHE B N 1
ATOM 2496 C CA . PHE B 1 87 ? -27.572 -43.515 14.384 1.00 35.71 124 PHE B CA 1
ATOM 2497 C C . PHE B 1 87 ? -28.806 -43.955 15.153 1.00 35.78 124 PHE B C 1
ATOM 2498 O O . PHE B 1 87 ? -29.431 -43.152 15.845 1.00 37.59 124 PHE B O 1
ATOM 2506 N N . LYS B 1 88 ? -29.162 -45.225 15.026 1.00 35.12 125 LYS B N 1
ATOM 2507 C CA . LYS B 1 88 ? -30.334 -45.738 15.711 1.00 34.69 125 LYS B CA 1
ATOM 2508 C C . LYS B 1 88 ? -30.000 -46.877 16.659 1.00 34.84 125 LYS B C 1
ATOM 2509 O O . LYS B 1 88 ? -29.801 -48.011 16.232 1.00 33.50 125 LYS B O 1
ATOM 2515 N N . PRO B 1 89 ? -29.937 -46.582 17.970 1.00 36.44 126 PRO B N 1
ATOM 2516 C CA . PRO B 1 89 ? -29.628 -47.580 19.002 1.00 37.10 126 PRO B CA 1
ATOM 2517 C C . PRO B 1 89 ? -30.719 -48.641 19.029 1.00 36.50 126 PRO B C 1
ATOM 2518 O O . PRO B 1 89 ? -31.902 -48.318 18.935 1.00 37.60 126 PRO B O 1
ATOM 2522 N N . GLN B 1 90 ? -30.324 -49.901 19.146 1.00 35.89 127 GLN B N 1
ATOM 2523 C CA . GLN B 1 90 ? -31.295 -50.986 19.185 1.00 36.22 127 GLN B CA 1
ATOM 2524 C C . GLN B 1 90 ? -31.411 -51.543 20.600 1.00 36.62 127 GLN B C 1
ATOM 2525 O O . GLN B 1 90 ? -30.429 -51.583 21.340 1.00 35.86 127 GLN B O 1
ATOM 2531 N N . THR B 1 91 ? -32.615 -51.966 20.967 1.00 38.14 128 THR B N 1
ATOM 2532 C CA . THR B 1 91 ? -32.861 -52.512 22.295 1.00 39.80 128 THR B CA 1
ATOM 2533 C C . THR B 1 91 ? -32.116 -53.831 22.494 1.00 40.48 128 THR B C 1
ATOM 2534 O O . THR B 1 91 ? -31.709 -54.160 23.604 1.00 41.51 128 THR B O 1
ATOM 2538 N N . ALA B 1 92 ? -31.930 -54.581 21.412 1.00 41.73 129 ALA B N 1
ATOM 2539 C CA . ALA B 1 92 ? -31.227 -55.858 21.482 1.00 41.72 129 ALA B CA 1
ATOM 2540 C C . ALA B 1 92 ? -30.305 -56.029 20.287 1.00 42.22 129 ALA B C 1
ATOM 2541 O O . ALA B 1 92 ? -30.496 -55.394 19.252 1.00 42.11 129 ALA B O 1
ATOM 2543 N N . ASN B 1 93 ? -29.307 -56.894 20.435 1.00 42.47 130 ASN B N 1
ATOM 2544 C CA . ASN B 1 93 ? -28.362 -57.161 19.359 1.00 42.25 130 ASN B CA 1
ATOM 2545 C C . ASN B 1 93 ? -28.885 -58.278 18.460 1.00 40.94 130 ASN B C 1
ATOM 2546 O O . ASN B 1 93 ? -28.438 -59.419 18.554 1.00 40.23 130 ASN B O 1
ATOM 2551 N N . LYS B 1 94 ? -29.832 -57.945 17.588 1.00 40.39 131 LYS B N 1
ATOM 2552 C CA . LYS B 1 94 ? -30.418 -58.928 16.682 1.00 40.23 131 LYS B CA 1
ATOM 2553 C C . LYS B 1 94 ? -30.044 -58.682 15.220 1.00 39.46 131 LYS B C 1
ATOM 2554 O O . LYS B 1 94 ? -30.033 -57.543 14.750 1.00 37.56 131 LYS B O 1
ATOM 2560 N N . MET B 1 95 ? -29.757 -59.764 14.504 1.00 38.68 132 MET B N 1
ATOM 2561 C CA . MET B 1 95 ? -29.387 -59.682 13.098 1.00 37.74 132 MET B CA 1
ATOM 2562 C C . MET B 1 95 ? -30.439 -58.981 12.239 1.00 35.66 132 MET B C 1
ATOM 2563 O O . MET B 1 95 ? -30.096 -58.242 11.318 1.00 33.21 132 MET B O 1
ATOM 2568 N N . ARG B 1 96 ? -31.711 -59.208 12.552 1.00 34.40 133 ARG B N 1
ATOM 2569 C CA . ARG B 1 96 ? -32.812 -58.626 11.789 1.00 34.34 133 ARG B CA 1
ATOM 2570 C C . ARG B 1 96 ? -33.136 -57.162 12.080 1.00 32.32 133 ARG B C 1
ATOM 2571 O O . ARG B 1 96 ? -34.065 -56.610 11.489 1.00 32.21 133 ARG B O 1
ATOM 2579 N N . ASN B 1 97 ? -32.389 -56.523 12.974 1.00 30.06 134 ASN B N 1
ATOM 2580 C CA . ASN B 1 97 ? -32.672 -55.125 13.278 1.00 30.15 134 ASN B CA 1
ATOM 2581 C C . ASN B 1 97 ? -32.541 -54.232 12.050 1.00 31.41 134 ASN B C 1
ATOM 2582 O O . ASN B 1 97 ? -33.296 -53.274 11.894 1.00 31.54 134 ASN B O 1
ATOM 2587 N N . ARG B 1 98 ? -31.587 -54.549 11.177 1.00 30.66 135 ARG B N 1
ATOM 2588 C CA . ARG B 1 98 ? -31.376 -53.751 9.976 1.00 30.50 135 ARG B CA 1
ATOM 2589 C C . ARG B 1 98 ? -32.495 -53.932 8.951 1.00 30.87 135 ARG B C 1
ATOM 2590 O O . ARG B 1 98 ? -32.571 -53.189 7.976 1.00 30.46 135 ARG B O 1
ATOM 2598 N N . LEU B 1 99 ? -33.370 -54.907 9.179 1.00 30.94 136 LEU B N 1
ATOM 2599 C CA . LEU B 1 99 ? -34.471 -55.154 8.258 1.00 31.67 136 LEU B CA 1
ATOM 2600 C C . LEU B 1 99 ? -35.778 -54.485 8.682 1.00 32.67 136 LEU B C 1
ATOM 2601 O O . LEU B 1 99 ? -36.832 -54.757 8.113 1.00 31.98 136 LEU B O 1
ATOM 2606 N N . GLN B 1 100 ? -35.710 -53.608 9.677 1.00 33.99 137 GLN B N 1
ATOM 2607 C CA . GLN B 1 100 ? -36.905 -52.906 10.134 1.00 35.04 137 GLN B CA 1
ATOM 2608 C C . GLN B 1 100 ? -37.239 -51.797 9.150 1.00 35.21 137 GLN B C 1
ATOM 2609 O O . GLN B 1 100 ? -36.421 -51.444 8.301 1.00 35.52 137 GLN B O 1
ATOM 2615 N N . VAL B 1 101 ? -38.438 -51.242 9.276 1.00 35.03 138 VAL B N 1
ATOM 2616 C CA . VAL B 1 101 ? -38.863 -50.161 8.403 1.00 34.82 138 VAL B CA 1
ATOM 2617 C C . VAL B 1 101 ? -38.553 -48.835 9.085 1.00 35.25 138 VAL B C 1
ATOM 2618 O O . VAL B 1 101 ? -39.389 -48.294 9.805 1.00 36.78 138 VAL B O 1
ATOM 2622 N N . PHE B 1 102 ? -37.347 -48.318 8.868 1.00 33.73 139 PHE B N 1
ATOM 2623 C CA . PHE B 1 102 ? -36.963 -47.053 9.472 1.00 33.85 139 PHE B CA 1
ATOM 2624 C C . PHE B 1 102 ? -37.692 -45.908 8.788 1.00 33.98 139 PHE B C 1
ATOM 2625 O O . PHE B 1 102 ? -37.627 -45.750 7.569 1.00 33.00 139 PHE B O 1
ATOM 2633 N N . PRO B 1 103 ? -38.401 -45.089 9.572 1.00 34.28 140 PRO B N 1
ATOM 2634 C CA . PRO B 1 103 ? -39.140 -43.960 9.007 1.00 34.61 140 PRO B CA 1
ATOM 2635 C C . PRO B 1 103 ? -38.240 -42.973 8.273 1.00 34.08 140 PRO B C 1
ATOM 2636 O O . PRO B 1 103 ? -38.691 -42.245 7.385 1.00 33.02 140 PRO B O 1
ATOM 2640 N N . GLU B 1 104 ? -36.963 -42.960 8.636 1.00 33.33 141 GLU B N 1
ATOM 2641 C CA . GLU B 1 104 ? -36.018 -42.046 8.015 1.00 33.47 141 GLU B CA 1
ATOM 2642 C C . GLU B 1 104 ? -35.636 -42.414 6.578 1.00 32.57 141 GLU B C 1
ATOM 2643 O O . GLU B 1 104 ? -35.060 -41.596 5.863 1.00 32.95 141 GLU B O 1
ATOM 2649 N N . VAL B 1 105 ? -35.956 -43.632 6.153 1.00 30.98 142 VAL B N 1
ATOM 2650 C CA . VAL B 1 105 ? -35.634 -44.059 4.792 1.00 30.13 142 VAL B CA 1
ATOM 2651 C C . VAL B 1 105 ? -36.611 -43.422 3.808 1.00 30.37 142 VAL B C 1
ATOM 2652 O O . VAL B 1 105 ? -37.790 -43.769 3.779 1.00 31.42 142 VAL B O 1
ATOM 2656 N N . GLU B 1 106 ? -36.113 -42.498 2.993 1.00 30.01 143 GLU B N 1
ATOM 2657 C CA . GLU B 1 106 ? -36.960 -41.794 2.036 1.00 29.77 143 GLU B CA 1
ATOM 2658 C C . GLU B 1 106 ? -36.785 -42.244 0.593 1.00 29.92 143 GLU B C 1
ATOM 2659 O O . GLU B 1 106 ? -37.455 -41.726 -0.299 1.00 31.35 143 GLU B O 1
ATOM 2665 N N . THR B 1 107 ? -35.897 -43.204 0.356 1.00 28.44 144 THR B N 1
ATOM 2666 C CA . THR B 1 107 ? -35.637 -43.676 -1.002 1.00 25.56 144 THR B CA 1
ATOM 2667 C C . THR B 1 107 ? -36.293 -45.011 -1.324 1.00 25.80 144 THR B C 1
ATOM 2668 O O . THR B 1 107 ? -36.620 -45.783 -0.429 1.00 26.74 144 THR B O 1
ATOM 2672 N N . ASN B 1 108 ? -36.489 -45.283 -2.610 1.00 24.34 145 ASN B N 1
ATOM 2673 C CA . ASN B 1 108 ? -37.075 -46.549 -3.018 1.00 24.38 145 ASN B CA 1
ATOM 2674 C C . ASN B 1 108 ? -36.016 -47.644 -2.963 1.00 24.29 145 ASN B C 1
ATOM 2675 O O . ASN B 1 108 ? -36.340 -48.829 -2.860 1.00 22.91 145 ASN B O 1
ATOM 2680 N N . ALA B 1 109 ? -34.751 -47.240 -3.023 1.00 21.67 146 ALA B N 1
ATOM 2681 C CA . ALA B 1 109 ? -33.650 -48.194 -2.987 1.00 22.02 146 ALA B CA 1
ATOM 2682 C C . ALA B 1 109 ? -32.860 -48.145 -1.698 1.00 21.95 146 ALA B C 1
ATOM 2683 O O . ALA B 1 109 ? -32.536 -47.072 -1.191 1.00 21.57 146 ALA B O 1
ATOM 2685 N N . VAL B 1 110 ? -32.552 -49.326 -1.177 1.00 21.24 147 VAL B N 1
ATOM 2686 C CA . VAL B 1 110 ? -31.756 -49.459 0.028 1.00 19.35 147 VAL B CA 1
ATOM 2687 C C . VAL B 1 110 ? -30.432 -50.105 -0.380 1.00 20.41 147 VAL B C 1
ATOM 2688 O O . VAL B 1 110 ? -30.413 -51.017 -1.208 1.00 18.49 147 VAL B O 1
ATOM 2692 N N . LEU B 1 111 ? -29.331 -49.598 0.169 1.00 20.15 148 LEU B N 1
ATOM 2693 C CA . LEU B 1 111 ? -28.011 -50.176 -0.072 1.00 19.82 148 LEU B CA 1
ATOM 2694 C C . LEU B 1 111 ? -27.637 -50.764 1.285 1.00 18.59 148 LEU B C 1
ATOM 2695 O O . LEU B 1 111 ? -27.444 -50.024 2.244 1.00 20.13 148 LEU B O 1
ATOM 2700 N N . MET B 1 112 ? -27.551 -52.085 1.370 1.00 18.99 149 MET B N 1
ATOM 2701 C CA . MET B 1 112 ? -27.224 -52.742 2.630 1.00 19.31 149 MET B CA 1
ATOM 2702 C C . MET B 1 112 ? -25.818 -53.329 2.590 1.00 19.05 149 MET B C 1
ATOM 2703 O O . MET B 1 112 ? -25.502 -54.136 1.722 1.00 18.71 149 MET B O 1
ATOM 2708 N N . VAL B 1 113 ? -24.986 -52.934 3.549 1.00 19.06 150 VAL B N 1
ATOM 2709 C CA . VAL B 1 113 ? -23.603 -53.396 3.595 1.00 19.18 150 VAL B CA 1
ATOM 2710 C C . VAL B 1 113 ? -23.146 -53.745 5.006 1.00 20.35 150 VAL B C 1
ATOM 2711 O O . VAL B 1 113 ? -23.386 -52.984 5.943 1.00 19.60 150 VAL B O 1
ATOM 2715 N N . ASP B 1 114 ? -22.487 -54.895 5.156 1.00 21.10 151 ASP B N 1
ATOM 2716 C CA . ASP B 1 114 ? -21.974 -55.303 6.461 1.00 22.53 151 ASP B CA 1
ATOM 2717 C C . ASP B 1 114 ? -20.900 -54.293 6.836 1.00 23.03 151 ASP B C 1
ATOM 2718 O O . ASP B 1 114 ? -20.271 -53.688 5.957 1.00 21.71 151 ASP B O 1
ATOM 2723 N N . ASP B 1 115 ? -20.682 -54.116 8.135 1.00 23.84 152 ASP B N 1
ATOM 2724 C CA . ASP B 1 115 ? -19.702 -53.150 8.612 1.00 24.73 152 ASP B CA 1
ATOM 2725 C C . ASP B 1 115 ? -18.244 -53.616 8.545 1.00 25.53 152 ASP B C 1
ATOM 2726 O O . ASP B 1 115 ? -17.417 -53.213 9.361 1.00 25.50 152 ASP B O 1
ATOM 2731 N N . ASP B 1 116 ? -17.931 -54.468 7.575 1.00 25.33 153 ASP B N 1
ATOM 2732 C CA . ASP B 1 116 ? -16.554 -54.920 7.395 1.00 26.08 153 ASP B CA 1
ATOM 2733 C C . ASP B 1 116 ? -16.207 -54.933 5.908 1.00 26.34 153 ASP B C 1
ATOM 2734 O O . ASP B 1 116 ? -15.128 -55.382 5.514 1.00 26.77 153 ASP B O 1
ATOM 2739 N N . THR B 1 117 ? -17.118 -54.408 5.093 1.00 24.42 154 THR B N 1
ATOM 2740 C CA . THR B 1 117 ? -16.935 -54.410 3.650 1.00 23.38 154 THR B CA 1
ATOM 2741 C C . THR B 1 117 ? -16.859 -53.039 2.997 1.00 22.77 154 THR B C 1
ATOM 2742 O O . THR B 1 117 ? -17.720 -52.180 3.203 1.00 21.34 154 THR B O 1
ATOM 2746 N N . LEU B 1 118 ? -15.820 -52.851 2.193 1.00 22.05 155 LEU B N 1
ATOM 2747 C CA . LEU B 1 118 ? -15.606 -51.594 1.492 1.00 21.82 155 LEU B CA 1
ATOM 2748 C C . LEU B 1 118 ? -15.818 -51.787 -0.009 1.00 20.48 155 LEU B C 1
ATOM 2749 O O . LEU B 1 118 ? -14.972 -52.352 -0.705 1.00 20.00 155 LEU B O 1
ATOM 2754 N N . ILE B 1 119 ? -16.966 -51.327 -0.496 1.00 18.82 156 ILE B N 1
ATOM 2755 C CA . ILE B 1 119 ? -17.304 -51.436 -1.911 1.00 15.80 156 ILE B CA 1
ATOM 2756 C C . ILE B 1 119 ? -16.969 -50.107 -2.588 1.00 17.51 156 ILE B C 1
ATOM 2757 O O . ILE B 1 119 ? -17.433 -49.047 -2.152 1.00 15.40 156 ILE B O 1
ATOM 2762 N N . SER B 1 120 ? -16.170 -50.162 -3.652 1.00 15.05 157 SER B N 1
ATOM 2763 C CA . SER B 1 120 ? -15.780 -48.944 -4.361 1.00 15.37 157 SER B CA 1
ATOM 2764 C C . SER B 1 120 ? -16.987 -48.179 -4.905 1.00 14.87 157 SER B C 1
ATOM 2765 O O . SER B 1 120 ? -18.023 -48.769 -5.225 1.00 13.17 157 SER B O 1
ATOM 2768 N N . ALA B 1 121 ? -16.831 -46.862 -5.022 1.00 14.94 158 ALA B N 1
ATOM 2769 C CA . ALA B 1 121 ? -17.890 -45.999 -5.536 1.00 15.45 158 ALA B CA 1
ATOM 2770 C C . ALA B 1 121 ? -18.285 -46.414 -6.950 1.00 16.56 158 ALA B C 1
ATOM 2771 O O . ALA B 1 121 ? -19.465 -46.375 -7.303 1.00 16.48 158 ALA B O 1
ATOM 2773 N N . GLN B 1 122 ? -17.296 -46.807 -7.756 1.00 16.13 159 GLN B N 1
ATOM 2774 C CA . GLN B 1 122 ? -17.541 -47.234 -9.133 1.00 15.83 159 GLN B CA 1
ATOM 2775 C C . GLN B 1 122 ? -18.510 -48.424 -9.172 1.00 16.23 159 GLN B C 1
ATOM 2776 O O . GLN B 1 122 ? -19.451 -48.449 -9.978 1.00 15.77 159 GLN B O 1
ATOM 2782 N N . ASP B 1 123 ? -18.270 -49.407 -8.306 1.00 13.74 160 ASP B N 1
ATOM 2783 C CA . ASP B 1 123 ? -19.125 -50.591 -8.217 1.00 14.30 160 ASP B CA 1
ATOM 2784 C C . ASP B 1 123 ? -20.537 -50.182 -7.800 1.00 14.79 160 ASP B C 1
ATOM 2785 O O . ASP B 1 123 ? -21.528 -50.618 -8.390 1.00 15.57 160 ASP B O 1
ATOM 2790 N N . LEU B 1 124 ? -20.613 -49.341 -6.777 1.00 14.81 161 LEU B N 1
ATOM 2791 C CA . LEU B 1 124 ? -21.893 -48.868 -6.268 1.00 14.72 161 LEU B CA 1
ATOM 2792 C C . LEU B 1 124 ? -22.672 -48.054 -7.296 1.00 15.42 161 LEU B C 1
ATOM 2793 O O . LEU B 1 124 ? -23.870 -48.265 -7.483 1.00 16.12 161 LEU B O 1
ATOM 2798 N N . VAL B 1 125 ? -22.007 -47.126 -7.974 1.00 15.94 162 VAL B N 1
ATOM 2799 C CA . VAL B 1 125 ? -22.709 -46.328 -8.972 1.00 16.18 162 VAL B CA 1
ATOM 2800 C C . VAL B 1 125 ? -23.238 -47.228 -10.085 1.00 16.55 162 VAL B C 1
ATOM 2801 O O . VAL B 1 125 ? -24.366 -47.058 -10.561 1.00 17.23 162 VAL B O 1
ATOM 2805 N N . PHE B 1 126 ? -22.429 -48.195 -10.498 1.00 15.80 163 PHE B N 1
ATOM 2806 C CA . PHE B 1 126 ? -22.866 -49.095 -11.548 1.00 14.58 163 PHE B CA 1
ATOM 2807 C C . PHE B 1 126 ? -23.995 -50.005 -11.067 1.00 14.03 163 PHE B C 1
ATOM 2808 O O . PHE B 1 126 ? -25.033 -50.110 -11.715 1.00 14.51 163 PHE B O 1
ATOM 2816 N N . ALA B 1 127 ? -23.791 -50.671 -9.934 1.00 14.22 164 ALA B N 1
ATOM 2817 C CA . ALA B 1 127 ? -24.815 -51.568 -9.401 1.00 15.18 164 ALA B CA 1
ATOM 2818 C C . ALA B 1 127 ? -26.149 -50.840 -9.194 1.00 15.66 164 ALA B C 1
ATOM 2819 O O . ALA B 1 127 ? -27.215 -51.402 -9.467 1.00 16.85 164 ALA B O 1
ATOM 2821 N N . PHE B 1 128 ? -26.095 -49.593 -8.721 1.00 16.90 165 PHE B N 1
ATOM 2822 C CA . PHE B 1 128 ? -27.322 -48.820 -8.511 1.00 17.56 165 PHE B CA 1
ATOM 2823 C C . PHE B 1 128 ? -28.039 -48.612 -9.842 1.00 17.48 165 PHE B C 1
ATOM 2824 O O . PHE B 1 128 ? -29.263 -48.698 -9.916 1.00 17.42 165 PHE B O 1
ATOM 2832 N N . SER B 1 129 ? -27.279 -48.361 -10.906 1.00 17.62 166 SER B N 1
ATOM 2833 C CA . SER B 1 129 ? -27.903 -48.158 -12.208 1.00 17.08 166 SER B CA 1
ATOM 2834 C C . SER B 1 129 ? -28.574 -49.455 -12.654 1.00 18.00 166 SER B C 1
ATOM 2835 O O . SER B 1 129 ? -29.598 -49.427 -13.336 1.00 19.53 166 SER B O 1
ATOM 2838 N N . ILE B 1 130 ? -28.009 -50.595 -12.269 1.00 17.48 167 ILE B N 1
ATOM 2839 C CA . ILE B 1 130 ? -28.612 -51.868 -12.646 1.00 16.59 167 ILE B CA 1
ATOM 2840 C C . ILE B 1 130 ? -29.901 -52.048 -11.849 1.00 17.91 167 ILE B C 1
ATOM 2841 O O . ILE B 1 130 ? -30.919 -52.463 -12.397 1.00 17.49 167 ILE B O 1
ATOM 2846 N N . TRP B 1 131 ? -29.853 -51.729 -10.556 1.00 18.95 168 TRP B N 1
ATOM 2847 C CA . TRP B 1 131 ? -31.035 -51.856 -9.709 1.00 20.91 168 TRP B CA 1
ATOM 2848 C C . TRP B 1 131 ? -32.200 -51.034 -10.274 1.00 21.96 168 TRP B C 1
ATOM 2849 O O . TRP B 1 131 ? -33.335 -51.512 -10.333 1.00 21.19 168 TRP B O 1
ATOM 2860 N N . GLN B 1 132 ? -31.918 -49.800 -10.685 1.00 21.20 169 GLN B N 1
ATOM 2861 C CA . GLN B 1 132 ? -32.957 -48.939 -11.241 1.00 21.44 169 GLN B CA 1
ATOM 2862 C C . GLN B 1 132 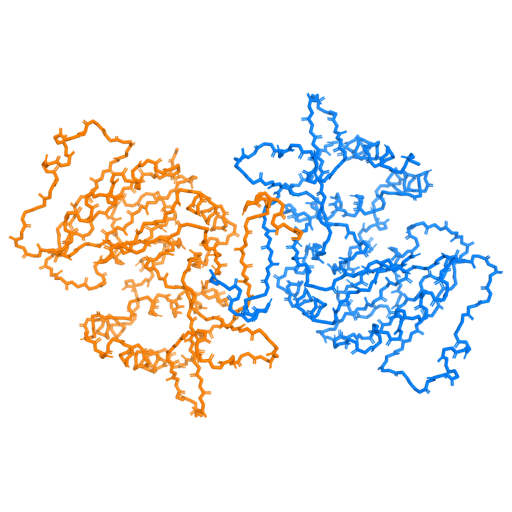? -33.697 -49.607 -12.395 1.00 20.69 169 GLN B C 1
ATOM 2863 O O . GLN B 1 132 ? -34.862 -49.304 -12.645 1.00 21.93 169 GLN B O 1
ATOM 2869 N N . GLN B 1 133 ? -33.024 -50.518 -13.091 1.00 18.91 170 GLN B N 1
ATOM 2870 C CA . GLN B 1 133 ? -33.634 -51.217 -14.222 1.00 17.43 170 GLN B CA 1
ATOM 2871 C C . GLN B 1 133 ? -34.318 -52.525 -13.824 1.00 17.34 170 GLN B C 1
ATOM 2872 O O . GLN B 1 133 ? -35.088 -53.083 -14.597 1.00 18.07 170 GLN B O 1
ATOM 2878 N N . PHE B 1 134 ? -34.029 -53.008 -12.619 1.00 17.30 171 PHE B N 1
ATOM 2879 C CA . PHE B 1 134 ? -34.618 -54.250 -12.102 1.00 17.57 171 PHE B CA 1
ATOM 2880 C C . PHE B 1 134 ? -34.907 -53.969 -10.625 1.00 19.69 171 PHE B C 1
ATOM 2881 O O . PHE B 1 134 ? -34.382 -54.646 -9.735 1.00 19.45 171 PHE B O 1
ATOM 2889 N N . PRO B 1 135 ? -35.756 -52.959 -10.354 1.00 18.83 172 PRO B N 1
ATOM 2890 C CA . PRO B 1 135 ? -36.184 -52.475 -9.035 1.00 19.49 172 PRO B CA 1
ATOM 2891 C C . PRO B 1 135 ? -36.764 -53.512 -8.084 1.00 19.20 172 PRO B C 1
ATOM 2892 O O . PRO B 1 135 ? -36.762 -53.314 -6.875 1.00 19.73 172 PRO B O 1
ATOM 2896 N N . ASP B 1 136 ? -37.267 -54.607 -8.630 1.00 20.27 173 ASP B N 1
ATOM 2897 C CA . ASP B 1 136 ? -37.871 -55.651 -7.813 1.00 23.41 173 ASP B CA 1
ATOM 2898 C C . ASP B 1 136 ? -36.897 -56.781 -7.460 1.00 23.18 173 ASP B C 1
ATOM 2899 O O . ASP B 1 136 ? -37.267 -57.749 -6.790 1.00 22.62 173 ASP B O 1
ATOM 2904 N N . GLN B 1 137 ? -35.650 -56.656 -7.899 1.00 20.66 174 GLN B N 1
ATOM 2905 C CA . GLN B 1 137 ? -34.669 -57.698 -7.621 1.00 18.72 174 GLN B CA 1
ATOM 2906 C C . GLN B 1 137 ? -33.515 -57.230 -6.746 1.00 17.72 174 GLN B C 1
ATOM 2907 O O . GLN B 1 137 ? -33.256 -56.031 -6.616 1.00 17.52 174 GLN B O 1
ATOM 2913 N N . ILE B 1 138 ? -32.845 -58.187 -6.116 1.00 17.69 175 ILE B N 1
ATOM 2914 C CA . ILE B 1 138 ? -31.709 -57.876 -5.263 1.00 17.92 175 ILE B CA 1
ATOM 2915 C C . ILE B 1 138 ? -30.464 -57.832 -6.157 1.00 18.23 175 ILE B C 1
ATOM 2916 O O . ILE B 1 138 ? -30.031 -58.857 -6.697 1.00 18.61 175 ILE B O 1
ATOM 2921 N N . ILE B 1 139 ? -29.911 -56.638 -6.332 1.00 18.80 176 ILE B N 1
ATOM 2922 C CA . ILE B 1 139 ? -28.714 -56.453 -7.152 1.00 20.03 176 ILE B CA 1
ATOM 2923 C C . ILE B 1 139 ? -27.524 -56.498 -6.192 1.00 18.26 176 ILE B C 1
ATOM 2924 O O . ILE B 1 139 ? -27.384 -55.632 -5.334 1.00 20.70 176 ILE B O 1
ATOM 2929 N N . GLY B 1 140 ? -26.672 -57.507 -6.322 1.00 17.40 177 GLY B N 1
ATOM 2930 C CA . GLY B 1 140 ? -25.560 -57.608 -5.393 1.00 16.91 177 GLY B CA 1
ATOM 2931 C C . GLY B 1 140 ? -24.268 -58.191 -5.917 1.00 15.55 177 GLY B C 1
ATOM 2932 O O . GLY B 1 140 ? -24.200 -58.702 -7.036 1.00 14.50 177 GLY B O 1
ATOM 2933 N N . PHE B 1 141 ? -23.245 -58.132 -5.070 1.00 14.95 178 PHE B N 1
ATOM 2934 C CA . PHE B 1 141 ? -21.911 -58.593 -5.420 1.00 15.65 178 PHE B CA 1
ATOM 2935 C C . PHE B 1 141 ? -21.530 -59.971 -4.888 1.00 17.33 178 PHE B C 1
ATOM 2936 O O . PHE B 1 141 ? -20.479 -60.490 -5.246 1.00 17.98 178 PHE B O 1
ATOM 2944 N N . VAL B 1 142 ? -22.364 -60.561 -4.035 1.00 16.87 179 VAL B N 1
ATOM 2945 C CA . VAL B 1 142 ? -22.048 -61.879 -3.481 1.00 17.05 179 VAL B CA 1
ATOM 2946 C C . VAL B 1 142 ? -23.142 -62.894 -3.805 1.00 16.88 179 VAL B C 1
ATOM 2947 O O . VAL B 1 142 ? -24.204 -62.919 -3.172 1.00 14.89 179 VAL B O 1
ATOM 2951 N N . PRO B 1 143 ? -22.897 -63.741 -4.818 1.00 17.10 180 PRO B N 1
ATOM 2952 C CA . PRO B 1 143 ? -23.858 -64.759 -5.244 1.00 17.33 180 PRO B CA 1
ATOM 2953 C C . PRO B 1 143 ? -23.608 -66.105 -4.579 1.00 17.17 180 PRO B C 1
ATOM 2954 O O . PRO B 1 143 ? -22.463 -66.535 -4.454 1.00 18.47 180 PRO B O 1
ATOM 2958 N N . ARG B 1 144 ? -24.684 -66.762 -4.159 1.00 14.94 181 ARG B N 1
ATOM 2959 C CA . ARG B 1 144 ? -24.579 -68.066 -3.509 1.00 16.35 181 ARG B CA 1
ATOM 2960 C C . ARG B 1 144 ? -25.703 -68.955 -4.018 1.00 16.80 181 ARG B C 1
ATOM 2961 O O . ARG B 1 144 ? -26.549 -68.510 -4.803 1.00 17.09 181 ARG B O 1
ATOM 2969 N N . LYS B 1 145 ? -25.724 -70.210 -3.588 1.00 18.06 182 LYS B N 1
ATOM 2970 C CA . LYS B 1 145 ? -26.774 -71.097 -4.063 1.00 17.90 182 LYS B CA 1
ATOM 2971 C C . LYS B 1 145 ? -27.188 -72.194 -3.097 1.00 19.65 182 LYS B C 1
ATOM 2972 O O . LYS B 1 145 ? -26.569 -72.407 -2.052 1.00 18.58 182 LYS B O 1
ATOM 2978 N N . HIS B 1 146 ? -28.266 -72.876 -3.463 1.00 21.07 183 HIS B N 1
ATOM 2979 C CA . HIS B 1 146 ? -28.752 -74.010 -2.699 1.00 22.65 183 HIS B CA 1
ATOM 2980 C C . HIS B 1 146 ? -28.558 -75.163 -3.666 1.00 23.32 183 HIS B C 1
ATOM 2981 O O . HIS B 1 146 ? -28.576 -74.957 -4.875 1.00 21.81 183 HIS B O 1
ATOM 2988 N N . VAL B 1 147 ? -28.348 -76.362 -3.142 1.00 26.24 184 VAL B N 1
ATOM 2989 C CA . VAL B 1 147 ? -28.185 -77.545 -3.980 1.00 27.76 184 VAL B CA 1
ATOM 2990 C C . VAL B 1 147 ? -28.917 -78.689 -3.294 1.00 29.88 184 VAL B C 1
ATOM 2991 O O . VAL B 1 147 ? -29.183 -78.629 -2.093 1.00 30.33 184 VAL B O 1
ATOM 2995 N N . SER B 1 148 ? -2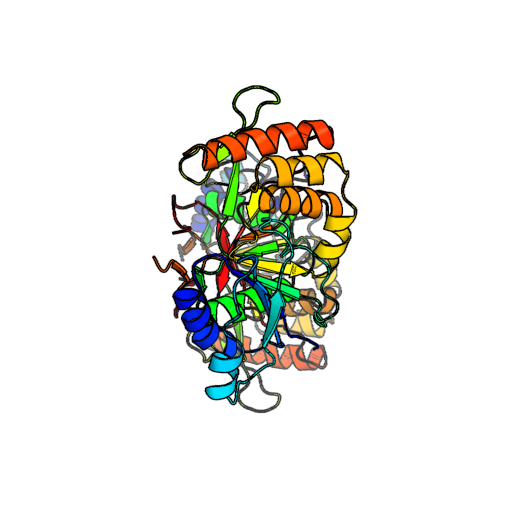9.241 -79.728 -4.050 1.00 32.64 185 SER B N 1
ATOM 2996 C CA . SER B 1 148 ? -29.941 -80.874 -3.485 1.00 35.55 185 SER B CA 1
ATOM 2997 C C . SER B 1 148 ? -29.425 -82.168 -4.099 1.00 36.36 185 SER B C 1
ATOM 2998 O O . SER B 1 148 ? -29.500 -82.350 -5.311 1.00 37.36 185 SER B O 1
ATOM 3001 N N . THR B 1 149 ? -28.893 -83.061 -3.270 1.00 37.17 186 THR B N 1
ATOM 3002 C CA . THR B 1 149 ? -28.392 -84.339 -3.769 1.00 38.92 186 THR B CA 1
ATOM 3003 C C . THR B 1 149 ? -29.351 -85.444 -3.353 1.00 39.72 186 THR B C 1
ATOM 3004 O O . THR B 1 149 ? -29.273 -86.572 -3.838 1.00 39.62 186 THR B O 1
ATOM 3008 N N . SER B 1 150 ? -30.260 -85.101 -2.450 1.00 41.40 187 SER B N 1
ATOM 3009 C CA . SER B 1 150 ? -31.255 -86.042 -1.958 1.00 42.51 187 SER B CA 1
ATOM 3010 C C . SER B 1 150 ? -32.627 -85.385 -2.050 1.00 43.00 187 SER B C 1
ATOM 3011 O O . SER B 1 150 ? -32.861 -84.324 -1.467 1.00 41.70 187 SER B O 1
ATOM 3014 N N . SER B 1 151 ? -33.526 -86.019 -2.792 1.00 44.52 188 SER B N 1
ATOM 3015 C CA . SER B 1 151 ? -34.876 -85.498 -2.983 1.00 45.66 188 SER B CA 1
ATOM 3016 C C . SER B 1 151 ? -35.445 -84.771 -1.768 1.00 44.05 188 SER B C 1
ATOM 3017 O O . SER B 1 151 ? -35.674 -85.374 -0.720 1.00 44.56 188 SER B O 1
ATOM 3020 N N . GLY B 1 152 ? -35.661 -83.468 -1.918 1.00 42.98 189 GLY B N 1
ATOM 3021 C CA . GLY B 1 152 ? -36.236 -82.683 -0.842 1.00 40.09 189 GLY B CA 1
ATOM 3022 C C . GLY B 1 152 ? -35.297 -82.094 0.192 1.00 38.63 189 GLY B C 1
ATOM 3023 O O . GLY B 1 152 ? -35.711 -81.220 0.954 1.00 38.22 189 GLY B O 1
ATOM 3024 N N . ILE B 1 153 ? -34.054 -82.565 0.257 1.00 36.11 190 ILE B N 1
ATOM 3025 C CA . ILE B 1 153 ? -33.117 -82.015 1.231 1.00 34.70 190 ILE B CA 1
ATOM 3026 C C . ILE B 1 153 ? -32.148 -81.062 0.540 1.00 32.91 190 ILE B C 1
ATOM 3027 O O . ILE B 1 153 ? -31.486 -81.428 -0.425 1.00 33.86 190 ILE B O 1
ATOM 3032 N N . TYR B 1 154 ? -32.074 -79.835 1.040 1.00 30.69 191 TYR B N 1
ATOM 3033 C CA . TYR B 1 154 ? -31.204 -78.827 0.446 1.00 28.50 191 TYR B CA 1
ATOM 3034 C C . TYR B 1 154 ? -29.972 -78.498 1.274 1.00 28.54 191 TYR B C 1
ATOM 3035 O O . TYR B 1 154 ? -29.912 -78.765 2.478 1.00 27.77 191 TYR B O 1
ATOM 3044 N N . SER B 1 155 ? -28.991 -77.906 0.605 1.00 27.62 192 SER B N 1
ATOM 3045 C CA . SER B 1 155 ? -27.743 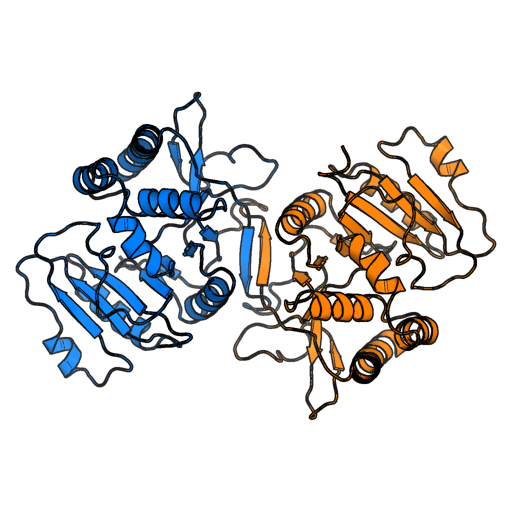-77.524 1.240 1.00 27.60 192 SER B CA 1
ATOM 3046 C C . SER B 1 155 ? -27.301 -76.150 0.715 1.00 25.49 192 SER B C 1
ATOM 3047 O O . SER B 1 155 ? -27.598 -75.791 -0.425 1.00 24.37 192 SER B O 1
ATOM 3050 N N . TYR B 1 156 ? -26.591 -75.399 1.552 1.00 23.16 193 TYR B N 1
ATOM 3051 C CA . TYR B 1 156 ? -26.106 -74.065 1.200 1.00 22.19 193 TYR B CA 1
ATOM 3052 C C . TYR B 1 156 ? -24.643 -74.110 0.766 1.00 23.51 193 TYR B C 1
ATOM 3053 O O . TYR B 1 156 ? -23.841 -74.846 1.347 1.00 23.13 193 TYR B O 1
ATOM 3062 N N . GLY B 1 157 ? -24.286 -73.312 -0.238 1.00 23.63 194 GLY B N 1
ATOM 3063 C CA . GLY B 1 157 ? -22.904 -73.295 -0.688 1.00 23.67 194 GLY B CA 1
ATOM 3064 C C . GLY B 1 157 ? -22.579 -72.294 -1.782 1.00 25.35 194 GLY B C 1
ATOM 3065 O O . GLY B 1 157 ? -23.418 -71.454 -2.153 1.00 24.66 194 GLY B O 1
ATOM 3066 N N . GLY B 1 158 ? -21.351 -72.397 -2.298 1.00 24.43 195 GLY B N 1
ATOM 3067 C CA . GLY B 1 158 ? -20.883 -71.513 -3.353 1.00 23.55 195 GLY B CA 1
ATOM 3068 C C . GLY B 1 158 ? -20.334 -72.242 -4.571 1.00 23.19 195 GLY B C 1
ATOM 3069 O O . GLY B 1 158 ? -20.762 -73.356 -4.891 1.00 21.96 195 GLY B O 1
ATOM 3070 N N . PHE B 1 159 ? -19.370 -71.628 -5.252 1.00 22.29 196 PHE B N 1
ATOM 3071 C CA . PHE B 1 159 ? -18.812 -72.243 -6.454 1.00 22.73 196 PHE B CA 1
ATOM 3072 C C . PHE B 1 159 ? -18.009 -73.527 -6.183 1.00 22.92 196 PHE B C 1
ATOM 3073 O O . PHE B 1 159 ? -17.632 -74.228 -7.125 1.00 21.73 196 PHE B O 1
ATOM 3081 N N . GLU B 1 160 ? -17.762 -73.838 -4.909 1.00 22.34 197 GLU B N 1
ATOM 3082 C CA . GLU B 1 160 ? -17.032 -75.054 -4.560 1.00 22.74 197 GLU B CA 1
ATOM 3083 C C . GLU B 1 160 ? -17.972 -76.264 -4.622 1.00 23.27 197 GLU B C 1
ATOM 3084 O O . GLU B 1 160 ? -17.533 -77.412 -4.525 1.00 19.93 197 GLU B O 1
ATOM 3090 N N . LEU B 1 161 ? -19.265 -75.988 -4.790 1.00 23.80 198 LEU B N 1
ATOM 3091 C CA . LEU B 1 161 ? -20.282 -77.031 -4.911 1.00 25.08 198 LEU B CA 1
ATOM 3092 C C . LEU B 1 161 ? -20.689 -77.173 -6.383 1.00 26.88 198 LEU B C 1
ATOM 3093 O O . LEU B 1 161 ? -20.714 -76.196 -7.134 1.00 25.33 198 LEU B O 1
ATOM 3098 N N . GLN B 1 162 ? -20.997 -78.399 -6.785 1.00 28.08 199 GLN B N 1
ATOM 3099 C CA . GLN B 1 162 ? -21.375 -78.701 -8.157 1.00 33.61 199 GLN B CA 1
ATOM 3100 C C . GLN B 1 162 ? -22.525 -77.859 -8.677 1.00 36.81 199 GLN B C 1
ATOM 3101 O O . GLN B 1 162 ? -23.403 -77.447 -7.920 1.00 38.14 199 GLN B O 1
ATOM 3107 N N . THR B 1 163 ? -22.520 -77.602 -9.979 1.00 39.31 200 THR B N 1
ATOM 3108 C CA . THR B 1 163 ? -23.595 -76.832 -10.576 1.00 41.94 200 THR B CA 1
ATOM 3109 C C . THR B 1 163 ? -24.872 -77.657 -10.469 1.00 45.03 200 THR B C 1
ATOM 3110 O O . THR B 1 163 ? -24.881 -78.854 -10.758 1.00 44.56 200 THR B O 1
ATOM 3114 N N . PRO B 1 164 ? -25.959 -77.038 -10.003 1.00 48.16 201 PRO B N 1
ATOM 3115 C CA . PRO B 1 164 ? -27.220 -77.770 -9.887 1.00 51.89 201 PRO B CA 1
ATOM 3116 C C . PRO B 1 164 ? -27.933 -77.580 -11.217 1.00 55.17 201 PRO B C 1
ATOM 3117 O O . PRO B 1 164 ? -28.890 -78.282 -11.541 1.00 56.57 201 PRO B O 1
ATOM 3121 N N . GLY B 1 165 ? -27.427 -76.616 -11.982 1.00 58.10 202 GLY B N 1
ATOM 3122 C CA . GLY B 1 165 ? -27.992 -76.279 -13.275 1.00 60.44 202 GLY B CA 1
ATOM 3123 C C . GLY B 1 165 ? -27.894 -77.353 -14.340 1.00 61.77 202 GLY B C 1
ATOM 3124 O O . GLY B 1 165 ? -27.191 -78.353 -14.169 1.00 63.22 202 GLY B O 1
ATOM 3125 N N . PRO B 1 166 ? -28.593 -77.157 -15.469 1.00 62.24 203 PRO B N 1
ATOM 3126 C CA . PRO B 1 166 ? -28.649 -78.061 -16.621 1.00 60.86 203 PRO B CA 1
ATOM 3127 C C . PRO B 1 166 ? -27.292 -78.463 -17.188 1.00 58.54 203 PRO B C 1
ATOM 3128 O O . PRO B 1 166 ? -26.823 -79.583 -16.974 1.00 59.17 203 PRO B O 1
ATOM 3132 N N . GLY B 1 167 ? -26.671 -77.537 -17.913 1.00 55.43 204 GLY B N 1
ATOM 3133 C CA . GLY B 1 167 ? -25.391 -77.822 -18.529 1.00 50.10 204 GLY B CA 1
ATOM 3134 C C . GLY B 1 167 ? -24.166 -77.230 -17.869 1.00 45.77 204 GLY B C 1
ATOM 3135 O O . GLY B 1 167 ? -23.949 -77.388 -16.668 1.00 47.06 204 GLY B O 1
ATOM 3136 N N . ASN B 1 168 ? -23.365 -76.544 -18.677 1.00 41.43 205 ASN B N 1
ATOM 3137 C CA . ASN B 1 168 ? -22.126 -75.934 -18.225 1.00 36.18 205 ASN B CA 1
ATOM 3138 C C . ASN B 1 168 ? -22.306 -74.728 -17.317 1.00 33.02 205 ASN B C 1
ATOM 3139 O O . ASN B 1 168 ? -23.427 -74.351 -16.966 1.00 30.40 205 ASN B O 1
ATOM 3144 N N . GLY B 1 169 ? -21.183 -74.124 -16.948 1.00 29.55 206 GLY B N 1
ATOM 3145 C CA . GLY B 1 169 ? -21.217 -72.974 -16.072 1.00 27.34 206 GLY B CA 1
ATOM 3146 C C . GLY B 1 169 ? -21.777 -73.351 -14.718 1.00 26.66 206 GLY B C 1
ATOM 3147 O O . GLY B 1 169 ? -21.982 -74.533 -14.420 1.00 24.66 206 GLY B O 1
ATOM 3148 N N . ASP B 1 170 ? -22.032 -72.342 -13.897 1.00 24.15 207 ASP B N 1
ATOM 3149 C CA . ASP B 1 170 ? -22.567 -72.561 -12.566 1.00 23.15 207 ASP B CA 1
ATOM 3150 C C . ASP B 1 170 ? -23.913 -71.830 -12.458 1.00 22.62 207 ASP B C 1
ATOM 3151 O O . ASP B 1 170 ? -24.409 -71.267 -13.439 1.00 21.16 207 ASP B O 1
ATOM 3156 N N . GLN B 1 1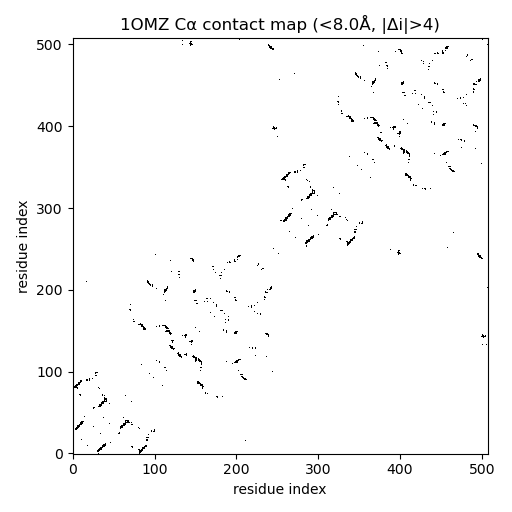71 ? -24.508 -71.848 -11.272 1.00 21.15 208 GLN B N 1
ATOM 3157 C CA . GLN B 1 171 ? -25.780 -71.165 -11.062 1.00 20.40 208 GLN B CA 1
ATOM 3158 C C . GLN B 1 171 ? -25.786 -70.595 -9.658 1.00 19.63 208 GLN B C 1
ATOM 3159 O O . GLN B 1 171 ? -25.098 -71.106 -8.774 1.00 20.24 208 GLN B O 1
ATOM 3165 N N . TYR B 1 172 ? -26.549 -69.527 -9.460 1.00 18.32 209 TYR B N 1
ATOM 3166 C CA . TYR B 1 172 ? -26.698 -68.930 -8.143 1.00 18.20 209 TYR B CA 1
ATOM 3167 C C . TYR B 1 172 ? -28.196 -68.731 -7.963 1.00 19.94 209 TYR B C 1
ATOM 3168 O O . TYR B 1 172 ? -28.918 -68.489 -8.934 1.00 19.11 209 TYR B O 1
ATOM 3177 N N . SER B 1 173 ? -28.676 -68.862 -6.733 1.00 19.39 210 SER B N 1
ATOM 3178 C CA . SER B 1 173 ? -30.102 -68.697 -6.487 1.00 20.37 210 SER B CA 1
ATOM 3179 C C . SER B 1 173 ? -30.334 -67.631 -5.438 1.00 20.53 210 SER B C 1
ATOM 3180 O O . SER B 1 173 ? -31.479 -67.331 -5.090 1.00 21.38 210 SER B O 1
ATOM 3183 N N . MET B 1 174 ? -29.237 -67.060 -4.944 1.00 19.91 211 MET B N 1
ATOM 3184 C CA . MET B 1 174 ? -29.298 -66.016 -3.931 1.00 19.96 211 MET B CA 1
ATOM 3185 C C . MET B 1 174 ? -28.193 -64.981 -4.087 1.00 19.42 211 MET B C 1
ATOM 3186 O O . MET B 1 174 ? -27.096 -65.284 -4.548 1.00 19.01 211 MET B O 1
ATOM 3191 N N . VAL B 1 175 ? -28.509 -63.751 -3.703 1.00 18.49 212 VAL B N 1
ATOM 3192 C CA . VAL B 1 175 ? -27.552 -62.656 -3.698 1.00 17.87 212 VAL B CA 1
ATOM 3193 C C . VAL B 1 175 ? -27.668 -62.166 -2.262 1.00 18.78 212 VAL B C 1
ATOM 3194 O O . VAL B 1 175 ? -28.740 -61.715 -1.838 1.00 20.56 212 VAL B O 1
ATOM 3198 N N . LEU B 1 176 ? -26.584 -62.290 -1.505 1.00 17.71 213 LEU B N 1
ATOM 3199 C CA . LEU B 1 176 ? -26.581 -61.891 -0.101 1.00 20.29 213 LEU B CA 1
ATOM 3200 C C . LEU B 1 176 ? -26.869 -60.402 0.066 1.00 20.31 213 LEU B C 1
ATOM 3201 O O . LEU B 1 176 ? -26.329 -59.570 -0.664 1.00 18.63 213 LEU B O 1
ATOM 3206 N N . ILE B 1 177 ? -27.728 -60.073 1.027 1.00 20.21 214 ILE B N 1
ATOM 3207 C CA . ILE B 1 177 ? -28.113 -58.685 1.254 1.00 19.87 214 ILE B CA 1
ATOM 3208 C C . ILE B 1 177 ? -27.004 -57.844 1.872 1.00 19.71 214 ILE B C 1
ATOM 3209 O O . ILE B 1 177 ? -27.053 -56.612 1.819 1.00 21.74 214 ILE B O 1
ATOM 3214 N N . GLY B 1 178 ? -25.999 -58.517 2.426 1.00 17.95 215 GLY B N 1
ATOM 3215 C CA . GLY B 1 178 ? -24.877 -57.842 3.055 1.00 18.14 215 GLY B CA 1
ATOM 3216 C C . GLY B 1 178 ? -24.006 -56.979 2.151 1.00 19.05 215 GLY B C 1
ATOM 3217 O O . GLY B 1 178 ? -23.051 -56.356 2.617 1.00 20.00 215 GLY B O 1
ATOM 3218 N N . ALA B 1 179 ? -24.313 -56.949 0.860 1.00 16.73 216 ALA B N 1
ATOM 3219 C CA . ALA B 1 179 ? -23.571 -56.121 -0.090 1.00 17.59 216 ALA B CA 1
ATOM 3220 C C . ALA B 1 179 ? -24.446 -56.079 -1.329 1.00 17.98 216 ALA B C 1
ATOM 3221 O O . ALA B 1 179 ? -24.104 -56.644 -2.371 1.00 15.98 216 ALA B O 1
ATOM 3223 N N . SER B 1 180 ? -25.583 -55.404 -1.201 1.00 17.47 217 SER B N 1
ATOM 3224 C CA . SER B 1 180 ? -26.537 -55.332 -2.293 1.00 17.28 217 SER B CA 1
ATOM 3225 C C . SER B 1 180 ? -27.451 -54.126 -2.261 1.00 17.13 217 SER B C 1
ATOM 3226 O O . SER B 1 180 ? -27.490 -53.359 -1.297 1.00 18.45 217 SER B O 1
ATOM 3229 N N . PHE B 1 181 ? -28.219 -54.009 -3.334 1.00 18.46 218 PHE B N 1
ATOM 3230 C CA . PHE B 1 181 ? -29.220 -52.970 -3.506 1.00 19.56 218 PHE B CA 1
ATOM 3231 C C . PHE B 1 181 ? -30.549 -53.717 -3.603 1.00 19.04 218 PHE B C 1
ATOM 3232 O O . PHE B 1 181 ? -30.633 -54.740 -4.280 1.00 19.61 218 PHE B O 1
ATOM 3240 N N . PHE B 1 182 ? -31.571 -53.236 -2.909 1.00 18.22 219 PHE B N 1
ATOM 3241 C CA . PHE B 1 182 ? -32.882 -53.855 -3.003 1.00 19.46 219 PHE B CA 1
ATOM 3242 C C . PHE B 1 182 ? -33.965 -52.862 -2.592 1.00 18.72 219 PHE B C 1
ATOM 3243 O O . PHE B 1 182 ? -33.698 -51.884 -1.893 1.00 18.33 219 PHE B O 1
ATOM 3251 N N . ASN B 1 183 ? -35.183 -53.118 -3.048 1.00 18.63 220 ASN B N 1
ATOM 3252 C CA . ASN B 1 183 ? -36.312 -52.238 -2.784 1.00 20.52 220 ASN B CA 1
ATOM 3253 C C . ASN B 1 183 ? -36.670 -52.111 -1.310 1.00 21.99 220 ASN B C 1
ATOM 3254 O O . ASN B 1 183 ? -36.829 -53.115 -0.611 1.00 22.73 220 ASN B O 1
ATOM 3259 N N . SER B 1 184 ? -36.799 -50.872 -0.842 1.00 22.63 221 SER B N 1
ATOM 3260 C CA . SER B 1 184 ? -37.147 -50.623 0.550 1.00 25.23 221 SER B CA 1
ATOM 3261 C C . SER B 1 184 ? -38.503 -51.227 0.891 1.00 25.39 221 SER B C 1
ATOM 3262 O O . SER B 1 184 ? -38.779 -51.516 2.049 1.00 26.38 221 SER B O 1
ATOM 3265 N N . LYS B 1 185 ? -39.349 -51.417 -0.114 1.00 25.81 222 LYS B N 1
ATOM 3266 C CA . LYS B 1 185 ? -40.660 -51.999 0.127 1.00 28.27 222 LYS B CA 1
ATOM 3267 C C . LYS B 1 185 ? -40.480 -53.401 0.704 1.00 28.78 222 LYS B C 1
ATOM 3268 O O . LYS B 1 185 ? -41.354 -53.906 1.407 1.00 29.46 222 LYS B O 1
ATOM 3274 N N . TYR B 1 186 ? -39.343 -54.030 0.408 1.00 26.74 223 TYR B N 1
ATOM 3275 C CA . TYR B 1 186 ? -39.080 -55.372 0.907 1.00 25.02 223 TYR B CA 1
ATOM 3276 C C . TYR B 1 186 ? -38.833 -55.433 2.413 1.00 24.87 223 TYR B C 1
ATOM 3277 O O . TYR B 1 186 ? -38.936 -56.500 3.018 1.00 24.92 223 TYR B O 1
ATOM 3286 N N . LEU B 1 187 ? -38.503 -54.299 3.017 1.00 23.85 224 LEU B N 1
ATOM 3287 C CA . LEU B 1 187 ? -38.288 -54.262 4.460 1.00 26.49 224 LEU B CA 1
ATOM 3288 C C . LEU B 1 187 ? -39.655 -54.375 5.149 1.00 28.71 224 LEU B C 1
ATOM 3289 O O . LEU B 1 187 ? -39.794 -55.028 6.188 1.00 30.06 224 LEU B O 1
ATOM 3294 N N . GLU B 1 188 ? -40.661 -53.738 4.555 1.00 28.32 225 GLU B N 1
ATOM 3295 C CA . GLU B 1 188 ? -42.012 -53.771 5.093 1.00 28.82 225 GLU B CA 1
ATOM 3296 C C . GLU B 1 188 ? -42.575 -55.165 4.876 1.00 29.23 225 GLU B C 1
ATOM 3297 O O . GLU B 1 188 ? -43.181 -55.747 5.772 1.00 29.99 225 GLU B O 1
ATOM 3299 N N . LEU B 1 189 ? -42.362 -55.704 3.682 1.00 29.83 226 LEU B N 1
ATOM 3300 C CA . LEU B 1 189 ? -42.858 -57.032 3.364 1.00 30.42 226 LEU B CA 1
ATOM 3301 C C . LEU B 1 189 ? -42.239 -58.072 4.296 1.00 31.18 226 LEU B C 1
ATOM 3302 O O . LEU B 1 189 ? -42.882 -59.068 4.645 1.00 31.47 226 LEU B O 1
ATOM 3307 N N . PHE B 1 190 ? -40.996 -57.835 4.707 1.00 29.74 227 PHE B N 1
ATOM 3308 C CA . PHE B 1 190 ? -40.310 -58.758 5.603 1.00 30.96 227 PHE B CA 1
ATOM 3309 C C . PHE B 1 190 ? -40.939 -58.765 6.998 1.00 32.10 227 PHE B C 1
ATOM 3310 O O . PHE B 1 190 ? -40.970 -59.796 7.674 1.00 29.40 227 PHE B O 1
ATOM 3318 N N . GLN B 1 191 ? -41.418 -57.608 7.435 1.00 33.48 228 GLN B N 1
ATOM 3319 C CA . GLN B 1 191 ? -42.037 -57.509 8.746 1.00 35.81 228 GLN B CA 1
ATOM 3320 C C . GLN B 1 191 ? -43.334 -58.310 8.753 1.00 37.12 228 GLN B C 1
ATOM 3321 O O . GLN B 1 191 ? -43.772 -58.793 9.799 1.00 37.96 228 GLN B O 1
ATOM 3327 N N . LYS B 1 192 ? -43.932 -58.460 7.575 1.00 37.31 229 LYS B N 1
ATOM 3328 C CA . LYS B 1 192 ? -45.186 -59.189 7.432 1.00 38.45 229 LYS B CA 1
ATOM 3329 C C . LYS B 1 192 ? -45.014 -60.691 7.239 1.00 38.58 229 LYS B C 1
ATOM 3330 O O . LYS B 1 192 ? -45.996 -61.407 7.039 1.00 38.80 229 LYS B O 1
ATOM 3336 N N . GLN B 1 193 ? -43.778 -61.178 7.294 1.00 38.42 230 GLN B N 1
ATOM 3337 C CA . GLN B 1 193 ? -43.542 -62.607 7.110 1.00 38.42 230 GLN B CA 1
ATOM 3338 C C . GLN B 1 193 ? -43.989 -63.416 8.320 1.00 38.95 230 GLN B C 1
ATOM 3339 O O . GLN B 1 193 ? -44.099 -62.885 9.423 1.00 39.11 230 GLN B O 1
ATOM 3345 N N . PRO B 1 194 ? -44.263 -64.718 8.122 1.00 39.22 231 PRO B N 1
ATOM 3346 C CA . PRO B 1 194 ? -44.697 -65.605 9.205 1.00 39.06 231 PRO B CA 1
ATOM 3347 C C . PRO B 1 194 ? -43.748 -65.505 10.399 1.00 39.77 231 PRO B C 1
ATOM 3348 O O . PRO B 1 194 ? -42.527 -65.435 10.231 1.00 40.40 231 PRO B O 1
ATOM 3352 N N . ALA B 1 195 ? -44.309 -65.495 11.601 1.00 38.79 232 ALA B N 1
ATOM 3353 C CA . ALA B 1 195 ? -43.502 -65.390 12.808 1.00 38.81 232 ALA B CA 1
ATOM 3354 C C . ALA B 1 195 ? -42.388 -66.432 12.841 1.00 37.72 232 ALA B C 1
ATOM 3355 O O . ALA B 1 195 ? -41.309 -66.180 13.383 1.00 38.50 232 ALA B O 1
ATOM 3357 N N . ALA B 1 196 ? -42.646 -67.600 12.262 1.00 37.04 233 ALA B N 1
ATOM 3358 C CA . ALA B 1 196 ? -41.650 -68.669 12.237 1.00 37.60 233 ALA B CA 1
ATOM 3359 C C . ALA B 1 196 ? -40.354 -68.195 11.576 1.00 38.18 233 ALA B C 1
ATOM 3360 O O . ALA B 1 196 ? -39.254 -68.613 11.957 1.00 38.15 233 ALA B O 1
ATOM 3362 N N . VAL B 1 197 ? -40.493 -67.319 10.586 1.00 37.54 234 VAL B N 1
ATOM 3363 C CA . VAL B 1 197 ? -39.341 -66.778 9.878 1.00 37.45 234 VAL B CA 1
ATOM 3364 C C . VAL B 1 197 ? -38.520 -65.896 10.818 1.00 37.24 234 VAL B C 1
ATOM 3365 O O . VAL B 1 197 ? -37.304 -66.061 10.933 1.00 36.01 234 VAL B O 1
ATOM 3369 N N . HIS B 1 198 ? -39.186 -64.964 11.492 1.00 37.55 235 HIS B N 1
ATOM 3370 C CA . HIS B 1 198 ? -38.494 -64.080 12.420 1.00 39.58 235 HIS B CA 1
ATOM 3371 C C . HIS B 1 198 ? -37.882 -64.904 13.544 1.00 40.05 235 HIS B C 1
ATOM 3372 O O . HIS B 1 198 ? -36.775 -64.621 14.004 1.00 40.91 235 HIS B O 1
ATOM 3379 N N . ALA B 1 199 ? -38.605 -65.934 13.973 1.00 40.17 236 ALA B N 1
ATOM 3380 C CA . ALA B 1 199 ? -38.126 -66.807 15.038 1.00 40.57 236 ALA B CA 1
ATOM 3381 C C . ALA B 1 199 ? -36.822 -67.477 14.615 1.00 41.06 236 ALA B C 1
ATOM 3382 O O . ALA B 1 199 ? -35.829 -67.425 15.340 1.00 41.17 236 ALA B O 1
ATOM 3384 N N . LEU B 1 200 ? -36.831 -68.090 13.433 1.00 41.33 237 LEU B N 1
ATOM 3385 C CA . LEU B 1 200 ? -35.660 -68.780 12.896 1.00 41.00 237 LEU B CA 1
ATOM 3386 C C . LEU B 1 200 ? -34.425 -67.885 12.838 1.00 41.56 237 LEU B C 1
ATOM 3387 O O . LEU B 1 200 ? -33.320 -68.312 13.181 1.00 41.00 237 LEU B O 1
ATOM 3392 N N . ILE B 1 201 ? -34.611 -66.644 12.400 1.00 42.27 238 ILE B N 1
ATOM 3393 C CA . ILE B 1 201 ? -33.500 -65.705 12.305 1.00 42.12 238 ILE B CA 1
ATOM 3394 C C . ILE B 1 201 ? -32.981 -65.358 13.695 1.00 42.97 238 ILE B C 1
ATOM 3395 O O . ILE B 1 201 ? -31.774 -65.236 13.898 1.00 41.56 238 ILE B O 1
ATOM 3400 N N . ASP B 1 202 ? -33.894 -65.196 14.650 1.00 44.22 239 ASP B N 1
ATOM 3401 C CA . ASP B 1 202 ? -33.493 -64.880 16.015 1.00 46.02 239 ASP B CA 1
ATOM 3402 C C . ASP B 1 202 ? -32.805 -66.097 16.639 1.00 45.79 239 ASP B C 1
ATOM 3403 O O . ASP B 1 202 ? -31.845 -65.956 17.397 1.00 44.72 239 ASP B O 1
ATOM 3408 N N . GLU B 1 203 ? -33.294 -67.289 16.303 1.00 45.86 240 GLU B N 1
ATOM 3409 C CA . GLU B 1 203 ? -32.733 -68.534 16.828 1.00 46.36 240 GLU B CA 1
ATOM 3410 C C . GLU B 1 203 ? -31.257 -68.685 16.455 1.00 45.17 240 GLU B C 1
ATOM 3411 O O . GLU B 1 203 ? -30.397 -68.859 17.319 1.00 43.18 240 GLU B O 1
ATOM 3417 N N . THR B 1 204 ? -30.978 -68.625 15.155 1.00 43.89 241 THR B N 1
ATOM 3418 C CA . THR B 1 204 ? -29.622 -68.784 14.637 1.00 41.42 241 THR B CA 1
ATOM 3419 C C . THR B 1 204 ? -28.842 -67.481 14.577 1.00 41.36 241 THR B C 1
ATOM 3420 O O . THR B 1 204 ? -27.609 -67.498 14.529 1.00 41.13 241 THR B O 1
ATOM 3424 N N . GLN B 1 205 ? -29.556 -66.359 14.582 1.00 40.17 242 GLN B N 1
ATOM 3425 C CA . GLN B 1 205 ? -28.919 -65.046 14.484 1.00 39.92 242 GLN B CA 1
ATOM 3426 C C . GLN B 1 205 ? -28.123 -65.105 13.182 1.00 38.73 242 GLN B C 1
ATOM 3427 O O . GLN B 1 205 ? -26.995 -64.621 13.082 1.00 38.29 242 GLN B O 1
ATOM 3433 N N . ASN B 1 206 ? -28.748 -65.711 12.182 1.00 37.37 243 ASN B N 1
ATOM 3434 C CA . ASN B 1 206 ? -28.143 -65.910 10.878 1.00 36.59 243 ASN B CA 1
ATOM 3435 C C . ASN B 1 206 ? -29.313 -66.040 9.913 1.00 35.97 243 ASN B C 1
ATOM 3436 O O . ASN B 1 206 ? -30.472 -65.920 10.311 1.00 36.39 243 ASN B O 1
ATOM 3441 N N . CYS B 1 207 ? -29.008 -66.260 8.642 1.00 34.09 244 CYS B N 1
ATOM 3442 C CA . CYS B 1 207 ? -30.046 -66.487 7.651 1.00 34.84 244 CYS B CA 1
ATOM 3443 C C . CYS B 1 207 ? -31.034 -65.380 7.292 1.00 32.67 244 CYS B C 1
ATOM 3444 O O . CYS B 1 207 ? -32.027 -65.642 6.612 1.00 30.42 244 CYS B O 1
ATOM 3447 N N . ASP B 1 208 ? -30.788 -64.158 7.744 1.00 32.14 245 ASP B N 1
ATOM 3448 C CA . ASP B 1 208 ? -31.687 -63.062 7.404 1.00 30.86 245 ASP B CA 1
ATOM 3449 C C . ASP B 1 208 ? -31.630 -62.870 5.885 1.00 28.73 245 ASP B C 1
ATOM 3450 O O . ASP B 1 208 ? -32.654 -62.645 5.237 1.00 27.17 245 ASP B O 1
ATOM 3455 N N . ASP B 1 209 ? -30.432 -62.984 5.318 1.00 26.58 246 ASP B N 1
ATOM 3456 C CA . ASP B 1 209 ? -30.274 -62.825 3.882 1.00 26.68 246 ASP B CA 1
ATOM 3457 C C . ASP B 1 209 ? -31.002 -63.922 3.113 1.00 25.05 246 ASP B C 1
ATOM 3458 O O . ASP B 1 209 ? -31.598 -63.660 2.072 1.00 24.03 246 ASP B O 1
ATOM 3463 N N . ILE B 1 210 ? -30.971 -65.148 3.625 1.00 24.51 247 ILE B N 1
ATOM 3464 C CA . ILE B 1 210 ? -31.661 -66.247 2.957 1.00 24.44 247 ILE B CA 1
ATOM 3465 C C . ILE B 1 210 ? -33.171 -66.028 3.030 1.00 25.13 247 ILE B C 1
ATOM 3466 O O . ILE B 1 210 ? -33.903 -66.325 2.081 1.00 24.31 247 ILE B O 1
ATOM 3471 N N . ALA B 1 211 ? -33.632 -65.508 4.164 1.00 25.09 248 ALA B N 1
ATOM 3472 C CA . ALA B 1 211 ? -35.052 -65.238 4.349 1.00 24.59 248 ALA B CA 1
ATOM 3473 C C . ALA B 1 211 ? -35.469 -64.154 3.352 1.00 23.82 248 ALA B C 1
ATOM 3474 O O . ALA B 1 211 ? -36.522 -64.252 2.720 1.00 21.43 248 ALA B O 1
ATOM 3476 N N . MET B 1 212 ? -34.630 -63.133 3.195 1.00 23.19 249 MET B N 1
ATOM 3477 C CA . MET B 1 212 ? -34.932 -62.056 2.257 1.00 23.64 249 MET B CA 1
ATOM 3478 C C . MET B 1 212 ? -35.043 -62.582 0.828 1.00 21.03 249 MET B C 1
ATOM 3479 O O . MET B 1 212 ? -35.953 -62.201 0.096 1.00 18.62 249 MET B O 1
ATOM 3484 N N . ASN B 1 213 ? -34.119 -63.453 0.429 1.00 19.48 250 ASN B N 1
ATOM 3485 C CA . ASN B 1 213 ? -34.160 -64.021 -0.919 1.00 19.93 250 ASN B CA 1
ATOM 3486 C C . ASN B 1 213 ? -35.421 -64.860 -1.145 1.00 20.13 250 ASN B C 1
ATOM 3487 O O . ASN B 1 213 ? -35.985 -64.853 -2.241 1.00 19.25 250 ASN B O 1
ATOM 3492 N N . PHE B 1 214 ? -35.856 -65.588 -0.119 1.00 20.06 251 PHE B N 1
ATOM 3493 C CA . PHE B 1 214 ? -37.070 -66.403 -0.244 1.00 21.57 251 PHE B CA 1
ATOM 3494 C C . PHE B 1 214 ? -38.245 -65.454 -0.487 1.00 21.63 251 PHE B C 1
ATOM 3495 O O . PHE B 1 214 ? -39.055 -65.648 -1.398 1.00 20.98 251 PHE B O 1
ATOM 3503 N N . LEU B 1 215 ? -38.310 -64.421 0.341 1.00 22.82 252 LEU B N 1
ATOM 3504 C CA . LEU B 1 215 ? -39.346 -63.403 0.268 1.00 23.68 252 LEU B CA 1
ATOM 3505 C C . LEU B 1 215 ? -39.453 -62.766 -1.121 1.00 23.82 252 LEU B C 1
ATOM 3506 O O . LEU B 1 215 ? -40.524 -62.746 -1.726 1.00 23.63 252 LEU B O 1
ATOM 3511 N N . VAL B 1 216 ? -38.338 -62.249 -1.626 1.00 21.63 253 VAL B N 1
ATOM 3512 C CA . VAL B 1 216 ? -38.330 -61.590 -2.924 1.00 21.00 253 VAL B CA 1
ATOM 3513 C C . VAL B 1 216 ? -38.746 -62.480 -4.092 1.00 21.85 253 VAL B C 1
ATOM 3514 O O . VAL B 1 216 ? -39.574 -62.076 -4.904 1.00 21.34 253 VAL B O 1
ATOM 3518 N N . THR B 1 217 ? -38.185 -63.683 -4.185 1.00 21.99 254 THR B N 1
ATOM 3519 C CA . THR B 1 217 ? -38.537 -64.574 -5.287 1.00 23.28 254 THR B CA 1
ATOM 3520 C C . THR B 1 217 ? -39.987 -65.056 -5.207 1.00 26.35 254 THR B C 1
ATOM 3521 O O . THR B 1 217 ? -40.626 -65.289 -6.236 1.00 25.36 254 THR B O 1
ATOM 3525 N N . ARG B 1 218 ? -40.508 -65.214 -3.993 1.00 28.08 255 ARG B N 1
ATOM 3526 C CA . ARG B 1 218 ? -41.895 -65.646 -3.840 1.00 31.63 255 ARG B CA 1
ATOM 3527 C C . ARG B 1 218 ? -42.801 -64.502 -4.296 1.00 31.99 255 ARG B C 1
ATOM 3528 O O . ARG B 1 218 ? -43.878 -64.724 -4.859 1.00 31.02 255 ARG B O 1
ATOM 3536 N N . HIS B 1 219 ? -42.339 -63.278 -4.077 1.00 30.61 256 HIS B N 1
ATOM 3537 C CA . HIS B 1 219 ? -43.103 -62.103 -4.456 1.00 32.23 256 HIS B CA 1
ATOM 3538 C C . HIS B 1 219 ? -43.076 -61.768 -5.948 1.00 31.04 256 HIS B C 1
ATOM 3539 O O . HIS B 1 219 ? -44.099 -61.389 -6.515 1.00 33.11 256 HIS B O 1
ATOM 3546 N N . THR B 1 220 ? -41.920 -61.923 -6.587 1.00 29.54 257 THR B N 1
ATOM 3547 C CA . THR B 1 220 ? -41.769 -61.587 -8.007 1.00 26.97 257 THR B CA 1
ATOM 3548 C C . THR B 1 220 ? -41.922 -62.737 -8.998 1.00 26.91 257 THR B C 1
ATOM 3549 O O . THR B 1 220 ? -42.223 -62.513 -10.164 1.00 27.98 257 THR B O 1
ATOM 3553 N N . GLY B 1 221 ? -41.691 -63.963 -8.548 1.00 26.71 258 GLY B N 1
ATOM 3554 C CA . GLY B 1 221 ? -41.782 -65.090 -9.456 1.00 25.67 258 GLY B CA 1
ATOM 3555 C C . GLY B 1 221 ? -40.527 -65.186 -10.314 1.00 27.65 258 GLY B C 1
ATOM 3556 O O . GLY B 1 221 ? -40.441 -66.024 -11.213 1.00 26.90 258 GLY B O 1
ATOM 3557 N N . LYS B 1 222 ? -39.551 -64.321 -10.036 1.00 27.50 259 LYS B N 1
ATOM 3558 C CA . LYS B 1 222 ? -38.288 -64.301 -10.777 1.00 26.60 259 LYS B CA 1
ATOM 3559 C C . LYS B 1 222 ? -37.139 -64.626 -9.830 1.00 25.67 259 LYS B C 1
ATOM 3560 O O . LYS B 1 222 ? -37.334 -64.726 -8.615 1.00 23.94 259 LYS B O 1
ATOM 3566 N N . PRO B 1 223 ? -35.919 -64.789 -10.373 1.00 24.63 260 PRO B N 1
ATOM 3567 C CA . PRO B 1 223 ? -34.783 -65.084 -9.493 1.00 23.78 260 PRO B CA 1
ATOM 3568 C C . PRO B 1 223 ? -34.737 -63.919 -8.503 1.00 23.39 260 PRO B C 1
ATOM 3569 O O . PRO B 1 223 ? -34.975 -62.771 -8.891 1.00 24.37 260 PRO B O 1
ATOM 3573 N N . SER B 1 224 ? -34.453 -64.201 -7.237 1.00 21.56 261 SER B N 1
ATOM 3574 C CA . SER B 1 224 ? -34.424 -63.143 -6.237 1.00 21.28 261 SER B CA 1
ATOM 3575 C C . SER B 1 224 ? -33.400 -62.064 -6.565 1.00 21.49 261 SER B C 1
ATOM 3576 O O . SER B 1 224 ? -33.651 -60.876 -6.359 1.00 20.75 261 SER B O 1
ATOM 3579 N N . GLY B 1 225 ? -32.253 -62.462 -7.098 1.00 21.16 262 GLY B N 1
ATOM 3580 C CA . GLY B 1 225 ? -31.256 -61.460 -7.402 1.00 20.82 262 GLY B CA 1
ATOM 3581 C C . GLY B 1 225 ? -30.558 -61.540 -8.741 1.00 19.82 262 GLY B C 1
ATOM 3582 O O . GLY B 1 225 ? -30.748 -62.475 -9.524 1.00 19.11 262 GLY B O 1
ATOM 3583 N N . ILE B 1 226 ? -29.754 -60.513 -8.996 1.00 20.10 263 ILE B N 1
ATOM 3584 C CA . ILE B 1 226 ? -28.949 -60.414 -10.199 1.00 18.82 263 ILE B CA 1
ATOM 3585 C C . ILE B 1 226 ? -27.537 -60.131 -9.714 1.00 18.66 263 ILE B C 1
ATOM 3586 O O . ILE B 1 226 ? -27.298 -59.168 -8.976 1.00 17.63 263 ILE B O 1
ATOM 3591 N N . PHE B 1 227 ? -26.607 -60.979 -10.125 1.00 17.13 264 PHE B N 1
ATOM 3592 C CA . PHE B 1 227 ? -25.222 -60.837 -9.727 1.00 15.96 264 PHE B CA 1
ATOM 3593 C C . PHE B 1 227 ? -24.472 -59.805 -10.567 1.00 16.49 264 PHE B C 1
ATOM 3594 O O . PHE B 1 227 ? -24.459 -59.871 -11.799 1.00 15.26 264 PHE B O 1
ATOM 3602 N N . VAL B 1 228 ? -23.883 -58.829 -9.888 1.00 15.79 265 VAL B N 1
ATOM 3603 C CA . VAL B 1 228 ? -23.071 -57.829 -10.558 1.00 14.36 265 VAL B CA 1
ATOM 3604 C C . VAL B 1 228 ? -21.662 -58.109 -10.049 1.00 15.99 265 VAL B C 1
ATOM 3605 O O . VAL B 1 228 ? -21.408 -58.052 -8.847 1.00 14.78 265 VAL B O 1
ATOM 3609 N N . LYS B 1 229 ? -20.754 -58.441 -10.958 1.00 15.36 266 LYS B N 1
ATOM 3610 C CA . LYS B 1 229 ? -19.385 -58.735 -10.562 1.00 16.14 266 LYS B CA 1
ATOM 3611 C C . LYS B 1 229 ? -18.687 -57.461 -10.096 1.00 16.16 266 LYS B C 1
ATOM 3612 O O . LYS B 1 229 ? -18.628 -56.477 -10.828 1.00 17.33 266 LYS B O 1
ATOM 3618 N N . PRO B 1 230 ? -18.156 -57.463 -8.864 1.00 16.47 267 PRO B N 1
ATOM 3619 C CA . PRO B 1 230 ? -17.473 -56.273 -8.352 1.00 17.27 267 PRO B CA 1
ATOM 3620 C C . PRO B 1 230 ? -16.071 -56.093 -8.931 1.00 18.95 267 PRO B C 1
ATOM 3621 O O . PRO B 1 230 ? -15.365 -57.069 -9.189 1.00 18.84 267 PRO B O 1
ATOM 3625 N N . ILE B 1 231 ? -15.680 -54.842 -9.142 1.00 18.34 268 ILE B N 1
ATOM 3626 C CA . ILE B 1 231 ? -14.357 -54.535 -9.657 1.00 19.31 268 ILE B CA 1
ATOM 3627 C C . ILE B 1 231 ? -13.432 -54.242 -8.479 1.00 19.36 268 ILE B C 1
ATOM 3628 O O . ILE B 1 231 ? -12.236 -54.532 -8.528 1.00 19.76 268 ILE B O 1
ATOM 3633 N N . ASN B 1 232 ? -13.987 -53.672 -7.414 1.00 17.64 269 ASN B N 1
ATOM 3634 C CA . ASN B 1 232 ? -13.174 -53.343 -6.253 1.00 19.53 269 ASN B CA 1
ATOM 3635 C C . ASN B 1 232 ? -13.963 -53.353 -4.944 1.00 20.27 269 ASN B C 1
ATOM 3636 O O . ASN B 1 232 ? -14.479 -52.328 -4.496 1.00 19.20 269 ASN B O 1
ATOM 3641 N N . MET B 1 233 ? -14.055 -54.535 -4.349 1.00 19.68 270 MET B N 1
ATOM 3642 C CA . MET B 1 233 ? -14.748 -54.734 -3.085 1.00 21.14 270 MET B CA 1
ATOM 3643 C C . MET B 1 233 ? -13.754 -55.470 -2.203 1.00 22.78 270 MET B C 1
ATOM 3644 O O . MET B 1 233 ? -13.194 -56.493 -2.604 1.00 22.23 270 MET B O 1
ATOM 3649 N N . VAL B 1 234 ? -13.530 -54.940 -1.010 1.00 23.80 271 VAL B N 1
ATOM 3650 C CA . VAL B 1 234 ? -12.578 -55.526 -0.090 1.00 27.05 271 VAL B CA 1
ATOM 3651 C C . VAL B 1 234 ? -13.157 -55.710 1.299 1.00 28.95 271 VAL B C 1
ATOM 3652 O O . VAL B 1 234 ? -13.941 -54.891 1.774 1.00 29.63 271 VAL B O 1
ATOM 3656 N N . ASN B 1 235 ? -12.770 -56.798 1.948 1.00 32.05 272 ASN B N 1
ATOM 3657 C CA . ASN B 1 235 ? -13.230 -57.070 3.296 1.00 34.83 272 ASN B CA 1
ATOM 3658 C C . ASN B 1 235 ? -12.137 -56.613 4.248 1.00 37.47 272 ASN B C 1
ATOM 3659 O O . ASN B 1 235 ? -10.973 -56.970 4.082 1.00 37.44 272 ASN B O 1
ATOM 3664 N N . LEU B 1 236 ? -12.507 -55.818 5.244 1.00 40.54 273 LEU B N 1
ATOM 3665 C CA . LEU B 1 236 ? -11.531 -55.320 6.201 1.00 43.41 273 LEU B CA 1
ATOM 3666 C C . LEU B 1 236 ? -11.662 -55.992 7.566 1.00 45.50 273 LEU B C 1
ATOM 3667 O O . LEU B 1 236 ? -11.159 -55.480 8.563 1.00 47.28 273 LEU B O 1
ATOM 3672 N N . GLU B 1 237 ? -12.330 -57.143 7.606 1.00 47.71 274 GLU B N 1
ATOM 3673 C CA . GLU B 1 237 ? -12.524 -57.875 8.859 1.00 49.94 274 GLU B CA 1
ATOM 3674 C C . GLU B 1 237 ? -11.196 -58.145 9.564 1.00 50.75 274 GLU B C 1
ATOM 3675 O O . GLU B 1 237 ? -11.096 -58.024 10.787 1.00 51.88 274 GLU B O 1
ATOM 3677 N N . ARG B 1 249 ? -17.609 -69.306 14.628 1.00 69.15 286 ARG B N 1
ATOM 3678 C CA . ARG B 1 249 ? -18.545 -70.420 14.708 1.00 68.75 286 ARG B CA 1
ATOM 3679 C C . ARG B 1 249 ? -18.621 -71.153 13.373 1.00 68.57 286 ARG B C 1
ATOM 3680 O O . ARG B 1 249 ? -18.888 -70.543 12.336 1.00 69.20 286 ARG B O 1
ATOM 3682 N N . ALA B 1 250 ? -18.376 -72.461 13.403 1.00 67.60 287 ALA B N 1
ATOM 3683 C CA . ALA B 1 250 ? -18.427 -73.283 12.195 1.00 66.09 287 ALA B CA 1
ATOM 3684 C C . ALA B 1 250 ? -19.883 -73.589 11.878 1.00 64.03 287 ALA B C 1
ATOM 3685 O O . ALA B 1 250 ? -20.222 -74.005 10.765 1.00 63.68 287 ALA B O 1
ATOM 3687 N N . GLU B 1 251 ? -20.738 -73.375 12.872 1.00 61.13 288 GLU B N 1
ATOM 3688 C CA . GLU B 1 251 ? -22.162 -73.613 12.726 1.00 58.78 288 GLU B CA 1
ATOM 3689 C C . GLU B 1 251 ? -22.756 -72.629 11.726 1.00 56.80 288 GLU B C 1
ATOM 3690 O O . GLU B 1 251 ? -23.848 -72.849 11.213 1.00 57.27 288 GLU B O 1
ATOM 3692 N N . HIS B 1 252 ? -22.032 -71.549 11.447 1.00 54.50 289 HIS B N 1
ATOM 3693 C CA . HIS B 1 252 ? -22.497 -70.538 10.501 1.00 52.43 289 HIS B CA 1
ATOM 3694 C C . HIS B 1 252 ? -22.968 -71.172 9.195 1.00 50.34 289 HIS B C 1
ATOM 3695 O O . HIS B 1 252 ? -24.115 -70.993 8.787 1.00 50.07 289 HIS B O 1
ATOM 3702 N N . PHE B 1 253 ? -22.075 -71.909 8.540 1.00 47.08 290 PHE B N 1
ATOM 3703 C CA . PHE B 1 253 ? -22.404 -72.568 7.280 1.00 44.78 290 PHE B CA 1
ATOM 3704 C C . PHE B 1 253 ? -23.450 -73.646 7.487 1.00 41.46 290 PHE B C 1
ATOM 3705 O O . PHE B 1 253 ? -24.406 -73.759 6.724 1.00 38.90 290 PHE B O 1
ATOM 3713 N N . LEU B 1 254 ? -23.256 -74.442 8.530 1.00 39.37 291 LEU B N 1
ATOM 3714 C CA . LEU B 1 254 ? -24.176 -75.519 8.849 1.00 36.59 291 LEU B CA 1
ATOM 3715 C C . LEU B 1 254 ? -25.579 -74.965 9.117 1.00 34.17 291 LEU B C 1
ATOM 3716 O O . LEU B 1 254 ? -26.574 -75.578 8.736 1.00 33.43 291 LEU B O 1
ATOM 3721 N N . GLN B 1 255 ? -25.652 -73.800 9.760 1.00 31.81 292 GLN B N 1
ATOM 3722 C CA . GLN B 1 255 ? -26.938 -73.172 10.057 1.00 31.42 292 GLN B CA 1
ATOM 3723 C C . GLN B 1 255 ? -27.648 -72.789 8.766 1.00 30.41 292 GLN B C 1
ATOM 3724 O O . GLN B 1 255 ? -28.845 -73.024 8.607 1.00 30.33 292 GLN B O 1
ATOM 3730 N N . ARG B 1 256 ? -26.902 -72.195 7.842 1.00 29.11 293 ARG B N 1
ATOM 3731 C CA . ARG B 1 256 ? -27.478 -71.778 6.577 1.00 26.79 293 ARG B CA 1
ATOM 3732 C C . ARG B 1 256 ? -28.188 -72.908 5.835 1.00 25.32 293 ARG B C 1
ATOM 3733 O O . ARG B 1 256 ? -29.267 -72.698 5.278 1.00 24.46 293 ARG B O 1
ATOM 3741 N N . SER B 1 257 ? -27.600 -74.102 5.822 1.00 23.91 294 SER B N 1
ATOM 3742 C CA . SER B 1 257 ? -28.243 -75.234 5.153 1.00 24.61 294 SER B CA 1
ATOM 3743 C C . SER B 1 257 ? -29.528 -75.565 5.924 1.00 25.35 294 SER B C 1
ATOM 3744 O O . SER B 1 257 ? -30.580 -75.838 5.339 1.00 25.02 294 SER B O 1
ATOM 3747 N N . TYR B 1 258 ? -29.415 -75.535 7.247 1.00 25.95 295 TYR B N 1
ATOM 3748 C CA . TYR B 1 258 ? -30.525 -75.795 8.150 1.00 28.39 295 TYR B CA 1
ATOM 3749 C C . TYR B 1 258 ? -31.663 -74.812 7.835 1.00 28.77 295 TYR B C 1
ATOM 3750 O O . TYR B 1 258 ? -32.825 -75.204 7.693 1.00 27.31 295 TYR B O 1
ATOM 3759 N N . CYS B 1 259 ? -31.317 -73.534 7.703 1.00 28.33 296 CYS B N 1
ATOM 3760 C CA . CYS B 1 259 ? -32.309 -72.508 7.403 1.00 29.50 296 CYS B CA 1
ATOM 3761 C C . CYS B 1 259 ? -33.024 -72.699 6.079 1.00 29.02 296 CYS B C 1
ATOM 3762 O O . CYS B 1 259 ? -34.214 -72.395 5.965 1.00 28.10 296 CYS B O 1
ATOM 3765 N N . ILE B 1 260 ? -32.308 -73.172 5.065 1.00 28.01 297 ILE B N 1
ATOM 3766 C CA . ILE B 1 260 ? -32.950 -73.371 3.777 1.00 28.17 297 ILE B CA 1
ATOM 3767 C C . ILE B 1 260 ? -34.053 -74.410 3.917 1.00 27.92 297 ILE B C 1
ATOM 3768 O O . ILE B 1 260 ? -35.136 -74.252 3.357 1.00 28.43 297 ILE B O 1
ATOM 3773 N N . ASN B 1 261 ? -33.783 -75.468 4.674 1.00 28.36 298 ASN B N 1
ATOM 3774 C CA . ASN B 1 261 ? -34.782 -76.516 4.873 1.00 28.47 298 ASN B CA 1
ATOM 3775 C C . ASN B 1 261 ? -35.904 -76.035 5.791 1.00 28.51 298 ASN B C 1
ATOM 3776 O O . ASN B 1 261 ? -37.079 -76.290 5.527 1.00 28.78 298 ASN B O 1
ATOM 3781 N N . LYS B 1 262 ? -35.543 -75.342 6.867 1.00 28.42 299 LYS B N 1
ATOM 3782 C CA . LYS B 1 262 ? -36.546 -74.816 7.784 1.00 30.57 299 LYS B CA 1
ATOM 3783 C C . LYS B 1 262 ? -37.467 -73.839 7.050 1.00 31.12 299 LYS B C 1
ATOM 3784 O O . LYS B 1 262 ? -38.684 -73.844 7.254 1.00 29.06 299 LYS B O 1
ATOM 3790 N N . LEU B 1 263 ? -36.882 -73.008 6.189 1.00 30.46 300 LEU B N 1
ATOM 3791 C CA . LEU B 1 263 ? -37.659 -72.036 5.425 1.00 29.86 300 LEU B CA 1
ATOM 3792 C C . LEU B 1 263 ? -38.541 -72.740 4.409 1.00 30.06 300 LEU B C 1
ATOM 3793 O O . LEU B 1 263 ? -39.662 -72.308 4.151 1.00 30.35 300 LEU B O 1
ATOM 3798 N N . VAL B 1 264 ? -38.034 -73.826 3.833 1.00 30.32 301 VAL B N 1
ATOM 3799 C CA . VAL B 1 264 ? -38.801 -74.588 2.858 1.00 30.99 301 VAL B CA 1
ATOM 3800 C C . VAL B 1 264 ? -40.057 -75.147 3.524 1.00 33.41 301 VAL B C 1
ATOM 3801 O O . VAL B 1 264 ? -41.105 -75.236 2.896 1.00 32.87 301 VAL B O 1
ATOM 3805 N N . ASN B 1 265 ? -39.953 -75.514 4.797 1.00 35.23 302 ASN B N 1
ATOM 3806 C CA . ASN B 1 265 ? -41.104 -76.038 5.522 1.00 38.30 302 ASN B CA 1
ATOM 3807 C C . ASN B 1 265 ? -42.092 -74.916 5.819 1.00 39.19 302 ASN B C 1
ATOM 3808 O O . ASN B 1 265 ? -43.290 -75.060 5.595 1.00 39.15 302 ASN B O 1
ATOM 3813 N N . ILE B 1 266 ? -41.580 -73.798 6.322 1.00 39.47 303 ILE B N 1
ATOM 3814 C CA . ILE B 1 266 ? -42.412 -72.647 6.644 1.00 38.88 303 ILE B CA 1
ATOM 3815 C C . ILE B 1 266 ? -43.223 -72.213 5.428 1.00 39.59 303 ILE B C 1
ATOM 3816 O O . ILE B 1 266 ? -44.417 -71.934 5.537 1.00 40.46 303 ILE B O 1
ATOM 3821 N N . TYR B 1 267 ? -42.570 -72.164 4.271 1.00 39.08 304 TYR B N 1
ATOM 3822 C CA . TYR B 1 267 ? -43.226 -71.752 3.034 1.00 39.09 304 TYR B CA 1
ATOM 3823 C C . TYR B 1 267 ? -43.798 -72.916 2.235 1.00 39.36 304 TYR B C 1
ATOM 3824 O O . TYR B 1 267 ? -44.364 -72.716 1.159 1.00 38.41 304 TYR B O 1
ATOM 3833 N N . ASP B 1 268 ? -43.645 -74.126 2.764 1.00 39.64 305 ASP B N 1
ATOM 3834 C CA . ASP B 1 268 ? -44.141 -75.332 2.106 1.00 40.55 305 ASP B CA 1
ATOM 3835 C C . ASP B 1 268 ? -43.614 -75.465 0.680 1.00 39.49 305 ASP B C 1
ATOM 3836 O O . ASP B 1 268 ? -44.376 -75.747 -0.245 1.00 40.58 305 ASP B O 1
ATOM 3841 N N . GLY B 1 269 ? -42.310 -75.256 0.506 1.00 37.63 306 GLY B N 1
ATOM 3842 C CA . GLY B 1 269 ? -41.717 -75.373 -0.815 1.00 35.58 306 GLY B CA 1
ATOM 3843 C C . GLY B 1 269 ? -40.433 -74.587 -1.022 1.00 34.08 306 GLY B C 1
ATOM 3844 O O . GLY B 1 269 ? -40.113 -73.680 -0.249 1.00 35.27 306 GLY B O 1
ATOM 3845 N N . MET B 1 270 ? -39.701 -74.953 -2.072 1.00 31.37 307 MET B N 1
ATOM 3846 C CA . MET B 1 270 ? -38.438 -74.310 -2.447 1.00 29.99 307 MET B CA 1
ATOM 3847 C C . MET B 1 270 ? -38.717 -73.347 -3.595 1.00 27.84 307 MET B C 1
ATOM 3848 O O . MET B 1 270 ? -38.773 -73.754 -4.755 1.00 27.88 307 MET B O 1
ATOM 3853 N N . PRO B 1 271 ? -38.893 -72.054 -3.285 1.00 26.70 308 PRO B N 1
ATOM 3854 C CA . PRO B 1 271 ? -39.175 -71.055 -4.320 1.00 25.70 308 PRO B CA 1
ATOM 3855 C C . PRO B 1 271 ? -37.956 -70.477 -5.042 1.00 24.69 308 PRO B C 1
ATOM 3856 O O . PRO B 1 271 ? -38.088 -69.909 -6.130 1.00 23.15 308 PRO B O 1
ATOM 3860 N N . LEU B 1 272 ? -36.777 -70.619 -4.442 1.00 24.00 309 LEU B N 1
ATOM 3861 C CA . LEU B 1 272 ? -35.555 -70.078 -5.038 1.00 24.25 309 LEU B CA 1
ATOM 3862 C C . LEU B 1 272 ? -35.348 -70.515 -6.490 1.00 25.33 309 LEU B C 1
ATOM 3863 O O . LEU B 1 272 ? -35.423 -71.702 -6.814 1.00 25.28 309 LEU B O 1
ATOM 3868 N N . LYS B 1 273 ? -35.094 -69.543 -7.362 1.00 24.53 310 LYS B N 1
ATOM 3869 C CA . LYS B 1 273 ? -34.877 -69.824 -8.777 1.00 24.38 310 LYS B CA 1
ATOM 3870 C C . LYS B 1 273 ? -33.428 -69.549 -9.161 1.00 23.10 310 LYS B C 1
ATOM 3871 O O . LYS B 1 273 ? -32.841 -68.552 -8.743 1.00 22.33 310 LYS B O 1
ATOM 3877 N N . TYR B 1 274 ? -32.858 -70.443 -9.958 1.00 21.12 311 TYR B N 1
ATOM 3878 C CA . TYR B 1 274 ? -31.475 -70.310 -10.398 1.00 21.70 311 TYR B CA 1
ATOM 3879 C C . TYR B 1 274 ? -31.304 -69.305 -11.532 1.00 20.83 311 TYR B C 1
ATOM 3880 O O . TYR B 1 274 ? -32.247 -68.986 -12.249 1.00 20.75 311 TYR B O 1
ATOM 3889 N N . SER B 1 275 ? -30.078 -68.822 -11.686 1.00 20.61 312 SER B N 1
ATOM 3890 C CA . SER B 1 275 ? -29.739 -67.866 -12.728 1.00 19.37 312 SER B CA 1
ATOM 3891 C C . SER B 1 275 ? -28.236 -67.916 -12.936 1.00 19.95 312 SER B C 1
ATOM 3892 O O . SER B 1 275 ? -27.485 -68.141 -11.985 1.00 19.70 312 SER B O 1
ATOM 3895 N N . ASN B 1 276 ? -27.801 -67.721 -14.175 1.00 17.45 313 ASN B N 1
ATOM 3896 C CA . ASN B 1 276 ? -26.378 -67.711 -14.480 1.00 18.18 313 ASN B CA 1
ATOM 3897 C C . ASN B 1 276 ? -25.986 -66.368 -15.116 1.00 16.64 313 ASN B C 1
ATOM 3898 O O . ASN B 1 276 ? -24.963 -66.249 -15.789 1.00 15.46 313 ASN B O 1
ATOM 3903 N N . ILE B 1 277 ? -26.802 -65.348 -14.879 1.00 15.97 314 ILE B N 1
ATOM 3904 C CA . ILE B 1 277 ? -26.514 -64.023 -15.418 1.00 16.43 314 ILE B CA 1
ATOM 3905 C C . ILE B 1 277 ? -25.471 -63.287 -14.581 1.00 17.13 314 ILE B C 1
ATOM 3906 O O . ILE B 1 277 ? -25.678 -63.014 -13.397 1.00 17.69 314 ILE B O 1
ATOM 3911 N N . MET B 1 278 ? -24.337 -62.975 -15.192 1.00 16.80 315 MET B N 1
ATOM 3912 C CA . MET B 1 278 ? -23.309 -62.224 -14.483 1.00 15.56 315 MET B CA 1
ATOM 3913 C C . MET B 1 278 ? -23.171 -60.899 -15.230 1.00 15.47 315 MET B C 1
ATOM 3914 O O . MET B 1 278 ? -22.835 -60.877 -16.415 1.00 12.66 315 MET B O 1
ATOM 3919 N N . ILE B 1 279 ? -23.445 -59.797 -14.543 1.00 14.77 316 ILE B N 1
ATOM 3920 C CA . ILE B 1 279 ? -23.367 -58.503 -15.194 1.00 15.84 316 ILE B CA 1
ATOM 3921 C C . ILE B 1 279 ? -22.087 -57.745 -14.879 1.00 15.35 316 ILE B C 1
ATOM 3922 O O . ILE B 1 279 ? -21.666 -57.669 -13.731 1.00 15.60 316 ILE B O 1
ATOM 3927 N N . SER B 1 280 ? -21.472 -57.205 -15.923 1.00 14.53 317 SER B N 1
ATOM 3928 C CA . SER B 1 280 ? -20.265 -56.401 -15.790 1.00 15.98 317 SER B CA 1
ATOM 3929 C C . SER B 1 280 ? -20.553 -55.110 -16.519 1.00 14.47 317 SER B C 1
ATOM 3930 O O . SER B 1 280 ? -21.523 -55.030 -17.270 1.00 12.94 317 SER B O 1
ATOM 3933 N N . GLN B 1 281 ? -19.726 -54.097 -16.289 1.00 15.58 318 GLN B N 1
ATOM 3934 C CA . GLN B 1 281 ? -19.921 -52.807 -16.927 1.00 13.00 318 GLN B CA 1
ATOM 3935 C C . GLN B 1 281 ? -19.162 -52.749 -18.239 1.00 13.83 318 GLN B C 1
ATOM 3936 O O . GLN B 1 281 ? -17.949 -52.925 -18.276 1.00 13.99 318 GLN B O 1
ATOM 3942 N N . PHE B 1 282 ? -19.898 -52.513 -19.317 1.00 14.51 319 PHE B N 1
ATOM 3943 C CA . PHE B 1 282 ? -19.333 -52.410 -20.655 1.00 15.00 319 PHE B CA 1
ATOM 3944 C C . PHE B 1 282 ? -18.262 -51.312 -20.697 1.00 16.05 319 PHE B C 1
ATOM 3945 O O . PHE B 1 282 ? -18.543 -50.151 -20.411 1.00 16.40 319 PHE B O 1
ATOM 3953 N N . GLY B 1 283 ? -17.035 -51.679 -21.039 1.00 16.92 320 GLY B N 1
ATOM 3954 C CA . GLY B 1 283 ? -15.984 -50.680 -21.127 1.00 17.52 320 GLY B CA 1
ATOM 3955 C C . GLY B 1 283 ? -15.332 -50.279 -19.822 1.00 19.82 320 GLY B C 1
ATOM 3956 O O . GLY B 1 283 ? -14.515 -49.357 -19.796 1.00 20.01 320 GLY B O 1
ATOM 3957 N N . PHE B 1 284 ? -15.691 -50.949 -18.730 1.00 21.11 321 PHE B N 1
ATOM 3958 C CA . PHE B 1 284 ? -15.088 -50.644 -17.437 1.00 21.93 321 PHE B CA 1
ATOM 3959 C C . PHE B 1 284 ? -14.751 -51.938 -16.709 1.00 22.03 321 PHE B C 1
ATOM 3960 O O . PHE B 1 284 ? -15.638 -52.604 -16.176 1.00 21.38 321 PHE B O 1
ATOM 3968 N N . PRO B 1 285 ? -13.460 -52.302 -16.659 1.00 22.28 322 PRO B N 1
ATOM 3969 C CA . PRO B 1 285 ? -12.314 -51.583 -17.230 1.00 22.62 322 PRO B CA 1
ATOM 3970 C C . PRO B 1 285 ? -12.336 -51.443 -18.747 1.00 23.12 322 PRO B C 1
ATOM 3971 O O . PRO B 1 285 ? -13.036 -52.170 -19.451 1.00 22.13 322 PRO B O 1
ATOM 3975 N N . TYR B 1 286 ? -11.545 -50.497 -19.235 1.00 23.73 323 TYR B N 1
ATOM 3976 C CA . TYR B 1 286 ? -11.428 -50.223 -20.656 1.00 25.48 323 TYR B CA 1
ATOM 3977 C C . TYR B 1 286 ? -11.204 -51.481 -21.516 1.00 25.19 323 TYR B C 1
ATOM 3978 O O . TYR B 1 286 ? -10.348 -52.316 -21.215 1.00 25.04 323 TYR B O 1
ATOM 3987 N N . ALA B 1 287 ? -11.991 -51.606 -22.581 1.00 24.27 324 ALA B N 1
ATOM 3988 C CA . ALA B 1 287 ? -11.894 -52.734 -23.509 1.00 23.77 324 ALA B CA 1
ATOM 3989 C C . ALA B 1 287 ? -12.152 -54.116 -22.896 1.00 23.16 324 ALA B C 1
ATOM 3990 O O . ALA B 1 287 ? -11.696 -55.132 -23.432 1.00 21.64 324 ALA B O 1
ATOM 3992 N N . ASN B 1 288 ? -12.887 -54.165 -21.788 1.00 21.54 325 ASN B N 1
ATOM 3993 C CA . ASN B 1 288 ? -13.174 -55.446 -21.154 1.00 20.99 325 ASN B CA 1
ATOM 3994 C C . ASN B 1 288 ? -14.201 -56.226 -21.972 1.00 22.38 325 ASN B C 1
ATOM 3995 O O . ASN B 1 288 ? -14.615 -57.314 -21.590 1.00 21.15 325 ASN B O 1
ATOM 4000 N N . HIS B 1 289 ? -14.609 -55.662 -23.104 1.00 24.41 326 HIS B N 1
ATOM 4001 C CA . HIS B 1 289 ? -15.587 -56.318 -23.963 1.00 25.74 326 HIS B CA 1
ATOM 4002 C C . HIS B 1 289 ? -14.896 -57.240 -24.966 1.00 26.17 326 HIS B C 1
ATOM 4003 O O . HIS B 1 289 ? -15.547 -58.059 -25.614 1.00 24.76 326 HIS B O 1
ATOM 4010 N N . LYS B 1 290 ? -13.578 -57.099 -25.088 1.00 27.99 327 LYS B N 1
ATOM 4011 C CA . LYS B 1 290 ? -12.799 -57.916 -26.016 1.00 31.23 327 LYS B CA 1
ATOM 4012 C C . LYS B 1 290 ? -12.051 -59.044 -25.298 1.00 32.80 327 LYS B C 1
ATOM 4013 O O . LYS B 1 290 ? -11.710 -58.878 -24.106 1.00 33.76 327 LYS B O 1
#

B-factor: mean 28.99, std 10.94, range [5.61, 79.76]

Solvent-accessible surface area: 21293 Å² total; per-residue (Å²): 65,84,109,20,0,0,0,0,0,21,2,119,107,72,44,103,34,0,40,126,0,3,88,41,2,20,74,9,73,51,17,42,18,2,0,0,0,9,2,4,59,88,93,163,27,16,72,116,89,15,86,84,122,31,142,49,91,19,79,16,43,24,52,107,24,143,40,72,79,55,38,16,14,0,70,72,10,114,37,25,105,6,104,0,0,1,0,0,54,8,14,16,29,0,8,28,87,5,0,65,11,0,10,34,0,16,79,88,36,55,42,12,0,0,0,6,28,9,82,2,7,7,56,131,55,118,57,106,40,47,37,5,9,89,122,53,98,46,14,61,93,60,66,16,15,9,3,3,0,0,25,0,9,5,0,0,0,27,20,144,9,3,78,48,0,67,150,26,64,81,46,1,28,60,6,1,46,110,12,70,7,0,4,9,0,1,0,0,0,3,0,0,123,120,33,49,99,32,0,3,10,2,1,56,29,84,81,60,74,82,53,170,132,120,104,60,130,42,23,24,85,0,0,41,85,0,22,110,56,25,132,32,46,21,11,70,70,10,23,11,6,3,15,10,7,10,46,71,167,18,32,26,170,123,27,71,100,14,0,0,0,0,0,19,1,110,117,80,43,110,30,0,45,120,0,2,88,41,2,22,74,9,73,52,17,39,15,2,0,0,0,11,3,17,88,86,56,100,36,13,84,81,91,16,94,81,125,30,140,47,94,19,82,20,40,21,49,106,23,138,34,58,80,43,40,13,13,0,65,83,8,115,39,27,103,6,92,0,0,1,0,0,52,8,15,15,29,0,8,27,80,5,0,66,12,0,9,34,0,15,79,88,38,55,31,12,0,0,0,5,28,9,81,3,8,6,53,131,58,120,56,109,43,47,23,6,9,68,122,51,97,52,46,12,141,49,67,16,15,17,2,3,0,0,26,0,10,4,0,0,0,20,25,93,0,2,34,48,0,64,158,25,62,80,48,0,28,44,9,1,52,133,17,68,9,0,3,6,0,2,0,0,0,7,0,3,119,95,28,47,97,31,0,2,10,2,1,57,31,76,77,57,72,88,68,95,127,92,47,70,140,136,48,21,20,96,0,0,39,85,0,23,109,49,24,135,28,45,30,11,93,72,11,22,12,8,3,14,8,6,9,46,75,168,29,29,33,104

Sequence (508 aa):
ALDSFTLIMQTYNRTDLLLRLLNHYQAVPSLHKVIVVWNNVGEKGPEELWNSLGPHPIPVIFKPQTANKMRNRLQVFPEVETNAVLMVDDDTLISAQDLVFAFSIWQQFPDQIIGFVPRKHVSTSSGIYSYGGFELQTPGPGNGDQYSMVLIGASFFNSKYLELFQKQPAAVHALIDETQNCDDIAMNFLVTRHTGKPSGIFVKPINMVNLEAEHFLQRSYCINKLVNIYDGMPLKYSNIMISQFGFPYANHKSALDSFTLIMQTYNRTDLLLRLLNHYQAVPSLHKVIVVWNNVGEKGPEELWNSLGPHPIPVIFKPQTANKMRNRLQVFPEVETNAVLMVDDDTLISAQDLVFAFSIWQQFPDQIIGFVPRKHVSTSSGIYSYGGFELQTPGPGNGDQYSMVLIGASFFNSKYLELFQKQPAAVHALIDETQNCDDIAMNFLVTRHTGKPSGIFVKPINMVNLERAEHFLQRSYCINKLVNIYDGMPLKYSNIMISQFGFPYANHK

Secondary structure (DSSP, 8-state):
-TT-EEEEEEESS-HHHHHHHHHHHTTSTTEEEEEEEE--TT---THHHHHHT---SS-EEEEE-SS--GGGGGS--TT--SSEEEEE-TTEEE-HHHHHHHHHHHTTSTTSEEES-EEEEEEEETTEEEEE-TTSPP-SSSSS--BSEE-TTEEEEETHHHHHHHTS-HHHHHHHHHHT--HHHHHHHHHHHHHSS-SEEEE--SSEEE---HHHHHHHHHHHHHHHHHTS-----B-EEEEETTBSTTTT-/--TT-EEEEEEESS-HHHHHHHHHHHTTSTTEEEEEEEE--TTS--THHHHHHT---SS-EEEEE-SS--GGGGGS--TT--SSEEEEE-TTEEE-HHHHHHHHHHHHHSTTSEEES-EEEEEEEETTEEEEE-TTSPP-SSSSS--B-EE-TTEEEEETHHHHHHHTS-HHHHHHHHHHT--HHHHHHHHHHHHHSS-SEEEE--SSEEE---THHHHHHHHHHHHHHHHTTS-----B-EEEEE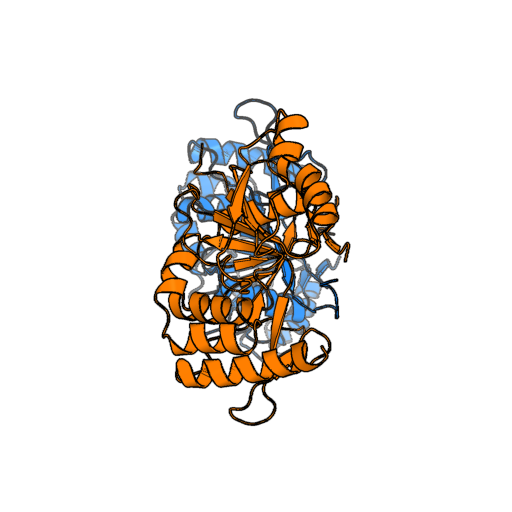TTBSTTTT-

Radius of gyration: 26.16 Å; Cα contacts (8 Å, |Δi|>4): 998; chains: 2; bounding box: 34×56×88 Å

Organism: Mus musculus (NCBI:txid10090)

GO terms:
  GO:0005539 glycosaminoglycan binding (F, IMP)
  GO:0030145 manganese ion binding (F, IMP)
  GO:0035248 alpha-1,4-N-acetylgalactosaminyltransferase activity (F, IMP)
  GO:0019276 UDP-N-acetylgalactosamine metabolic process (P, IMP)
  GO:0006044 N-acetylglucosamine metabolic process (P, IMP)
  GO:0047237 glucuronylgalactosylproteoglycan 4-beta-N-acetylgalactosaminyltransferase activity (F, IMP)
  GO:0001888 glucuronyl-galactosyl-proteoglycan 4-alpha-N-acetylglucosaminyltransferase activity (F, EXP)